Protein AF-A0A7Y5KV52-F1 (afdb_monomer_lite)

Structure (mmCIF, N/CA/C/O backbone):
data_AF-A0A7Y5KV52-F1
#
_entry.id   AF-A0A7Y5KV52-F1
#
loop_
_atom_site.group_PDB
_atom_site.id
_atom_site.type_symbol
_atom_site.label_atom_id
_atom_site.label_alt_id
_atom_site.label_comp_id
_atom_site.label_asym_id
_atom_site.label_entity_id
_atom_site.label_seq_id
_atom_site.pdbx_PDB_ins_code
_atom_site.Cartn_x
_atom_site.Cartn_y
_atom_site.Cartn_z
_atom_site.occupancy
_atom_site.B_iso_or_equiv
_atom_site.auth_seq_id
_atom_site.auth_comp_id
_atom_site.auth_asym_id
_atom_site.auth_atom_id
_atom_site.pdbx_PDB_model_num
ATOM 1 N N . MET A 1 1 ? -5.450 -20.277 -25.611 1.00 70.62 1 MET A N 1
ATOM 2 C CA . MET A 1 1 ? -5.363 -19.412 -24.415 1.00 70.62 1 MET A CA 1
ATOM 3 C C . MET A 1 1 ? -5.217 -17.977 -24.886 1.00 70.62 1 MET A C 1
ATOM 5 O O . MET A 1 1 ? -4.347 -17.719 -25.709 1.00 70.62 1 MET A O 1
ATOM 9 N N . THR A 1 2 ? -6.098 -17.077 -24.452 1.00 85.25 2 THR A N 1
ATOM 10 C CA . THR A 1 2 ? -6.045 -15.653 -24.820 1.00 85.25 2 THR A CA 1
ATOM 11 C C . THR A 1 2 ? -4.834 -15.008 -24.151 1.00 85.25 2 THR A C 1
ATOM 13 O O . THR A 1 2 ? -4.688 -15.114 -22.936 1.00 85.25 2 THR A O 1
ATOM 16 N N . MET A 1 3 ? -3.951 -14.369 -24.923 1.00 91.88 3 MET A N 1
ATOM 17 C CA . MET A 1 3 ? -2.798 -13.665 -24.353 1.00 91.88 3 MET A CA 1
ATOM 18 C C . MET A 1 3 ? -3.271 -12.448 -23.555 1.00 91.88 3 MET A C 1
ATOM 20 O O . MET A 1 3 ? -3.958 -11.578 -24.091 1.00 91.88 3 MET A O 1
ATOM 24 N N . THR A 1 4 ? -2.892 -12.372 -22.281 1.00 96.94 4 THR A N 1
ATOM 25 C CA . THR A 1 4 ? -3.259 -11.247 -21.412 1.00 96.94 4 THR A CA 1
ATOM 26 C C . THR A 1 4 ? -2.359 -10.030 -21.651 1.00 96.94 4 THR A C 1
ATOM 28 O O . THR A 1 4 ? -1.298 -10.129 -22.274 1.00 96.94 4 THR A O 1
ATOM 31 N N . THR A 1 5 ? -2.752 -8.856 -21.148 1.00 97.56 5 THR A N 1
ATOM 32 C CA . THR A 1 5 ? -1.930 -7.627 -21.190 1.00 97.56 5 THR A CA 1
ATOM 33 C C . THR A 1 5 ? -0.567 -7.810 -20.523 1.00 97.56 5 THR A C 1
ATOM 35 O O . THR A 1 5 ? 0.425 -7.250 -20.983 1.00 97.56 5 THR A O 1
ATOM 38 N N . PHE A 1 6 ? -0.495 -8.630 -19.472 1.00 98.00 6 PHE A N 1
ATOM 39 C CA . PHE A 1 6 ? 0.729 -8.877 -18.710 1.00 98.00 6 PHE A CA 1
ATOM 40 C C . PHE A 1 6 ? 1.471 -10.149 -19.132 1.00 98.00 6 PHE A C 1
ATOM 42 O O . PHE A 1 6 ? 2.433 -10.548 -18.464 1.00 98.00 6 PHE A O 1
ATOM 49 N N . SER A 1 7 ? 1.098 -10.742 -20.269 1.00 98.00 7 SER A N 1
ATOM 50 C CA . SER A 1 7 ? 1.784 -11.916 -20.796 1.00 98.00 7 SER A CA 1
ATOM 51 C C . SER A 1 7 ? 3.295 -11.677 -20.917 1.00 98.00 7 SER A C 1
ATOM 53 O O . SER A 1 7 ? 3.746 -10.605 -21.336 1.00 98.00 7 SER A O 1
ATOM 55 N N . TYR A 1 8 ? 4.099 -12.676 -20.548 1.00 97.81 8 TYR A N 1
ATOM 56 C CA . TYR A 1 8 ? 5.559 -12.601 -20.651 1.00 97.81 8 TYR A CA 1
ATOM 57 C C . TYR A 1 8 ? 6.021 -12.495 -22.112 1.00 97.81 8 TYR A C 1
ATOM 59 O O . TYR A 1 8 ? 7.030 -11.859 -22.416 1.00 97.81 8 TYR A O 1
ATOM 67 N N . ARG A 1 9 ? 5.248 -13.076 -23.037 1.00 97.31 9 ARG A N 1
ATOM 68 C CA . ARG A 1 9 ? 5.568 -13.125 -24.472 1.00 97.31 9 ARG A CA 1
ATOM 69 C C . ARG A 1 9 ? 5.323 -11.796 -25.189 1.00 97.31 9 ARG A C 1
ATOM 71 O O . ARG A 1 9 ? 5.976 -11.525 -26.189 1.00 97.31 9 ARG A O 1
ATOM 78 N N . ARG A 1 10 ? 4.420 -10.962 -24.669 1.00 97.56 10 ARG A N 1
ATOM 79 C CA . ARG A 1 10 ? 4.164 -9.610 -25.185 1.00 97.56 10 ARG A CA 1
ATOM 80 C C . ARG A 1 10 ? 5.181 -8.641 -24.613 1.00 97.56 10 ARG A C 1
ATOM 82 O O . ARG A 1 10 ? 5.573 -8.802 -23.458 1.00 97.56 10 ARG A O 1
ATOM 89 N N . ARG A 1 11 ? 5.575 -7.637 -25.394 1.00 98.06 11 ARG A N 1
ATOM 90 C CA . ARG A 1 11 ? 6.418 -6.520 -24.959 1.00 98.06 11 ARG A CA 1
ATOM 91 C C . ARG A 1 11 ? 5.662 -5.228 -25.207 1.00 98.06 11 ARG A C 1
ATOM 93 O O . ARG A 1 11 ? 5.318 -4.931 -26.346 1.00 98.06 11 ARG A O 1
ATOM 100 N N . ILE A 1 12 ? 5.376 -4.485 -24.147 1.00 98.44 12 ILE A N 1
ATOM 101 C CA . ILE A 1 12 ? 4.631 -3.230 -24.233 1.00 98.44 12 ILE A CA 1
ATOM 102 C C . ILE A 1 12 ? 5.480 -2.156 -23.569 1.00 98.44 12 ILE A C 1
ATOM 104 O O . ILE A 1 12 ? 5.867 -2.300 -22.415 1.00 98.44 12 ILE A O 1
ATOM 108 N N . LEU A 1 13 ? 5.769 -1.081 -24.296 1.00 98.25 13 LEU A N 1
ATOM 109 C CA . LEU A 1 13 ? 6.597 0.031 -23.831 1.00 98.25 13 LEU A CA 1
ATOM 110 C C . LEU A 1 13 ? 5.856 1.354 -24.010 1.00 98.25 13 LEU A C 1
ATOM 112 O O . LEU A 1 13 ? 4.942 1.462 -24.824 1.00 98.25 13 LEU A O 1
ATOM 116 N N . GLY A 1 14 ? 6.216 2.365 -23.225 1.00 97.38 14 GLY A N 1
ATOM 117 C CA . GLY A 1 14 ? 5.660 3.706 -23.386 1.00 97.38 14 GLY A CA 1
ATOM 118 C C . GLY A 1 14 ? 6.300 4.424 -24.576 1.00 97.38 14 GLY A C 1
ATOM 119 O O . GLY A 1 14 ? 7.523 4.442 -24.701 1.00 97.38 14 GLY A O 1
ATOM 120 N N . CYS A 1 15 ? 5.493 5.048 -25.433 1.00 97.50 15 CYS A N 1
ATOM 121 C CA . CYS A 1 15 ? 5.980 5.962 -26.464 1.00 97.50 15 CYS A CA 1
ATOM 122 C C . CYS A 1 15 ? 6.728 7.138 -25.817 1.00 97.50 15 CYS A C 1
ATOM 124 O O . CYS A 1 15 ? 6.173 7.812 -24.953 1.00 97.50 15 CYS A O 1
ATOM 126 N N . GLU A 1 16 ? 7.945 7.448 -26.267 1.00 95.81 16 GLU A N 1
ATOM 127 C CA . GLU A 1 16 ? 8.740 8.534 -25.672 1.00 95.81 16 GLU A CA 1
ATOM 128 C C . GLU A 1 16 ? 8.157 9.939 -25.883 1.00 95.81 16 GLU A C 1
ATOM 130 O O . GLU A 1 16 ? 8.511 10.861 -25.151 1.00 95.81 16 GLU A O 1
ATOM 135 N N . ALA A 1 17 ? 7.280 10.117 -26.876 1.00 94.81 17 ALA A N 1
ATOM 136 C CA . ALA A 1 17 ? 6.680 11.413 -27.183 1.00 94.81 17 ALA A CA 1
ATOM 137 C C . ALA A 1 17 ? 5.423 11.700 -26.344 1.00 94.81 17 ALA A C 1
ATOM 139 O O . ALA A 1 17 ? 5.264 12.803 -25.833 1.00 94.81 17 ALA A O 1
ATOM 140 N N . CYS A 1 18 ? 4.521 10.722 -26.199 1.00 94.81 18 CYS A N 1
ATOM 141 C CA . CYS A 1 18 ? 3.223 10.926 -25.536 1.00 94.81 18 CYS A CA 1
ATOM 142 C C . CYS A 1 18 ? 2.963 10.003 -24.333 1.00 94.81 18 CYS A C 1
ATOM 144 O O . CYS A 1 18 ? 1.959 10.159 -23.643 1.00 94.81 18 CYS A O 1
ATOM 146 N N . GLY A 1 19 ? 3.821 9.013 -24.080 1.00 94.31 19 GLY A N 1
ATOM 147 C CA . GLY A 1 19 ? 3.651 8.038 -23.000 1.00 94.31 19 GLY A CA 1
ATOM 148 C C . GLY A 1 19 ? 2.510 7.033 -23.204 1.00 94.31 19 GLY A C 1
ATOM 149 O O . GLY A 1 19 ? 2.155 6.331 -22.257 1.00 94.31 19 GLY A O 1
ATOM 150 N N . THR A 1 20 ? 1.909 6.965 -24.399 1.00 96.62 20 THR A N 1
ATOM 151 C CA . THR A 1 20 ? 0.919 5.928 -24.741 1.00 96.62 20 THR A CA 1
ATOM 152 C C . THR A 1 20 ? 1.603 4.564 -24.797 1.00 96.62 20 THR A C 1
ATOM 154 O O . THR A 1 20 ? 2.727 4.464 -25.285 1.00 96.62 20 THR A O 1
ATOM 157 N N . ALA A 1 21 ? 0.937 3.520 -24.303 1.00 98.00 21 ALA A N 1
ATOM 158 C CA . ALA A 1 21 ? 1.430 2.151 -24.383 1.00 98.00 21 ALA A CA 1
ATOM 159 C C . ALA A 1 21 ? 1.450 1.662 -25.839 1.00 98.00 21 ALA A C 1
ATOM 161 O O . ALA A 1 21 ? 0.446 1.753 -26.543 1.00 98.00 21 ALA A O 1
ATOM 162 N N . VAL A 1 22 ? 2.585 1.125 -26.273 1.00 98.44 22 VAL A N 1
ATOM 163 C CA . VAL A 1 22 ? 2.813 0.615 -27.624 1.00 98.44 22 VAL A CA 1
ATOM 164 C C . VAL A 1 22 ? 3.329 -0.813 -27.519 1.00 98.44 22 VAL A C 1
ATOM 166 O O . VAL A 1 22 ? 4.324 -1.077 -26.842 1.00 98.44 22 VAL A O 1
ATOM 169 N N . GLU A 1 23 ? 2.640 -1.744 -28.172 1.00 98.44 23 GLU A N 1
ATOM 170 C CA . GLU A 1 23 ? 3.120 -3.116 -28.311 1.00 98.44 23 GLU A CA 1
ATOM 171 C C . GLU A 1 23 ? 4.230 -3.161 -29.361 1.00 98.44 23 GLU A C 1
ATOM 173 O O . GLU A 1 23 ? 4.068 -2.682 -30.483 1.00 98.44 23 GLU A O 1
ATOM 178 N N . VAL A 1 24 ? 5.374 -3.717 -28.976 1.00 98.38 24 VAL A N 1
ATOM 179 C CA . VAL A 1 24 ? 6.570 -3.817 -29.813 1.00 98.38 24 VAL A CA 1
ATOM 180 C C . VAL A 1 24 ? 6.983 -5.280 -29.950 1.00 98.38 24 VAL A C 1
ATOM 182 O O . VAL A 1 24 ? 6.671 -6.117 -29.102 1.00 98.38 24 VAL A O 1
ATOM 185 N N . ASN A 1 25 ? 7.733 -5.609 -31.000 1.00 97.88 25 ASN A N 1
ATOM 186 C CA . ASN A 1 25 ? 8.279 -6.954 -31.150 1.00 97.88 25 ASN A CA 1
ATOM 187 C C . ASN A 1 25 ? 9.361 -7.211 -30.068 1.00 97.88 25 ASN A C 1
ATOM 189 O O . ASN A 1 25 ? 10.268 -6.384 -29.902 1.00 97.88 25 ASN A O 1
ATOM 193 N N . PRO A 1 26 ? 9.320 -8.337 -29.321 1.00 97.31 26 PRO A N 1
ATOM 194 C CA . PRO A 1 26 ? 10.376 -8.6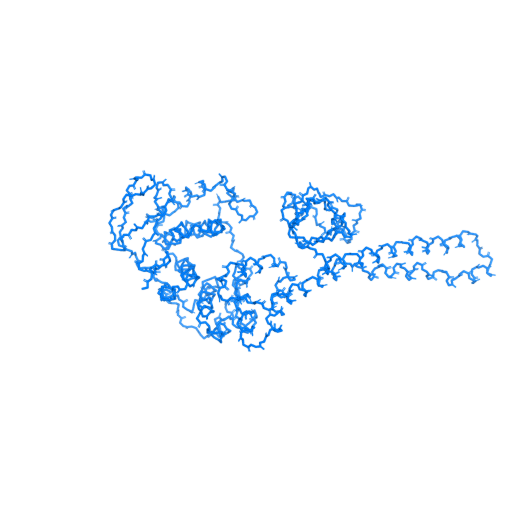95 -28.370 1.00 97.31 26 PRO A CA 1
ATOM 195 C C . PRO A 1 26 ? 11.784 -8.756 -28.985 1.00 97.31 26 PRO A C 1
ATOM 197 O O . PRO A 1 26 ? 12.754 -8.456 -28.292 1.00 97.31 26 PRO A O 1
ATOM 200 N N . GLY A 1 27 ? 11.898 -9.082 -30.277 1.00 97.94 27 GLY A N 1
ATOM 201 C CA . GLY A 1 27 ? 13.155 -9.081 -31.034 1.00 97.94 27 GLY A CA 1
ATOM 202 C C . GLY A 1 27 ? 13.685 -7.691 -31.411 1.00 97.94 27 GLY A C 1
ATOM 203 O O . GLY A 1 27 ? 14.783 -7.592 -31.950 1.00 97.94 27 GLY A O 1
ATOM 204 N N . GLY A 1 28 ? 12.949 -6.619 -31.104 1.00 97.50 28 GLY A N 1
ATOM 205 C CA . GLY A 1 28 ? 13.277 -5.253 -31.512 1.00 97.50 28 GLY A CA 1
ATOM 206 C C . GLY A 1 28 ? 12.600 -4.840 -32.823 1.00 97.50 28 GLY A C 1
ATOM 207 O O . GLY A 1 28 ? 11.832 -5.601 -33.409 1.00 97.50 28 GLY A O 1
ATOM 208 N N . GLY A 1 29 ? 12.858 -3.611 -33.271 1.00 97.50 29 GLY A N 1
ATOM 209 C CA . GLY A 1 29 ? 12.299 -3.038 -34.497 1.00 97.50 29 GLY A CA 1
ATOM 210 C C . GLY A 1 29 ? 11.784 -1.612 -34.309 1.00 97.50 29 GLY A C 1
ATOM 211 O O . GLY A 1 29 ? 12.096 -0.948 -33.322 1.00 97.50 29 GLY A O 1
ATOM 212 N N . SER A 1 30 ? 10.990 -1.144 -35.271 1.00 97.88 30 SER A N 1
ATOM 213 C CA . SER A 1 30 ? 10.325 0.160 -35.232 1.00 97.88 30 SER A CA 1
ATOM 214 C C . SER A 1 30 ? 8.825 -0.019 -35.437 1.00 97.88 30 SER A C 1
ATOM 216 O O . SER A 1 30 ? 8.406 -0.776 -36.313 1.00 97.88 30 SER A O 1
ATOM 218 N N . VAL A 1 31 ? 8.020 0.673 -34.636 1.00 98.06 31 VAL A N 1
ATOM 219 C CA . VAL A 1 31 ? 6.559 0.729 -34.777 1.00 98.06 31 VAL A CA 1
ATOM 220 C C . VAL A 1 31 ? 6.087 2.166 -34.574 1.00 98.06 31 VAL A C 1
ATOM 222 O O . VAL A 1 31 ? 6.621 2.888 -33.735 1.00 98.06 31 VAL A O 1
ATOM 225 N N . ALA A 1 32 ? 5.098 2.611 -35.345 1.00 98.38 32 ALA A N 1
ATOM 226 C CA . ALA A 1 32 ? 4.504 3.930 -35.152 1.00 98.38 32 ALA A CA 1
ATOM 227 C C . ALA A 1 32 ? 3.557 3.914 -33.942 1.00 98.38 32 ALA A C 1
ATOM 229 O O . ALA A 1 32 ? 2.707 3.032 -33.818 1.00 98.38 32 ALA A O 1
ATOM 230 N N . CYS A 1 33 ? 3.682 4.898 -33.050 1.00 98.25 33 CYS A N 1
ATOM 231 C CA . CYS A 1 33 ? 2.743 5.075 -31.949 1.00 98.25 33 CYS A CA 1
ATOM 232 C C . CYS A 1 33 ? 1.339 5.367 -32.494 1.00 98.25 33 CYS A C 1
ATOM 234 O O . CYS A 1 33 ? 1.146 6.336 -33.223 1.00 98.25 33 CYS A O 1
ATOM 236 N N . THR A 1 34 ? 0.344 4.581 -32.088 1.00 97.94 34 THR A N 1
ATOM 237 C CA . THR A 1 34 ? -1.041 4.712 -32.574 1.00 97.94 34 THR A CA 1
ATOM 238 C C . THR A 1 34 ? -1.725 6.015 -32.157 1.00 97.94 34 THR A C 1
ATOM 240 O O . THR A 1 34 ? -2.716 6.396 -32.768 1.00 97.94 34 THR A O 1
ATOM 243 N N . SER A 1 35 ? -1.209 6.700 -31.132 1.00 97.44 35 SER A N 1
ATOM 244 C CA . SER A 1 35 ? -1.783 7.945 -30.607 1.00 97.44 35 SER A CA 1
ATOM 245 C C . SER A 1 35 ? -1.189 9.199 -31.258 1.00 97.44 35 SER A C 1
ATOM 247 O O . SER A 1 35 ? -1.930 10.064 -31.713 1.00 97.44 35 SER A O 1
ATOM 249 N N . CYS A 1 36 ? 0.143 9.304 -31.347 1.00 97.75 36 CYS A N 1
ATOM 250 C CA . CYS A 1 36 ? 0.813 10.512 -31.854 1.00 97.75 36 CYS A CA 1
ATOM 251 C C . CYS A 1 36 ? 1.598 10.316 -33.160 1.00 97.75 36 CYS A C 1
ATOM 253 O O . CYS A 1 36 ? 2.237 11.255 -33.626 1.00 97.75 36 CYS A O 1
ATOM 255 N N . GLY A 1 37 ? 1.632 9.104 -33.720 1.00 98.06 37 GLY A N 1
ATOM 256 C CA . GLY A 1 37 ? 2.377 8.779 -34.941 1.00 98.06 37 GLY A CA 1
ATOM 257 C C . GLY A 1 37 ? 3.902 8.718 -34.788 1.00 98.06 37 GLY A C 1
ATOM 258 O O . GLY A 1 37 ? 4.577 8.253 -35.702 1.00 98.06 37 GLY A O 1
ATOM 259 N N . ALA A 1 38 ? 4.465 9.140 -33.648 1.00 97.94 38 ALA A N 1
ATOM 260 C CA . ALA A 1 38 ? 5.910 9.126 -33.430 1.00 97.94 38 ALA A CA 1
ATOM 261 C C . ALA A 1 38 ? 6.483 7.694 -33.523 1.00 97.94 38 ALA A C 1
ATOM 263 O O . ALA A 1 38 ? 5.877 6.764 -32.973 1.00 97.94 38 ALA A O 1
ATOM 264 N N . PRO A 1 39 ? 7.645 7.494 -34.175 1.00 98.06 39 PRO A N 1
ATOM 265 C CA . PRO A 1 39 ? 8.275 6.183 -34.257 1.00 98.06 39 PRO A CA 1
ATOM 266 C C . PRO A 1 39 ? 8.804 5.750 -32.884 1.00 98.06 39 PRO A C 1
ATOM 268 O O . PRO A 1 39 ? 9.472 6.511 -32.187 1.00 98.06 39 PRO A O 1
ATOM 271 N N . VAL A 1 40 ? 8.523 4.506 -32.505 1.00 97.88 40 VAL A N 1
ATOM 272 C CA . VAL A 1 40 ? 9.066 3.840 -31.318 1.00 97.88 40 VAL A CA 1
ATOM 273 C C . VAL A 1 40 ? 10.073 2.802 -31.796 1.00 97.88 40 VAL A C 1
ATOM 275 O O . VAL A 1 40 ? 9.697 1.724 -32.257 1.00 97.88 40 VAL A O 1
ATOM 278 N N . VAL A 1 41 ? 11.356 3.157 -31.716 1.00 97.56 41 VAL A N 1
ATOM 279 C CA . VAL A 1 41 ? 12.477 2.298 -32.118 1.00 97.56 41 VAL A CA 1
ATOM 280 C C . VAL A 1 41 ? 13.035 1.600 -30.886 1.00 97.56 41 VAL A C 1
ATOM 282 O O . VAL A 1 41 ? 13.389 2.252 -29.906 1.00 97.56 41 VAL A O 1
ATOM 285 N N . VAL A 1 42 ? 13.107 0.273 -30.927 1.00 97.44 42 VAL A N 1
ATOM 286 C CA . VAL A 1 42 ? 13.522 -0.552 -29.789 1.00 97.44 42 VAL A CA 1
ATOM 287 C C . VAL A 1 42 ? 14.517 -1.623 -30.223 1.00 97.44 42 VAL A C 1
ATOM 289 O O . VAL A 1 42 ? 14.385 -2.232 -31.284 1.00 97.44 42 VAL A O 1
ATOM 292 N N . THR A 1 43 ? 15.514 -1.885 -29.384 1.00 97.38 43 THR A N 1
ATOM 293 C CA . THR A 1 43 ? 16.418 -3.037 -29.526 1.00 97.38 43 THR A CA 1
ATOM 294 C C . THR A 1 43 ? 15.732 -4.313 -29.045 1.00 97.38 43 THR A C 1
ATOM 296 O O . THR A 1 43 ? 14.634 -4.242 -28.495 1.00 97.38 43 THR A O 1
ATOM 299 N N . ALA A 1 44 ? 16.343 -5.486 -29.234 1.00 97.94 44 ALA A N 1
ATOM 300 C CA . ALA A 1 44 ? 15.844 -6.725 -28.635 1.00 97.94 44 ALA A CA 1
ATOM 301 C C . ALA A 1 44 ? 15.693 -6.585 -27.110 1.00 97.94 44 ALA A C 1
ATOM 303 O O . ALA A 1 44 ? 16.480 -5.889 -26.464 1.00 97.94 44 ALA A O 1
ATOM 304 N N . ARG A 1 45 ? 14.673 -7.235 -26.536 1.00 97.81 45 ARG A N 1
ATOM 305 C CA . ARG A 1 45 ? 14.401 -7.176 -25.094 1.00 97.81 45 ARG A CA 1
ATOM 306 C C . ARG A 1 45 ? 15.662 -7.574 -24.306 1.00 97.81 45 ARG A C 1
ATOM 308 O O . ARG A 1 45 ? 16.145 -8.694 -24.491 1.00 97.81 45 ARG A O 1
ATOM 315 N N . PRO A 1 46 ? 16.178 -6.715 -23.409 1.00 97.50 46 PRO A N 1
ATOM 316 C CA . PRO A 1 46 ? 17.372 -7.038 -22.641 1.00 97.50 46 PRO A CA 1
ATOM 317 C C . PRO A 1 46 ? 17.107 -8.169 -21.640 1.00 97.50 46 PRO A C 1
ATOM 319 O O . PRO A 1 46 ? 15.987 -8.350 -21.151 1.00 97.50 46 PRO A O 1
ATOM 322 N N . ASN A 1 47 ? 18.156 -8.913 -21.278 1.00 97.31 47 ASN A N 1
ATOM 323 C CA . ASN A 1 47 ? 18.069 -9.853 -20.166 1.00 97.31 47 ASN A CA 1
ATOM 324 C C . ASN A 1 47 ? 18.041 -9.084 -18.839 1.00 97.31 47 ASN A C 1
ATOM 326 O O . ASN A 1 47 ? 19.054 -8.584 -18.357 1.00 97.31 47 ASN A O 1
ATOM 330 N N . THR A 1 48 ? 16.862 -9.013 -18.232 1.00 97.56 48 THR A N 1
ATOM 331 C CA . THR A 1 48 ? 16.636 -8.292 -16.974 1.00 97.56 48 THR A CA 1
ATOM 332 C C . THR A 1 48 ? 16.620 -9.217 -15.757 1.00 97.56 48 THR A C 1
ATOM 334 O O . THR A 1 48 ? 16.081 -8.837 -14.718 1.00 97.56 48 THR A O 1
ATOM 337 N N . ALA A 1 49 ? 17.141 -10.443 -15.878 1.00 98.19 49 ALA A N 1
ATOM 338 C CA . ALA A 1 49 ? 17.283 -11.348 -14.743 1.00 98.19 49 ALA A CA 1
ATOM 339 C C . ALA A 1 49 ? 18.220 -10.747 -13.684 1.00 98.19 49 ALA A C 1
ATOM 341 O O . ALA A 1 49 ? 19.220 -10.089 -13.996 1.00 98.19 49 ALA A O 1
ATOM 342 N N . VAL A 1 50 ? 17.856 -10.960 -12.427 1.00 97.81 50 VAL A N 1
ATOM 343 C CA . VAL A 1 50 ? 18.577 -10.492 -11.249 1.00 97.81 50 VAL A CA 1
ATOM 344 C C . VAL A 1 50 ? 19.615 -11.560 -10.880 1.00 97.81 50 VAL A C 1
ATOM 346 O O . VAL A 1 50 ? 19.269 -12.743 -10.841 1.00 97.81 50 VAL A O 1
ATOM 349 N N . PRO A 1 51 ? 20.889 -11.190 -10.649 1.00 97.69 51 PRO A N 1
ATOM 350 C CA . PRO A 1 51 ? 21.881 -12.122 -10.120 1.00 97.69 51 PRO A CA 1
ATOM 351 C C . PRO A 1 51 ? 21.413 -12.713 -8.788 1.00 97.69 51 PRO A C 1
ATOM 353 O O . PRO A 1 51 ? 20.855 -11.993 -7.966 1.00 97.69 51 PRO A O 1
ATOM 356 N N . ARG A 1 52 ? 21.650 -14.009 -8.569 1.00 97.25 52 ARG A N 1
ATOM 357 C CA . ARG A 1 52 ? 21.304 -14.660 -7.298 1.00 97.25 52 ARG A CA 1
ATOM 358 C C . ARG A 1 52 ? 22.285 -14.246 -6.205 1.00 97.25 52 ARG A C 1
ATOM 360 O O . ARG A 1 52 ? 23.496 -14.304 -6.436 1.00 97.25 52 ARG A O 1
ATOM 367 N N . SER A 1 53 ? 21.777 -13.890 -5.029 1.00 95.94 53 SER A N 1
ATOM 368 C CA . SER A 1 53 ? 22.602 -13.697 -3.841 1.00 95.94 53 SER A CA 1
ATOM 369 C C . SER A 1 53 ? 23.276 -15.001 -3.416 1.00 95.94 53 SER A C 1
ATOM 371 O O . SER A 1 53 ? 22.815 -16.110 -3.709 1.00 95.94 53 SER A O 1
ATOM 373 N N . ALA A 1 54 ? 24.399 -14.867 -2.710 1.00 95.38 54 ALA A N 1
ATOM 374 C CA . ALA A 1 54 ? 25.071 -16.011 -2.112 1.00 95.38 54 ALA A CA 1
ATOM 375 C C . ALA A 1 54 ? 24.121 -16.707 -1.117 1.00 95.38 54 ALA A C 1
ATOM 377 O O . ALA A 1 54 ? 23.469 -16.025 -0.320 1.00 95.38 54 ALA A O 1
ATOM 378 N N . PRO A 1 55 ? 24.034 -18.048 -1.133 1.00 93.44 55 PRO A N 1
ATOM 379 C CA . PRO A 1 55 ? 23.136 -18.768 -0.245 1.00 93.44 55 PRO A CA 1
ATOM 380 C C . PRO A 1 55 ? 23.526 -18.516 1.216 1.00 93.44 55 PRO A C 1
ATOM 382 O O . PRO A 1 55 ? 24.671 -18.729 1.613 1.00 93.44 55 PRO A O 1
ATOM 385 N N . ARG A 1 56 ? 22.555 -18.081 2.024 1.00 96.19 56 ARG A N 1
ATOM 386 C CA . ARG A 1 56 ? 22.672 -17.969 3.484 1.00 96.19 56 ARG A CA 1
ATOM 387 C C . ARG A 1 56 ? 21.646 -18.891 4.147 1.00 96.19 56 ARG A C 1
ATOM 389 O O . ARG A 1 56 ? 20.546 -19.026 3.609 1.00 96.19 56 ARG A O 1
ATOM 396 N N . PRO A 1 57 ? 21.950 -19.499 5.308 1.00 97.00 57 PRO A N 1
ATOM 397 C CA . PRO A 1 57 ? 20.947 -20.211 6.091 1.00 97.00 57 PRO A CA 1
ATOM 398 C C . PRO A 1 57 ? 19.756 -19.302 6.412 1.00 97.00 57 PRO A C 1
ATOM 400 O O . PRO A 1 57 ? 19.941 -18.172 6.871 1.00 97.00 57 PRO A O 1
ATOM 403 N N . GLU A 1 58 ? 18.541 -19.810 6.211 1.00 95.88 58 GLU A N 1
ATOM 404 C CA . GLU A 1 58 ? 17.313 -19.015 6.334 1.00 95.88 58 GLU A CA 1
ATOM 405 C C . GLU A 1 58 ? 17.192 -18.271 7.677 1.00 95.88 58 GLU A C 1
ATOM 407 O O . GLU A 1 58 ? 16.937 -17.068 7.646 1.00 95.88 58 GLU A O 1
ATOM 412 N N . PRO A 1 59 ? 17.464 -18.879 8.853 1.00 97.31 59 PRO A N 1
ATOM 413 C CA . PRO A 1 59 ? 17.352 -18.158 10.124 1.00 97.31 59 PRO A CA 1
ATOM 414 C C . PRO A 1 59 ? 18.285 -16.941 10.226 1.00 97.31 59 PRO A C 1
ATOM 416 O O . PRO A 1 59 ? 17.885 -15.889 10.723 1.00 97.31 59 PRO A O 1
ATOM 419 N N . GLN A 1 60 ? 19.517 -17.060 9.716 1.00 97.69 60 GLN A N 1
ATOM 420 C CA . GLN A 1 60 ? 20.486 -15.958 9.702 1.00 97.69 60 GLN A CA 1
ATOM 421 C C . GLN A 1 60 ? 20.049 -14.858 8.734 1.00 97.69 60 GLN A C 1
ATOM 423 O O . GLN A 1 60 ? 20.180 -13.671 9.032 1.00 97.69 60 GLN A O 1
ATOM 428 N N . ARG A 1 61 ? 19.498 -15.252 7.582 1.00 97.56 61 ARG A N 1
ATOM 429 C CA . ARG A 1 61 ? 18.967 -14.322 6.587 1.00 97.56 61 ARG A CA 1
ATOM 430 C C . ARG A 1 61 ? 17.788 -13.531 7.148 1.00 97.56 61 ARG A C 1
ATOM 432 O O . ARG A 1 61 ? 17.818 -12.310 7.097 1.00 97.56 61 ARG A O 1
ATOM 439 N N . ILE A 1 62 ? 16.820 -14.196 7.776 1.00 98.12 62 ILE A N 1
ATOM 440 C CA . ILE A 1 62 ? 15.669 -13.551 8.427 1.00 98.12 62 ILE A CA 1
ATOM 441 C C . ILE A 1 62 ? 16.116 -12.551 9.501 1.00 98.12 62 ILE A C 1
ATOM 443 O O . ILE A 1 62 ? 15.593 -11.440 9.562 1.00 98.12 62 ILE A O 1
ATOM 447 N N . GLN A 1 63 ? 17.115 -12.899 10.320 1.00 97.88 63 GLN A N 1
ATOM 448 C CA . GLN A 1 63 ? 17.662 -11.971 11.313 1.00 97.88 63 GLN A CA 1
ATOM 449 C C . GLN A 1 63 ? 18.287 -10.727 10.665 1.00 97.88 63 GLN A C 1
ATOM 451 O O . GLN A 1 63 ? 18.110 -9.627 11.183 1.00 97.88 63 GLN A O 1
ATOM 456 N N . TYR A 1 64 ? 18.988 -10.885 9.540 1.00 97.56 64 TYR A N 1
ATOM 457 C CA . TYR A 1 64 ? 19.563 -9.767 8.791 1.00 97.56 64 TYR A CA 1
ATOM 458 C C . TYR A 1 64 ? 18.486 -8.870 8.167 1.00 97.56 64 TYR A C 1
ATOM 460 O O . TYR A 1 64 ? 18.576 -7.648 8.259 1.00 97.56 64 TYR A O 1
ATOM 468 N N . LEU A 1 65 ? 17.435 -9.462 7.595 1.00 97.94 65 LEU A N 1
ATOM 469 C CA . LEU A 1 65 ? 16.311 -8.724 7.016 1.00 97.94 65 LEU A CA 1
ATOM 470 C C . LEU A 1 65 ? 15.573 -7.884 8.070 1.00 97.94 65 LEU A C 1
ATOM 472 O O . LEU A 1 65 ? 15.287 -6.716 7.825 1.00 97.94 65 LEU A O 1
ATOM 476 N N . ARG A 1 66 ? 15.365 -8.415 9.285 1.00 97.69 66 ARG A N 1
ATOM 477 C CA . ARG A 1 66 ? 14.761 -7.658 10.402 1.00 97.69 66 ARG A CA 1
ATOM 478 C C . ARG A 1 66 ? 15.555 -6.407 10.799 1.00 97.69 66 ARG A C 1
ATOM 480 O O . ARG A 1 66 ? 14.973 -5.466 11.315 1.00 97.69 66 ARG A O 1
ATOM 487 N N . GLN A 1 67 ? 16.871 -6.364 10.572 1.00 97.69 67 GLN A N 1
ATOM 488 C CA . GLN A 1 67 ? 17.690 -5.178 10.881 1.00 97.69 67 GLN A CA 1
ATOM 489 C C . GLN A 1 67 ? 17.460 -4.013 9.902 1.00 97.69 67 GLN A C 1
ATOM 491 O O . GLN A 1 67 ? 17.906 -2.891 10.156 1.00 97.69 67 GLN A O 1
ATOM 496 N N . GLN A 1 68 ? 16.814 -4.284 8.768 1.00 97.00 68 GLN A N 1
ATOM 497 C CA . GLN A 1 68 ? 16.507 -3.298 7.731 1.00 97.00 68 GLN A CA 1
ATOM 498 C C . GLN A 1 68 ? 15.094 -2.730 7.863 1.00 97.00 68 GLN A C 1
ATOM 500 O O . GLN A 1 68 ? 14.785 -1.742 7.202 1.00 97.00 68 GLN A O 1
ATOM 505 N N . ASP A 1 69 ? 14.272 -3.348 8.707 1.00 96.62 69 ASP A N 1
ATOM 506 C CA . ASP A 1 69 ? 12.875 -2.999 8.915 1.00 96.62 69 ASP A CA 1
ATOM 507 C C . ASP A 1 69 ? 12.700 -1.585 9.504 1.00 96.62 69 ASP A C 1
ATOM 509 O O . ASP A 1 69 ? 13.608 -1.041 10.146 1.00 96.62 69 ASP A O 1
ATOM 513 N N . GLY A 1 70 ? 11.544 -0.967 9.252 1.00 93.19 70 GLY A N 1
ATOM 514 C CA . GLY A 1 70 ? 11.216 0.395 9.689 1.00 93.19 70 GLY A CA 1
ATOM 515 C C . GLY A 1 70 ? 11.972 1.512 8.956 1.00 93.19 70 GLY A C 1
ATOM 516 O O . GLY A 1 70 ? 12.087 2.630 9.470 1.00 93.19 70 GLY A O 1
ATOM 517 N N . ARG A 1 71 ? 12.525 1.231 7.768 1.00 92.25 71 ARG A N 1
ATOM 518 C CA . ARG A 1 71 ? 13.204 2.218 6.913 1.00 92.25 71 ARG A CA 1
ATOM 519 C C . ARG A 1 71 ? 12.298 2.620 5.747 1.00 92.25 71 ARG A C 1
ATOM 521 O O . ARG A 1 71 ? 12.333 1.966 4.707 1.00 92.25 71 ARG A O 1
ATOM 528 N N . PRO A 1 72 ? 11.509 3.702 5.873 1.00 88.50 72 PRO A N 1
ATOM 529 C CA . PRO A 1 72 ? 10.605 4.103 4.807 1.00 88.50 72 PRO A CA 1
ATOM 530 C C . PRO A 1 72 ? 11.378 4.511 3.548 1.00 88.50 72 PRO A C 1
ATOM 532 O O . PRO A 1 72 ? 12.426 5.159 3.624 1.00 88.50 72 PRO A O 1
ATOM 535 N N . LEU A 1 73 ? 10.819 4.194 2.378 1.00 87.94 73 LEU A N 1
ATOM 536 C CA . LEU A 1 73 ? 11.324 4.701 1.106 1.00 87.94 73 LEU A CA 1
ATOM 537 C C . LEU A 1 73 ? 11.088 6.216 1.038 1.00 87.94 73 LEU A C 1
ATOM 539 O O . LEU A 1 73 ? 9.955 6.678 0.888 1.00 87.94 73 LEU A O 1
ATOM 543 N N . LEU A 1 74 ? 12.162 6.991 1.157 1.00 90.25 74 LEU A N 1
ATOM 544 C CA . LEU A 1 74 ? 12.092 8.446 1.076 1.00 90.25 74 LEU A CA 1
ATOM 545 C C . LEU A 1 74 ? 11.973 8.907 -0.386 1.00 90.25 74 LEU A C 1
ATOM 547 O O . LEU A 1 74 ? 12.590 8.300 -1.268 1.00 90.25 74 LEU A O 1
ATOM 551 N N . PRO A 1 75 ? 11.206 9.979 -0.661 1.00 92.00 75 PRO A N 1
ATOM 552 C CA . PRO A 1 75 ? 11.161 10.570 -1.989 1.00 92.00 75 PRO A CA 1
ATOM 553 C C . PRO A 1 75 ? 12.558 11.063 -2.394 1.00 92.00 75 PRO A C 1
ATOM 555 O O . PRO A 1 75 ? 13.194 11.792 -1.629 1.00 92.00 75 PRO A O 1
ATOM 558 N N . PRO A 1 76 ? 13.046 10.701 -3.593 1.00 94.62 76 PRO A N 1
ATOM 559 C CA . PRO A 1 76 ? 14.259 11.286 -4.143 1.00 94.62 76 PRO A CA 1
ATOM 560 C C . PRO A 1 76 ? 14.119 12.810 -4.308 1.00 94.62 76 PRO A C 1
ATOM 562 O O . PRO A 1 76 ? 13.038 13.270 -4.695 1.00 94.62 76 PRO A O 1
ATOM 565 N N . PRO A 1 77 ? 15.200 13.589 -4.106 1.00 93.19 77 PRO A N 1
ATOM 566 C CA . PRO A 1 77 ? 15.153 15.044 -4.220 1.00 93.19 77 PRO A CA 1
ATOM 567 C C . PRO A 1 77 ? 14.615 15.529 -5.572 1.00 93.19 77 PRO A C 1
ATOM 569 O O . PRO A 1 77 ? 15.003 15.019 -6.636 1.00 93.19 77 PRO A O 1
ATOM 572 N N . GLY A 1 78 ? 13.760 16.552 -5.526 1.00 92.88 78 GLY A N 1
ATOM 573 C CA . GLY A 1 78 ? 13.160 17.213 -6.687 1.00 92.88 78 GLY A CA 1
ATOM 574 C C . GLY A 1 78 ? 11.804 16.647 -7.115 1.00 92.88 78 GLY A C 1
ATOM 575 O O . GLY A 1 78 ? 11.243 17.119 -8.102 1.00 92.88 78 GLY A O 1
ATOM 576 N N . LEU A 1 79 ? 11.272 15.647 -6.407 1.00 95.31 79 LEU A N 1
ATOM 577 C CA . LEU A 1 79 ? 9.936 15.090 -6.659 1.00 95.31 79 LEU A CA 1
ATOM 578 C C . LEU A 1 79 ? 8.875 15.592 -5.674 1.00 95.31 79 LEU A C 1
ATOM 580 O O . LEU A 1 79 ? 7.692 15.314 -5.862 1.00 95.31 79 LEU A O 1
ATOM 584 N N . GLU A 1 80 ? 9.270 16.343 -4.646 1.00 92.94 80 GLU A N 1
ATOM 585 C CA . GLU A 1 80 ? 8.386 16.816 -3.580 1.00 92.94 80 GLU A CA 1
ATOM 586 C C . GLU A 1 80 ? 7.257 17.684 -4.136 1.00 92.94 80 GLU A C 1
ATOM 588 O O . GLU A 1 80 ? 6.117 17.578 -3.694 1.00 92.94 80 GLU A O 1
ATOM 593 N N . SER A 1 81 ? 7.553 18.505 -5.148 1.00 93.25 81 SER A N 1
ATOM 594 C CA . SER A 1 81 ? 6.563 19.381 -5.771 1.00 93.25 81 SER A CA 1
ATOM 595 C C . SER A 1 81 ? 5.471 18.599 -6.505 1.00 93.25 81 SER A C 1
ATOM 597 O O . SER A 1 81 ? 4.331 19.054 -6.530 1.00 93.25 81 SER A O 1
ATOM 599 N N . LEU A 1 82 ? 5.784 17.424 -7.065 1.00 93.00 82 LEU A N 1
ATOM 600 C CA . LEU A 1 82 ? 4.837 16.600 -7.825 1.00 93.00 82 LEU A CA 1
ATOM 601 C C . LEU A 1 82 ? 3.784 15.927 -6.948 1.00 93.00 82 LEU A C 1
ATOM 603 O O . LEU A 1 82 ? 2.771 15.449 -7.465 1.00 93.00 82 LEU A O 1
ATOM 607 N N . MET A 1 83 ? 4.047 15.837 -5.646 1.00 92.38 83 MET A N 1
ATOM 608 C CA . MET A 1 83 ? 3.273 15.026 -4.727 1.00 92.38 83 MET A CA 1
ATOM 609 C C . MET A 1 83 ? 2.450 15.888 -3.784 1.00 92.38 83 MET A C 1
ATOM 611 O O . MET A 1 83 ? 2.957 16.792 -3.125 1.00 92.38 83 MET A O 1
ATOM 615 N N . GLN A 1 84 ? 1.186 15.517 -3.621 1.00 86.38 84 GLN A N 1
ATOM 616 C CA . GLN A 1 84 ? 0.350 16.015 -2.541 1.00 86.38 84 GLN A CA 1
ATOM 617 C C . GLN A 1 84 ? -0.255 14.815 -1.813 1.00 86.38 84 GLN A C 1
ATOM 619 O O . GLN A 1 84 ? -0.862 13.934 -2.412 1.00 86.38 84 GLN A O 1
ATOM 624 N N . GLY A 1 85 ? 0.002 14.712 -0.506 1.00 81.75 85 GLY A N 1
ATOM 625 C CA . GLY A 1 85 ? -0.504 13.597 0.303 1.00 81.75 85 GLY A CA 1
ATOM 626 C C . GLY A 1 85 ? -0.042 12.203 -0.147 1.00 81.75 85 GLY A C 1
ATOM 627 O O . GLY A 1 85 ? -0.776 11.241 0.048 1.00 81.75 85 GLY A O 1
ATOM 628 N N . GLY A 1 86 ? 1.146 12.083 -0.750 1.00 84.69 86 GLY A N 1
ATOM 629 C CA . GLY A 1 86 ? 1.686 10.793 -1.201 1.00 84.69 86 GLY A CA 1
ATOM 630 C C . GLY A 1 86 ? 1.182 10.323 -2.571 1.00 84.69 86 GLY A C 1
ATOM 631 O O . GLY A 1 86 ? 1.522 9.218 -2.987 1.00 84.69 86 GLY A O 1
ATOM 632 N N . LYS A 1 87 ? 0.393 11.138 -3.283 1.00 89.50 87 LYS A N 1
ATOM 633 C CA . LYS A 1 87 ? -0.116 10.836 -4.627 1.00 89.50 87 LYS A CA 1
ATOM 634 C C . LYS A 1 87 ? 0.269 11.926 -5.628 1.00 89.50 87 LYS A C 1
ATOM 636 O O . LYS A 1 87 ? 0.571 13.055 -5.242 1.00 89.50 87 LYS A O 1
ATOM 641 N N . ILE A 1 88 ? 0.259 11.568 -6.913 1.00 92.50 88 ILE A N 1
ATOM 642 C CA . ILE A 1 88 ? 0.344 12.531 -8.017 1.00 92.50 88 ILE A CA 1
ATOM 643 C C . ILE A 1 88 ? -1.067 13.044 -8.282 1.00 92.50 88 ILE A C 1
ATOM 645 O O . ILE A 1 88 ? -1.965 12.263 -8.602 1.00 92.50 88 ILE A O 1
ATOM 649 N N . GLU A 1 89 ? -1.251 14.355 -8.172 1.00 90.25 89 GLU A N 1
ATOM 650 C CA . GLU A 1 89 ? -2.522 14.989 -8.507 1.00 90.25 89 GLU A CA 1
ATOM 651 C C . GLU A 1 89 ? -2.836 14.838 -10.007 1.00 90.25 89 GLU A C 1
ATOM 653 O O . GLU A 1 89 ? -1.920 14.938 -10.834 1.00 90.25 89 GLU A O 1
ATOM 658 N N . PRO A 1 90 ? -4.111 14.658 -10.410 1.00 91.44 90 PRO A N 1
ATOM 659 C CA . PRO A 1 90 ? -4.470 14.424 -11.812 1.00 91.44 90 PRO A CA 1
ATOM 660 C C . PRO A 1 90 ? -3.911 15.470 -12.788 1.00 91.44 90 PRO A C 1
ATOM 662 O O . PRO A 1 90 ? -3.462 15.126 -13.881 1.00 91.44 90 PRO A O 1
ATOM 665 N N . TRP A 1 91 ? -3.868 16.741 -12.378 1.00 93.56 91 TRP A N 1
ATOM 666 C CA . TRP A 1 91 ? -3.370 17.854 -13.193 1.00 93.56 91 TRP A CA 1
ATOM 667 C C . TRP A 1 91 ? -1.839 17.874 -13.357 1.00 93.56 91 TRP A C 1
ATOM 669 O O . TRP A 1 91 ? -1.340 18.509 -14.281 1.00 93.56 91 TRP A O 1
ATOM 679 N N . ARG A 1 92 ? -1.087 17.143 -12.519 1.00 96.06 92 ARG A N 1
ATOM 680 C CA . ARG A 1 92 ? 0.377 16.972 -12.629 1.00 96.06 92 ARG A CA 1
ATOM 681 C C . ARG A 1 92 ? 0.789 15.690 -13.345 1.00 96.06 92 ARG A C 1
ATOM 683 O O . ARG A 1 92 ? 1.978 15.423 -13.514 1.00 96.06 92 ARG A O 1
ATOM 690 N N . MET A 1 93 ? -0.171 14.885 -13.796 1.00 94.50 93 MET A N 1
ATOM 691 C CA . MET A 1 93 ? 0.110 13.597 -14.430 1.00 94.50 93 MET A CA 1
ATOM 692 C C . MET A 1 93 ? 1.006 13.733 -15.672 1.00 94.50 93 MET A C 1
ATOM 694 O O . MET A 1 93 ? 1.883 12.900 -15.901 1.00 94.50 93 MET A O 1
ATOM 698 N N . GLN A 1 94 ? 0.814 14.788 -16.470 1.00 94.56 94 GLN A N 1
ATOM 699 C CA . GLN A 1 94 ? 1.640 15.038 -17.653 1.00 94.56 94 GLN A CA 1
ATOM 700 C C . GLN A 1 94 ? 3.083 15.408 -17.278 1.00 94.56 94 GLN A C 1
ATOM 702 O O . GLN A 1 94 ? 4.015 14.858 -17.861 1.00 94.56 94 GLN A O 1
ATOM 707 N N . GLU A 1 95 ? 3.267 16.275 -16.279 1.00 96.44 95 GLU A N 1
ATOM 708 C CA . GLU A 1 95 ? 4.582 16.659 -15.749 1.00 96.44 95 GLU A CA 1
ATOM 709 C C . GLU A 1 95 ? 5.332 15.429 -15.208 1.00 96.44 95 GLU A C 1
ATOM 711 O O . GLU A 1 95 ? 6.461 15.146 -15.610 1.00 96.44 95 GLU A O 1
ATOM 716 N N . ALA A 1 96 ? 4.669 14.614 -14.381 1.00 96.50 96 ALA A N 1
ATOM 717 C CA . ALA A 1 96 ? 5.254 13.393 -13.835 1.00 96.50 96 ALA A CA 1
ATOM 718 C C . ALA A 1 96 ? 5.674 12.397 -14.935 1.00 96.50 96 ALA A C 1
ATOM 720 O O . ALA A 1 96 ? 6.745 11.790 -14.852 1.00 96.50 96 ALA A O 1
ATOM 721 N N . ARG A 1 97 ? 4.878 12.259 -16.006 1.00 96.19 97 ARG A N 1
ATOM 722 C CA . ARG A 1 97 ? 5.222 11.427 -17.175 1.00 96.19 97 ARG A CA 1
ATOM 723 C C . ARG A 1 97 ? 6.422 11.963 -17.954 1.00 96.19 97 ARG A C 1
ATOM 725 O O . ARG A 1 97 ? 7.227 11.166 -18.442 1.00 96.19 97 ARG A O 1
ATOM 732 N N . GLN A 1 98 ? 6.560 13.282 -18.075 1.00 96.12 98 GLN A N 1
ATOM 733 C CA . GLN A 1 98 ? 7.725 13.900 -18.712 1.00 96.12 98 GLN A CA 1
ATOM 734 C C . GLN A 1 98 ? 8.997 13.615 -17.908 1.00 96.12 98 GLN A C 1
ATOM 736 O O . GLN A 1 98 ? 9.984 13.152 -18.481 1.00 96.12 98 GLN 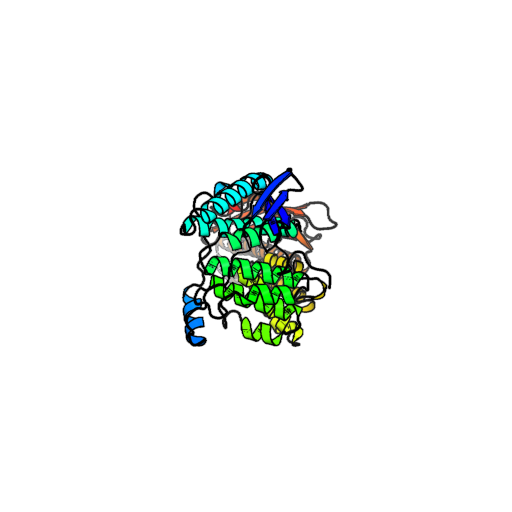A O 1
ATOM 741 N N . ILE A 1 99 ? 8.954 13.788 -16.583 1.00 97.25 99 ILE A N 1
ATOM 742 C CA . ILE A 1 99 ? 10.092 13.508 -15.693 1.00 97.25 99 ILE A CA 1
ATOM 743 C C . ILE A 1 99 ? 10.443 12.016 -15.717 1.00 97.25 99 ILE A C 1
ATOM 745 O O . ILE A 1 99 ? 11.620 11.663 -15.823 1.00 97.25 99 ILE A O 1
ATOM 749 N N . TYR A 1 100 ? 9.440 11.135 -15.692 1.00 98.00 100 TYR A N 1
ATOM 750 C CA . TYR A 1 100 ? 9.627 9.691 -15.844 1.00 98.00 100 TYR A CA 1
ATOM 751 C C . TYR A 1 100 ? 10.355 9.349 -17.150 1.00 98.00 100 TYR A C 1
ATOM 753 O O . TYR A 1 100 ? 11.384 8.673 -17.133 1.00 98.00 100 TYR A O 1
ATOM 761 N N . THR A 1 101 ? 9.859 9.858 -18.280 1.00 97.12 101 THR A N 1
ATOM 762 C CA . THR A 1 101 ? 10.417 9.565 -19.609 1.00 97.12 101 THR A CA 1
ATOM 763 C C . THR A 1 101 ? 11.836 10.115 -19.749 1.00 97.12 101 THR A C 1
ATOM 765 O O . THR A 1 101 ? 12.717 9.417 -20.250 1.00 97.12 101 THR A O 1
ATOM 768 N N . GLY A 1 102 ? 12.084 11.331 -19.250 1.00 97.25 102 GLY A N 1
ATOM 769 C CA . GLY A 1 102 ? 13.417 11.931 -19.207 1.00 97.25 102 GLY A CA 1
ATOM 770 C C . GLY A 1 102 ? 14.399 11.119 -18.359 1.00 97.25 102 GLY A C 1
ATOM 771 O O . GLY A 1 102 ? 15.495 10.813 -18.820 1.00 97.25 102 GLY A O 1
ATOM 772 N N . THR A 1 103 ? 13.982 10.690 -17.162 1.00 98.00 103 THR A N 1
ATOM 773 C CA . THR A 1 103 ? 14.805 9.858 -16.263 1.00 98.00 103 THR A CA 1
ATOM 774 C C . THR A 1 103 ? 15.106 8.494 -16.885 1.00 98.00 103 THR A C 1
ATOM 776 O O . THR A 1 103 ? 16.240 8.023 -16.836 1.00 98.00 103 THR A O 1
ATOM 779 N N . ARG A 1 104 ? 14.112 7.869 -17.528 1.00 98.06 104 ARG A N 1
ATOM 780 C CA . ARG A 1 104 ? 14.288 6.602 -18.246 1.00 98.06 104 ARG A CA 1
ATOM 781 C C . ARG A 1 104 ? 15.304 6.738 -19.382 1.00 98.06 104 ARG A C 1
ATOM 783 O O . ARG A 1 104 ? 16.207 5.914 -19.479 1.00 98.06 104 ARG A O 1
ATOM 790 N N . ARG A 1 105 ? 15.182 7.774 -20.220 1.00 96.88 105 ARG A N 1
ATOM 791 C CA . ARG A 1 105 ? 16.126 8.034 -21.320 1.00 96.88 105 ARG A CA 1
ATOM 792 C C . ARG A 1 105 ? 17.544 8.251 -20.799 1.00 96.88 105 ARG A C 1
ATOM 794 O O . ARG A 1 105 ? 18.480 7.672 -21.339 1.00 96.88 105 ARG A O 1
ATOM 801 N N . HIS A 1 106 ? 17.682 9.032 -19.728 1.00 97.44 106 HIS A N 1
ATOM 802 C CA . HIS A 1 106 ? 18.965 9.257 -19.067 1.00 97.44 106 HIS A CA 1
ATOM 803 C C . HIS A 1 106 ? 19.611 7.942 -18.625 1.00 97.44 106 HIS A C 1
ATOM 805 O O . HIS A 1 106 ? 20.756 7.691 -18.978 1.00 97.44 106 HIS A O 1
ATOM 811 N N . LEU A 1 107 ? 18.872 7.056 -17.954 1.00 97.81 107 LEU A N 1
ATOM 812 C CA . LEU A 1 107 ? 19.397 5.755 -17.521 1.00 97.81 107 LEU A CA 1
ATOM 813 C C . LEU A 1 107 ? 19.770 4.819 -18.670 1.00 97.81 107 LEU A C 1
ATOM 815 O O . LEU A 1 107 ? 20.731 4.068 -18.547 1.00 97.81 107 LEU A O 1
ATOM 819 N N . LEU A 1 108 ? 19.058 4.879 -19.797 1.00 95.75 108 LEU A N 1
ATOM 820 C CA . LEU A 1 108 ? 19.457 4.133 -20.992 1.00 95.75 108 LEU A CA 1
ATOM 821 C C . LEU A 1 108 ? 20.808 4.620 -21.542 1.00 95.75 108 LEU A C 1
ATOM 823 O O . LEU A 1 108 ? 21.574 3.811 -22.057 1.00 95.75 108 LEU A O 1
ATOM 827 N N . SER A 1 109 ? 21.117 5.915 -21.409 1.00 97.19 109 SER A N 1
ATOM 828 C CA . SER A 1 109 ? 22.422 6.478 -21.792 1.00 97.19 109 SER A CA 1
ATOM 829 C C . SER A 1 109 ? 23.504 6.366 -20.712 1.00 97.19 109 SER A C 1
ATOM 831 O O . SER A 1 109 ? 24.683 6.254 -21.038 1.00 97.19 109 SER A O 1
ATOM 833 N N . VAL A 1 110 ? 23.122 6.381 -19.433 1.00 97.88 110 VAL A N 1
ATOM 834 C CA . VAL A 1 110 ? 24.023 6.375 -18.272 1.00 97.88 110 VAL A CA 1
ATOM 835 C C . VAL A 1 110 ? 23.516 5.362 -17.233 1.00 97.88 110 VAL A C 1
ATOM 837 O O . VAL A 1 110 ? 22.983 5.745 -16.188 1.00 97.88 110 VAL A O 1
ATOM 840 N N . PRO A 1 111 ? 23.673 4.045 -17.476 1.00 97.06 111 PRO A N 1
ATOM 841 C CA . PRO A 1 111 ? 23.093 3.019 -16.606 1.00 97.06 111 PRO A CA 1
ATOM 842 C C . PRO A 1 111 ? 23.667 3.004 -15.185 1.00 97.06 111 PRO A C 1
ATOM 844 O O . PRO A 1 111 ? 23.041 2.472 -14.274 1.00 97.06 111 PRO A O 1
ATOM 847 N N . SER A 1 112 ? 24.858 3.563 -14.970 1.00 97.00 112 SER A N 1
ATOM 848 C CA . SER A 1 112 ? 25.522 3.604 -13.663 1.00 97.00 112 SER A CA 1
ATOM 849 C C . SER A 1 112 ? 24.972 4.674 -12.712 1.00 97.00 112 SER A C 1
ATOM 851 O O . SER A 1 112 ? 25.417 4.739 -11.568 1.00 97.00 112 SER A O 1
ATOM 853 N N . ASP A 1 113 ? 24.035 5.522 -13.151 1.00 97.75 113 ASP A N 1
ATOM 854 C CA . ASP A 1 113 ? 23.461 6.568 -12.304 1.00 97.75 113 ASP A CA 1
ATOM 855 C C . ASP A 1 113 ? 22.463 5.983 -11.285 1.00 97.75 113 ASP A C 1
ATOM 857 O O . ASP A 1 113 ? 21.301 5.674 -11.577 1.00 97.75 113 ASP A O 1
ATOM 861 N N . VAL A 1 114 ? 22.945 5.818 -10.052 1.00 96.81 114 VAL A N 1
ATOM 862 C CA . VAL A 1 114 ? 22.175 5.285 -8.921 1.00 96.81 114 VAL A CA 1
ATOM 863 C C . VAL A 1 114 ? 21.017 6.213 -8.547 1.00 96.81 114 VAL A C 1
ATOM 865 O O . VAL A 1 114 ? 19.901 5.734 -8.346 1.00 96.81 114 VAL A O 1
ATOM 868 N N . ALA A 1 115 ? 21.242 7.528 -8.514 1.00 96.62 115 ALA A N 1
ATOM 869 C CA . ALA A 1 115 ? 20.224 8.497 -8.112 1.00 96.62 115 ALA A CA 1
ATOM 870 C C . ALA A 1 115 ? 19.080 8.556 -9.134 1.00 96.62 115 ALA A C 1
ATOM 872 O O . ALA A 1 115 ? 17.902 8.575 -8.766 1.00 96.62 115 ALA A O 1
ATOM 873 N N . ALA A 1 116 ? 19.403 8.509 -10.429 1.00 97.56 116 ALA A N 1
ATOM 874 C CA . ALA A 1 116 ? 18.392 8.394 -11.474 1.00 97.56 116 ALA A CA 1
ATOM 875 C C . ALA A 1 116 ? 17.631 7.060 -11.389 1.00 97.56 116 ALA A C 1
ATOM 877 O O . ALA A 1 116 ? 16.419 7.036 -11.609 1.00 97.56 116 ALA A O 1
ATOM 878 N N . SER A 1 117 ? 18.303 5.964 -11.019 1.00 97.44 117 SER A N 1
ATOM 879 C CA . SER A 1 117 ? 17.665 4.654 -10.820 1.00 97.44 117 SER A CA 1
ATOM 880 C C . SER A 1 117 ? 16.659 4.665 -9.667 1.00 97.44 117 SER A C 1
ATOM 882 O O . SER A 1 117 ? 15.576 4.093 -9.799 1.00 97.44 117 SER A O 1
ATOM 884 N N . GLU A 1 118 ? 16.988 5.313 -8.549 1.00 96.69 118 GLU A N 1
ATOM 885 C CA . GLU A 1 118 ? 16.078 5.500 -7.409 1.00 96.69 118 GLU A CA 1
ATOM 886 C C . GLU A 1 118 ? 14.903 6.412 -7.779 1.00 96.69 118 GLU A C 1
ATOM 888 O O . GLU A 1 118 ? 13.747 6.065 -7.525 1.00 96.69 118 GLU A O 1
ATOM 893 N N . ARG A 1 119 ? 15.174 7.519 -8.487 1.00 97.50 119 ARG A N 1
ATOM 894 C CA . ARG A 1 119 ? 14.142 8.409 -9.040 1.00 97.50 119 ARG A CA 1
ATOM 895 C C . ARG A 1 119 ? 13.173 7.666 -9.957 1.00 97.50 119 ARG A C 1
ATOM 897 O O . ARG A 1 119 ? 11.962 7.838 -9.823 1.00 97.50 119 ARG A O 1
ATOM 904 N N . LEU A 1 120 ? 13.678 6.832 -10.869 1.00 98.12 120 LEU A N 1
ATOM 905 C CA . LEU A 1 120 ? 12.841 6.075 -11.799 1.00 98.12 120 LEU A CA 1
ATOM 906 C C . LEU A 1 120 ? 11.972 5.044 -11.070 1.00 98.12 120 LEU A C 1
ATOM 908 O O . LEU A 1 120 ? 10.783 4.936 -11.377 1.00 98.12 120 LEU A O 1
ATOM 912 N N . LEU A 1 121 ? 12.533 4.308 -10.102 1.00 97.75 121 LEU A N 1
ATOM 913 C CA . LEU A 1 121 ? 11.771 3.368 -9.272 1.00 97.75 121 LEU A CA 1
ATOM 914 C C . LEU A 1 121 ? 10.639 4.091 -8.531 1.00 97.75 121 LEU A C 1
ATOM 916 O O . LEU A 1 121 ? 9.483 3.675 -8.620 1.00 97.75 121 LEU A O 1
ATOM 920 N N . PHE A 1 122 ? 10.956 5.198 -7.859 1.00 96.94 122 PHE A N 1
ATOM 921 C CA . PHE A 1 122 ? 9.987 5.958 -7.078 1.00 96.94 122 PHE A CA 1
ATOM 922 C C . PHE A 1 122 ? 8.865 6.542 -7.953 1.00 96.94 122 PHE A C 1
ATOM 924 O O . PHE A 1 122 ? 7.685 6.349 -7.660 1.00 96.94 122 PHE A O 1
ATOM 931 N N . LEU A 1 123 ? 9.208 7.163 -9.090 1.00 97.31 123 LEU A N 1
ATOM 932 C CA . LEU A 1 123 ? 8.224 7.650 -10.068 1.00 97.31 123 LEU A CA 1
ATOM 933 C C . LEU A 1 123 ? 7.344 6.527 -10.616 1.00 97.31 123 LEU A C 1
ATOM 935 O O . LEU A 1 123 ? 6.146 6.724 -10.803 1.00 97.31 123 LEU A O 1
ATOM 939 N N . THR A 1 124 ? 7.922 5.347 -10.853 1.00 98.00 124 THR A N 1
ATOM 940 C CA . THR A 1 124 ? 7.163 4.174 -11.300 1.00 98.00 124 THR A CA 1
ATOM 941 C C . THR A 1 124 ? 6.116 3.777 -10.263 1.00 98.00 124 THR A C 1
ATOM 943 O O . THR A 1 124 ? 4.960 3.567 -10.620 1.00 98.00 124 THR A O 1
ATOM 946 N N . MET A 1 125 ? 6.483 3.728 -8.980 1.00 96.44 125 MET A N 1
ATOM 947 C CA . MET A 1 125 ? 5.545 3.408 -7.900 1.00 96.44 125 MET A CA 1
ATOM 948 C C . MET A 1 125 ? 4.422 4.449 -7.801 1.00 96.44 125 MET A C 1
ATOM 950 O O . MET A 1 125 ? 3.248 4.078 -7.807 1.00 96.44 125 MET A O 1
ATOM 954 N N . LEU A 1 126 ? 4.757 5.743 -7.816 1.00 94.94 126 LEU A N 1
ATOM 955 C CA . LEU A 1 126 ? 3.762 6.818 -7.761 1.00 94.94 126 LEU A CA 1
ATOM 956 C C . LEU A 1 126 ? 2.783 6.792 -8.937 1.00 94.94 126 LEU A C 1
ATOM 958 O O . LEU A 1 126 ? 1.571 6.807 -8.728 1.00 94.94 126 LEU A O 1
ATOM 962 N N . LEU A 1 127 ? 3.298 6.732 -10.169 1.00 96.44 127 LEU A N 1
ATOM 963 C CA . LEU A 1 127 ? 2.468 6.683 -11.374 1.00 96.44 127 LEU A CA 1
ATOM 964 C C . LEU A 1 127 ? 1.608 5.419 -11.389 1.00 96.44 127 LEU A C 1
ATOM 966 O O . LEU A 1 127 ? 0.457 5.461 -11.824 1.00 96.44 127 LEU A O 1
ATOM 970 N N . SER A 1 128 ? 2.141 4.301 -10.890 1.00 96.25 128 SER A N 1
ATOM 971 C CA . SER A 1 128 ? 1.405 3.043 -10.867 1.00 96.25 128 SER A CA 1
ATOM 972 C C . SER A 1 128 ? 0.169 3.080 -9.975 1.00 96.25 128 SER A C 1
ATOM 974 O O . SER A 1 128 ? -0.850 2.515 -10.363 1.00 96.25 128 SER A O 1
ATOM 976 N N . ASN A 1 129 ? 0.212 3.802 -8.850 1.00 91.75 129 ASN A N 1
ATOM 977 C CA . ASN A 1 129 ? -0.947 3.967 -7.974 1.00 91.75 129 ASN A CA 1
ATOM 978 C C . ASN A 1 129 ? -2.111 4.625 -8.730 1.00 91.75 129 ASN A C 1
ATOM 980 O O . ASN A 1 129 ? -3.210 4.075 -8.770 1.00 91.75 129 ASN A O 1
ATOM 984 N N . THR A 1 130 ? -1.856 5.743 -9.419 1.00 91.88 130 THR A N 1
ATOM 985 C CA . THR A 1 130 ? -2.898 6.446 -10.184 1.00 91.88 130 THR A CA 1
ATOM 986 C C . THR A 1 130 ? -3.368 5.649 -11.403 1.00 91.88 130 THR A C 1
ATOM 988 O O . THR A 1 130 ? -4.557 5.618 -11.719 1.00 91.88 130 THR A O 1
ATOM 991 N N . LEU A 1 131 ? -2.456 4.968 -12.104 1.00 94.19 131 LEU A N 1
ATOM 992 C CA . LEU A 1 131 ? -2.822 4.149 -13.263 1.00 94.19 131 LEU A CA 1
ATOM 993 C C . LEU A 1 131 ? -3.648 2.923 -12.868 1.00 94.19 131 LEU A C 1
ATOM 995 O O . LEU A 1 131 ? -4.594 2.589 -13.582 1.00 94.19 131 LEU A O 1
ATOM 999 N N . SER A 1 132 ? -3.336 2.304 -11.728 1.00 93.25 132 SER A N 1
ATOM 1000 C CA . SER A 1 132 ? -4.095 1.180 -11.178 1.00 93.25 132 SER A CA 1
ATOM 1001 C C . SER A 1 132 ? -5.526 1.595 -10.831 1.00 93.25 132 SER A C 1
ATOM 1003 O O . SER A 1 132 ? -6.466 0.896 -11.207 1.00 93.25 132 SER A O 1
ATOM 1005 N N . GLU A 1 133 ? -5.713 2.769 -10.214 1.00 90.56 133 GLU A N 1
ATOM 1006 C CA . GLU A 1 133 ? -7.044 3.324 -9.912 1.00 90.56 133 GLU A CA 1
ATOM 1007 C C . GLU A 1 133 ? -7.892 3.543 -11.181 1.00 90.56 133 GLU A C 1
ATOM 1009 O O . GLU A 1 133 ? -9.101 3.318 -11.157 1.00 90.56 133 GLU A O 1
ATOM 1014 N N . SER A 1 134 ? -7.270 3.919 -12.306 1.00 92.25 134 SER A N 1
ATOM 1015 C CA . SER A 1 134 ? -7.971 4.104 -13.590 1.00 92.25 134 SER A CA 1
ATOM 1016 C C . SER A 1 134 ? -8.218 2.814 -14.389 1.00 92.25 134 SER A C 1
ATOM 1018 O O . SER A 1 134 ? -8.871 2.862 -15.429 1.00 92.25 134 SER A O 1
ATOM 1020 N N . GLY A 1 135 ? -7.684 1.667 -13.951 1.00 93.94 135 GLY A N 1
ATOM 1021 C CA . GLY A 1 135 ? -7.806 0.392 -14.671 1.00 93.94 135 GLY A CA 1
ATOM 1022 C C . GLY A 1 135 ? -7.083 0.352 -16.026 1.00 93.94 135 GLY A C 1
ATOM 1023 O O . GLY A 1 135 ? -7.388 -0.500 -16.862 1.00 93.94 135 GLY A O 1
ATOM 1024 N N . ASN A 1 136 ? -6.132 1.260 -16.278 1.00 95.75 136 ASN A N 1
ATOM 1025 C CA . ASN A 1 136 ? -5.392 1.321 -17.541 1.00 95.75 136 ASN A CA 1
ATOM 1026 C C . ASN A 1 136 ? -4.219 0.326 -17.552 1.00 95.75 136 ASN A C 1
ATOM 1028 O O . ASN A 1 136 ? -3.044 0.699 -17.476 1.00 95.75 136 ASN A O 1
ATOM 1032 N N . ASP A 1 137 ? -4.556 -0.959 -17.647 1.00 97.00 137 ASP A N 1
ATOM 1033 C CA . ASP A 1 137 ? -3.596 -2.064 -17.620 1.00 97.00 137 ASP A CA 1
ATOM 1034 C C . ASP A 1 137 ? -2.493 -1.963 -18.697 1.00 97.00 137 ASP A C 1
ATOM 1036 O O . ASP A 1 137 ? -1.334 -2.212 -18.358 1.00 97.00 137 ASP A O 1
ATOM 1040 N N . PRO A 1 138 ? -2.761 -1.559 -19.960 1.00 98.00 138 PRO A N 1
ATOM 1041 C CA . PRO A 1 138 ? -1.700 -1.362 -20.950 1.00 98.00 138 PRO A CA 1
ATOM 1042 C C . PRO A 1 138 ? -0.700 -0.270 -20.557 1.00 98.00 138 PRO A C 1
ATOM 1044 O O . PRO A 1 138 ? 0.509 -0.477 -20.685 1.00 98.00 138 PRO A O 1
ATOM 1047 N N . ALA A 1 139 ? -1.172 0.873 -20.042 1.00 97.69 139 ALA A N 1
ATOM 1048 C CA . ALA A 1 139 ? -0.286 1.935 -19.564 1.00 97.69 139 ALA A CA 1
ATOM 1049 C C . ALA A 1 139 ? 0.556 1.453 -18.379 1.00 97.69 139 ALA A C 1
ATOM 1051 O O . ALA A 1 139 ? 1.768 1.670 -18.359 1.00 97.69 139 ALA A O 1
ATOM 1052 N N . LEU A 1 140 ? -0.065 0.745 -17.437 1.00 97.75 140 LEU A N 1
ATOM 1053 C CA . LEU A 1 140 ? 0.606 0.192 -16.268 1.00 97.75 140 LEU A CA 1
ATOM 1054 C C . LEU A 1 140 ? 1.673 -0.843 -16.650 1.00 97.75 140 LEU A C 1
ATOM 1056 O O . LEU A 1 140 ? 2.805 -0.782 -16.170 1.00 97.75 140 LEU A O 1
ATOM 1060 N N . ARG A 1 141 ? 1.354 -1.746 -17.583 1.00 98.38 141 ARG A N 1
ATOM 1061 C CA . ARG A 1 141 ? 2.324 -2.688 -18.143 1.00 98.38 141 ARG A CA 1
ATOM 1062 C C . ARG A 1 141 ? 3.496 -1.958 -18.800 1.00 98.38 141 ARG A C 1
ATOM 1064 O O . ARG A 1 141 ? 4.644 -2.306 -18.530 1.00 98.38 141 ARG A O 1
ATOM 1071 N N . SER A 1 142 ? 3.206 -0.946 -19.618 1.00 98.44 142 SER A N 1
ATOM 1072 C CA . SER A 1 142 ? 4.227 -0.158 -20.317 1.00 98.44 142 SER A CA 1
ATOM 1073 C C . SER A 1 142 ? 5.166 0.584 -19.364 1.00 98.44 142 SER A C 1
ATOM 1075 O O . SER A 1 142 ? 6.364 0.676 -19.629 1.00 98.44 142 SER A O 1
ATOM 1077 N N . LEU A 1 143 ? 4.629 1.052 -18.232 1.00 98.50 143 LEU A N 1
ATOM 1078 C CA . LEU A 1 143 ? 5.375 1.713 -17.171 1.00 98.50 143 LEU A CA 1
ATOM 1079 C C . LEU A 1 143 ? 6.340 0.726 -16.500 1.00 98.50 143 LEU A C 1
ATOM 1081 O O . LEU A 1 143 ? 7.535 0.993 -16.419 1.00 98.50 143 LEU A O 1
ATOM 1085 N N . TYR A 1 144 ? 5.848 -0.435 -16.058 1.00 98.69 144 TYR A N 1
ATOM 1086 C CA . TYR A 1 144 ? 6.688 -1.422 -15.377 1.00 98.69 144 TYR A CA 1
ATOM 1087 C C . TYR A 1 144 ? 7.749 -2.037 -16.291 1.00 98.69 144 TYR A C 1
ATOM 1089 O O . TYR A 1 144 ? 8.906 -2.149 -15.889 1.00 98.69 144 TYR A O 1
ATOM 1097 N N . GLU A 1 145 ? 7.385 -2.427 -17.515 1.00 98.62 145 GLU A N 1
ATOM 1098 C CA . GLU A 1 145 ? 8.334 -3.021 -18.462 1.00 98.62 145 GLU A CA 1
ATOM 1099 C C . GLU A 1 145 ? 9.342 -1.979 -18.966 1.00 98.62 145 GLU A C 1
ATOM 1101 O O . GLU A 1 145 ? 10.541 -2.253 -18.999 1.00 98.62 145 GLU A O 1
ATOM 1106 N N . GLY A 1 146 ? 8.893 -0.750 -19.244 1.00 98.44 146 GLY A N 1
ATOM 1107 C CA . GLY A 1 146 ? 9.771 0.364 -19.601 1.00 98.44 146 GLY A CA 1
ATOM 1108 C C . GLY A 1 146 ? 10.791 0.694 -18.512 1.00 98.44 146 GLY A C 1
ATOM 1109 O O . GLY A 1 146 ? 11.953 0.951 -18.838 1.00 98.44 146 GLY A O 1
ATOM 1110 N N . SER A 1 147 ? 10.386 0.640 -17.240 1.00 98.62 147 SER A N 1
ATOM 1111 C CA . SER A 1 147 ? 11.292 0.803 -16.100 1.00 98.62 147 SER A CA 1
ATOM 1112 C C . SER A 1 147 ? 12.230 -0.388 -15.941 1.00 98.62 147 SER A C 1
ATOM 1114 O O . SER A 1 147 ? 13.427 -0.194 -15.758 1.00 98.62 147 SER A O 1
ATOM 1116 N N . LEU A 1 148 ? 11.721 -1.618 -16.053 1.00 98.62 148 LEU A N 1
ATOM 1117 C CA . LEU A 1 148 ? 12.521 -2.842 -15.948 1.00 98.62 148 LEU A CA 1
ATOM 1118 C C . LEU A 1 148 ? 13.677 -2.874 -16.960 1.00 98.62 148 LEU A C 1
ATOM 1120 O O . LEU A 1 148 ? 14.754 -3.360 -16.623 1.00 98.62 148 LEU A O 1
ATOM 1124 N N . GLU A 1 149 ? 13.463 -2.365 -18.176 1.00 98.19 149 GLU A N 1
ATOM 1125 C CA . GLU A 1 149 ? 14.498 -2.299 -19.216 1.00 98.19 149 GLU A CA 1
ATOM 1126 C C . GLU A 1 149 ? 15.557 -1.216 -18.971 1.00 98.19 149 GLU A C 1
ATOM 1128 O O . GLU A 1 149 ? 16.685 -1.371 -19.432 1.00 98.19 149 GLU A O 1
ATOM 1133 N N . ALA A 1 150 ? 15.220 -0.137 -18.259 1.00 98.19 150 ALA A N 1
ATOM 1134 C CA . ALA A 1 150 ? 16.138 0.977 -18.011 1.00 98.19 150 ALA A CA 1
ATOM 1135 C C . ALA A 1 150 ? 16.883 0.875 -16.670 1.00 98.19 150 ALA A C 1
ATOM 1137 O O . ALA A 1 150 ? 17.963 1.438 -16.515 1.00 98.19 150 ALA A O 1
ATOM 1138 N N . LEU A 1 151 ? 16.318 0.174 -15.685 1.00 98.44 151 LEU A N 1
ATOM 1139 C CA . LEU A 1 151 ? 16.912 0.020 -14.359 1.00 98.44 151 LEU A CA 1
ATOM 1140 C C . LEU A 1 151 ? 18.124 -0.920 -14.396 1.00 98.44 151 LEU A C 1
ATOM 1142 O O . LEU A 1 151 ? 18.014 -2.088 -14.763 1.00 98.44 151 LEU A O 1
ATOM 1146 N N . SER A 1 152 ? 19.273 -0.440 -13.923 1.00 95.44 152 SER A N 1
ATOM 1147 C CA . SER A 1 152 ? 20.511 -1.225 -13.842 1.00 95.44 152 SER A CA 1
ATOM 1148 C C . SER A 1 152 ? 20.625 -2.020 -12.538 1.00 95.44 152 SER A C 1
ATOM 1150 O O . SER A 1 152 ? 21.036 -3.188 -12.538 1.00 95.44 152 SER A O 1
ATOM 1152 N N . LEU A 1 153 ? 20.206 -1.419 -11.419 1.00 97.19 153 LEU A N 1
ATOM 1153 C CA . LEU A 1 153 ? 20.357 -2.009 -10.092 1.00 97.19 153 LEU A CA 1
ATOM 1154 C C . LEU A 1 153 ? 19.519 -3.294 -9.950 1.00 97.19 153 LEU A C 1
ATOM 1156 O O . LEU A 1 153 ? 18.303 -3.254 -10.177 1.00 97.19 153 LEU A O 1
ATOM 1160 N N . PRO A 1 154 ? 20.132 -4.425 -9.536 1.00 97.69 154 PRO A N 1
ATOM 1161 C CA . PRO A 1 154 ? 19.444 -5.701 -9.320 1.00 97.69 154 PRO A CA 1
ATOM 1162 C C . PRO A 1 154 ? 18.159 -5.563 -8.494 1.00 97.69 154 PRO A C 1
ATOM 1164 O O . PRO A 1 154 ? 17.103 -6.047 -8.906 1.00 97.69 154 PRO A O 1
ATOM 1167 N N . ARG A 1 155 ? 18.221 -4.800 -7.394 1.00 97.12 155 ARG A N 1
ATOM 1168 C CA . ARG A 1 155 ? 17.079 -4.590 -6.500 1.00 97.12 155 ARG A CA 1
ATOM 1169 C C . ARG A 1 155 ? 15.871 -3.929 -7.168 1.00 97.12 155 ARG A C 1
ATOM 1171 O O . ARG A 1 155 ? 14.736 -4.359 -6.984 1.00 97.12 155 ARG A O 1
ATOM 1178 N N . HIS A 1 156 ? 16.093 -2.934 -8.024 1.00 98.00 156 HIS A N 1
ATOM 1179 C CA . HIS A 1 156 ? 14.990 -2.244 -8.694 1.00 98.00 156 HIS A CA 1
ATOM 1180 C C . HIS A 1 156 ? 14.382 -3.113 -9.810 1.00 98.00 156 HIS A C 1
ATOM 1182 O O . HIS A 1 156 ? 13.167 -3.100 -10.012 1.00 98.00 156 HIS A O 1
ATOM 1188 N N . ARG A 1 157 ? 15.199 -3.926 -10.499 1.00 98.56 157 ARG A N 1
ATOM 1189 C CA . ARG A 1 157 ? 14.707 -4.904 -11.487 1.00 98.56 157 ARG A CA 1
ATOM 1190 C C . ARG A 1 157 ? 13.837 -5.983 -10.835 1.00 98.56 157 ARG A C 1
ATOM 1192 O O . ARG A 1 157 ? 12.779 -6.308 -11.375 1.00 98.56 157 ARG A O 1
ATOM 1199 N N . GLN A 1 158 ? 14.233 -6.482 -9.662 1.00 98.38 158 GLN A N 1
ATOM 1200 C CA . GLN A 1 158 ? 13.436 -7.431 -8.874 1.00 98.38 158 GLN A CA 1
ATOM 1201 C C . GLN A 1 158 ? 12.051 -6.865 -8.535 1.00 98.38 158 GLN A C 1
ATOM 1203 O O . GLN A 1 158 ? 11.044 -7.534 -8.768 1.00 98.38 158 GLN A O 1
ATOM 1208 N N . MET A 1 159 ? 11.987 -5.614 -8.066 1.00 98.25 159 MET A N 1
ATOM 1209 C CA . MET A 1 159 ? 10.720 -4.931 -7.776 1.00 98.25 159 MET A CA 1
ATOM 1210 C C . MET A 1 159 ? 9.794 -4.905 -8.997 1.00 98.25 159 MET A C 1
ATOM 1212 O O . MET A 1 159 ? 8.635 -5.313 -8.906 1.00 98.25 159 MET A O 1
ATOM 1216 N N . MET A 1 160 ? 10.307 -4.481 -10.159 1.00 98.62 160 MET A N 1
ATOM 1217 C CA . MET A 1 160 ? 9.513 -4.409 -11.392 1.00 98.62 160 MET A CA 1
ATOM 1218 C C . MET A 1 160 ? 9.022 -5.783 -11.857 1.00 98.62 160 MET A C 1
ATOM 1220 O O . MET A 1 160 ? 7.862 -5.923 -12.246 1.00 98.62 160 MET A O 1
ATOM 1224 N N . ARG A 1 161 ? 9.864 -6.819 -11.764 1.00 98.69 161 ARG A N 1
ATOM 1225 C CA . ARG A 1 161 ? 9.456 -8.204 -12.050 1.00 98.69 161 ARG A CA 1
ATOM 1226 C C . ARG A 1 161 ? 8.359 -8.685 -11.107 1.00 98.69 161 ARG A C 1
ATOM 1228 O O . ARG A 1 161 ? 7.407 -9.304 -11.572 1.00 98.69 161 ARG A O 1
ATOM 1235 N N . GLY A 1 162 ? 8.452 -8.357 -9.819 1.00 98.56 162 GLY A N 1
ATOM 1236 C CA . GLY A 1 162 ? 7.410 -8.653 -8.837 1.00 98.56 162 GLY A CA 1
ATOM 1237 C C . GLY A 1 162 ? 6.067 -8.007 -9.192 1.00 98.56 162 GLY A C 1
ATOM 1238 O O . GLY A 1 162 ? 5.041 -8.687 -9.189 1.00 98.56 162 GLY A O 1
ATOM 1239 N N . TYR A 1 163 ? 6.059 -6.724 -9.578 1.00 98.50 163 TYR A N 1
ATOM 1240 C CA . TYR A 1 163 ? 4.840 -6.057 -10.059 1.00 98.50 163 TYR A CA 1
ATOM 1241 C C . TYR A 1 163 ? 4.255 -6.757 -11.295 1.00 98.50 163 TYR A C 1
ATOM 1243 O O . TYR A 1 163 ? 3.077 -7.116 -11.297 1.00 98.50 163 TYR A O 1
ATOM 1251 N N . LEU A 1 164 ? 5.074 -7.025 -12.318 1.00 98.75 164 LEU A N 1
ATOM 1252 C CA . LEU A 1 164 ? 4.636 -7.715 -13.537 1.00 98.75 164 LEU A CA 1
ATOM 1253 C C . LEU A 1 164 ? 4.059 -9.109 -13.244 1.00 98.75 164 LEU A C 1
ATOM 1255 O O . LEU A 1 164 ? 3.014 -9.463 -13.792 1.00 98.75 164 LEU A O 1
ATOM 1259 N N . ALA A 1 165 ? 4.691 -9.867 -12.343 1.00 98.75 165 ALA A N 1
ATOM 1260 C CA . ALA A 1 165 ? 4.228 -11.185 -11.926 1.00 98.75 165 ALA A CA 1
ATOM 1261 C C . ALA A 1 165 ? 2.852 -11.124 -11.241 1.00 98.75 165 ALA A C 1
ATOM 1263 O O 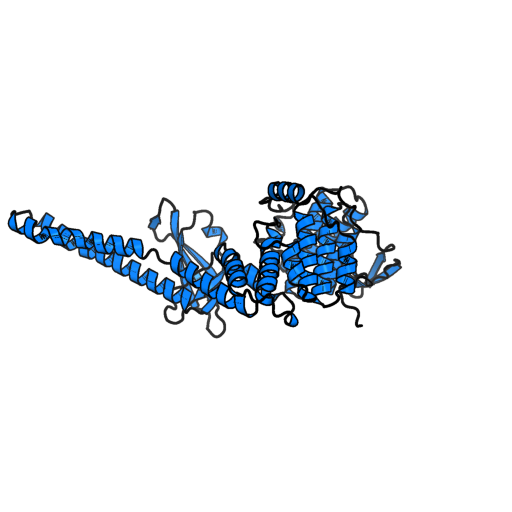. ALA A 1 165 ? 1.945 -11.870 -11.613 1.00 98.75 165 ALA A O 1
ATOM 1264 N N . ARG A 1 166 ? 2.657 -10.200 -10.288 1.00 98.50 166 ARG A N 1
ATOM 1265 C CA . ARG A 1 166 ? 1.367 -10.032 -9.593 1.00 98.50 166 ARG A CA 1
ATOM 1266 C C . ARG A 1 166 ? 0.248 -9.620 -10.545 1.00 98.50 166 ARG A C 1
ATOM 1268 O O . ARG A 1 166 ? -0.850 -10.163 -10.456 1.00 98.50 166 ARG A O 1
ATOM 1275 N N . HIS A 1 167 ? 0.515 -8.719 -11.489 1.00 98.19 167 HIS A N 1
ATOM 1276 C CA . HIS A 1 167 ? -0.491 -8.314 -12.473 1.00 98.19 167 HIS A CA 1
ATOM 1277 C C . HIS A 1 167 ? -0.845 -9.431 -13.466 1.00 98.19 167 HIS A C 1
ATOM 1279 O O . HIS A 1 167 ? -2.024 -9.602 -13.773 1.00 98.19 167 HIS A O 1
ATOM 1285 N N . ALA A 1 168 ? 0.127 -10.237 -13.908 1.00 98.38 168 ALA A N 1
ATOM 1286 C CA . ALA A 1 168 ? -0.146 -11.429 -14.715 1.00 98.38 168 ALA A CA 1
ATOM 1287 C C . ALA A 1 168 ? -1.028 -12.433 -13.952 1.00 98.38 168 ALA A C 1
ATOM 1289 O O . ALA A 1 168 ? -2.065 -12.867 -14.464 1.00 98.38 168 ALA A O 1
ATOM 1290 N N . ALA A 1 169 ? -0.687 -12.713 -12.689 1.00 98.31 169 ALA A N 1
ATOM 1291 C CA . ALA A 1 169 ? -1.476 -13.582 -11.819 1.00 98.31 169 ALA A CA 1
ATOM 1292 C C . ALA A 1 169 ? -2.900 -13.045 -11.596 1.00 98.31 169 ALA A C 1
ATOM 1294 O O . ALA A 1 169 ? -3.854 -13.813 -11.663 1.00 98.31 169 ALA A O 1
ATOM 1295 N N . ARG A 1 170 ? -3.069 -11.725 -11.420 1.00 97.19 170 ARG A N 1
ATOM 1296 C CA . ARG A 1 170 ? -4.382 -11.064 -11.280 1.00 97.19 170 ARG A CA 1
ATOM 1297 C C . ARG A 1 170 ? -5.302 -11.335 -12.478 1.00 97.19 170 ARG A C 1
ATOM 1299 O O . ARG A 1 170 ? -6.514 -11.432 -12.313 1.00 97.19 170 ARG A O 1
ATOM 1306 N N . THR A 1 171 ? -4.728 -11.495 -13.670 1.00 96.56 171 THR A N 1
ATOM 1307 C CA . THR A 1 171 ? -5.442 -11.848 -14.911 1.00 96.56 171 THR A CA 1
ATOM 1308 C C . THR A 1 171 ? -5.518 -13.360 -15.182 1.00 96.56 171 THR A C 1
ATOM 1310 O O . THR A 1 171 ? -5.858 -13.765 -16.290 1.00 96.56 171 THR A O 1
ATOM 1313 N N . ASN A 1 172 ? -5.213 -14.200 -14.183 1.00 97.19 172 ASN A N 1
ATOM 1314 C CA . ASN A 1 172 ? -5.105 -15.665 -14.265 1.00 97.19 172 ASN A CA 1
ATOM 1315 C C . ASN A 1 172 ? -4.067 -16.181 -15.292 1.00 97.19 172 ASN A C 1
ATOM 1317 O O . ASN A 1 172 ? -4.128 -17.336 -15.712 1.00 97.19 172 ASN A O 1
ATOM 1321 N N . ASP A 1 173 ? -3.089 -15.358 -15.683 1.00 97.94 173 ASP A N 1
ATOM 1322 C CA . ASP A 1 173 ? -1.968 -15.745 -16.553 1.00 97.94 173 ASP A CA 1
ATOM 1323 C C . ASP A 1 173 ? -0.799 -16.244 -15.696 1.00 97.94 173 ASP A C 1
ATOM 1325 O O . ASP A 1 173 ? 0.240 -15.592 -15.553 1.00 97.94 173 ASP A O 1
ATOM 1329 N N . PHE A 1 174 ? -1.009 -17.389 -15.042 1.00 98.06 174 PHE A N 1
ATOM 1330 C CA . PHE A 1 174 ? -0.039 -17.940 -14.094 1.00 98.06 174 PHE A CA 1
ATOM 1331 C C . PHE A 1 174 ? 1.260 -18.386 -14.776 1.00 98.06 174 PHE A C 1
ATOM 1333 O O . PHE A 1 174 ? 2.318 -18.245 -14.176 1.00 98.06 174 PHE A O 1
ATOM 1340 N N . GLU A 1 175 ? 1.218 -18.836 -16.038 1.00 98.12 175 GLU A N 1
ATOM 1341 C CA . GLU A 1 175 ? 2.430 -19.144 -16.819 1.00 98.12 175 GLU A CA 1
ATOM 1342 C C . GLU A 1 175 ? 3.318 -17.899 -16.948 1.00 98.12 175 GLU A C 1
ATOM 1344 O O . GLU A 1 175 ? 4.510 -17.940 -16.639 1.00 98.12 175 GLU A O 1
ATOM 1349 N N . SER A 1 176 ? 2.735 -16.763 -17.342 1.00 98.38 176 SER A N 1
ATOM 1350 C CA . SER A 1 176 ? 3.488 -15.514 -17.446 1.00 98.38 176 SER A CA 1
ATOM 1351 C C . SER A 1 176 ? 3.925 -14.990 -16.085 1.00 98.38 176 SER A C 1
ATOM 1353 O O . SER A 1 176 ? 5.024 -14.448 -15.977 1.00 98.38 176 SER A O 1
ATOM 1355 N N . ALA A 1 177 ? 3.105 -15.153 -15.043 1.00 98.62 177 ALA A N 1
ATOM 1356 C CA . ALA A 1 177 ? 3.472 -14.758 -13.688 1.00 98.62 177 ALA A CA 1
ATOM 1357 C C . ALA A 1 177 ? 4.724 -15.505 -13.197 1.00 98.62 177 ALA A C 1
ATOM 1359 O O . ALA A 1 177 ? 5.658 -14.874 -12.697 1.00 98.62 177 ALA A O 1
ATOM 1360 N N . GLU A 1 178 ? 4.778 -16.822 -13.413 1.00 98.62 178 GLU A N 1
ATOM 1361 C CA . GLU A 1 178 ? 5.950 -17.652 -13.118 1.00 98.62 178 GLU A CA 1
ATOM 1362 C C . GLU A 1 178 ? 7.160 -17.231 -13.963 1.00 98.62 178 GLU A C 1
ATOM 1364 O O . GLU A 1 178 ? 8.257 -17.076 -13.431 1.00 98.62 178 GLU A O 1
ATOM 1369 N N . ALA A 1 179 ? 6.977 -16.956 -15.260 1.00 98.38 179 ALA A N 1
ATOM 1370 C CA . ALA A 1 179 ? 8.062 -16.510 -16.139 1.00 98.38 179 ALA A CA 1
ATOM 1371 C C . ALA A 1 179 ? 8.657 -15.147 -15.722 1.00 98.38 179 ALA A C 1
ATOM 1373 O O . ALA A 1 179 ? 9.875 -14.946 -15.790 1.00 98.38 179 ALA A O 1
ATOM 1374 N N . TRP A 1 180 ? 7.828 -14.209 -15.248 1.00 98.56 180 TRP A N 1
ATOM 1375 C CA . TRP A 1 180 ? 8.308 -12.946 -14.677 1.00 98.56 180 TRP A CA 1
ATOM 1376 C C . TRP A 1 180 ? 9.103 -13.169 -13.392 1.00 98.56 180 TRP A C 1
ATOM 1378 O O . TRP A 1 180 ? 10.207 -12.625 -13.257 1.00 98.56 180 TRP A O 1
ATOM 1388 N N . LEU A 1 181 ? 8.560 -13.984 -12.483 1.00 98.62 181 LEU A N 1
ATOM 1389 C CA . LEU A 1 181 ? 9.141 -14.251 -11.171 1.00 98.62 181 LEU A CA 1
ATOM 1390 C C . LEU A 1 181 ? 10.422 -15.100 -11.248 1.00 98.62 181 LEU A C 1
ATOM 1392 O O . LEU A 1 181 ? 11.315 -14.919 -10.426 1.00 98.62 181 LEU A O 1
ATOM 1396 N N . ALA A 1 182 ? 10.564 -15.962 -12.259 1.00 98.44 182 ALA A N 1
ATOM 1397 C CA . ALA A 1 182 ? 11.730 -16.830 -12.455 1.00 98.44 182 ALA A CA 1
ATOM 1398 C C . ALA A 1 182 ? 13.059 -16.068 -12.613 1.00 98.44 182 ALA A C 1
ATOM 1400 O O . ALA A 1 182 ? 14.125 -16.629 -12.367 1.00 98.44 182 ALA A O 1
ATOM 1401 N N . GLY A 1 183 ? 13.008 -14.796 -13.025 1.00 98.12 183 GLY A N 1
ATOM 1402 C CA . GLY A 1 183 ? 14.189 -13.934 -13.119 1.00 98.12 183 GLY A CA 1
ATOM 1403 C C . GLY A 1 183 ? 14.514 -13.142 -11.850 1.00 98.12 183 GLY A C 1
ATOM 1404 O O . GLY A 1 183 ? 15.400 -12.295 -11.913 1.00 98.12 183 GLY A O 1
ATOM 1405 N N . CYS A 1 184 ? 13.791 -13.348 -10.748 1.00 98.62 184 CYS A N 1
ATOM 1406 C CA . CYS A 1 184 ? 14.100 -12.759 -9.445 1.00 98.62 184 CYS A CA 1
ATOM 1407 C C . CYS A 1 184 ? 15.053 -13.652 -8.639 1.00 98.62 184 CYS A C 1
ATOM 1409 O O . CYS A 1 184 ? 15.135 -14.861 -8.863 1.00 98.62 184 CYS A O 1
ATOM 1411 N N . ASP A 1 185 ? 15.722 -13.058 -7.657 1.00 98.44 185 ASP A N 1
ATOM 1412 C CA . ASP A 1 185 ? 16.460 -13.782 -6.632 1.00 98.44 185 ASP A CA 1
ATOM 1413 C C . ASP A 1 185 ? 15.523 -14.194 -5.477 1.00 98.44 185 ASP A C 1
ATOM 1415 O O . ASP A 1 185 ? 15.004 -13.313 -4.780 1.00 98.44 185 ASP A O 1
ATOM 1419 N N . PRO A 1 186 ? 15.289 -15.504 -5.252 1.00 97.88 186 PRO A N 1
ATOM 1420 C CA . PRO A 1 186 ? 14.437 -15.988 -4.166 1.00 97.88 186 PRO A CA 1
ATOM 1421 C C . PRO A 1 186 ? 15.066 -15.846 -2.772 1.00 97.88 186 PRO A C 1
ATOM 1423 O O . PRO A 1 186 ? 14.366 -16.024 -1.778 1.00 97.88 186 PRO A O 1
ATOM 1426 N N . CYS A 1 187 ? 16.372 -15.567 -2.689 1.00 96.88 187 CYS A N 1
ATOM 1427 C CA . CYS A 1 187 ? 17.140 -15.560 -1.443 1.00 96.88 187 CYS A CA 1
ATOM 1428 C C . CYS A 1 187 ? 17.813 -14.207 -1.185 1.00 96.88 187 CYS A C 1
ATOM 1430 O O . CYS A 1 187 ? 18.895 -14.162 -0.593 1.00 96.88 187 CYS A O 1
ATOM 1432 N N . SER A 1 188 ? 17.183 -13.115 -1.624 1.00 97.44 188 SER A N 1
ATOM 1433 C CA . SER A 1 188 ? 17.745 -11.776 -1.469 1.00 97.44 188 SER A CA 1
ATOM 1434 C C . SER A 1 188 ? 17.995 -11.440 0.008 1.00 97.44 188 SER A C 1
ATOM 1436 O O . SER A 1 188 ? 17.259 -11.873 0.903 1.00 97.44 188 SER A O 1
ATOM 1438 N N . ASP A 1 189 ? 19.069 -10.697 0.262 1.00 97.25 189 ASP A N 1
ATOM 1439 C CA . ASP A 1 189 ? 19.437 -10.176 1.577 1.00 97.25 189 ASP A CA 1
ATOM 1440 C C . ASP A 1 189 ? 19.041 -8.705 1.762 1.00 97.25 189 ASP A C 1
ATOM 1442 O O . ASP A 1 189 ? 19.305 -8.145 2.818 1.00 97.25 189 ASP A O 1
ATOM 1446 N N . ASP A 1 190 ? 18.367 -8.099 0.786 1.00 97.44 190 ASP A N 1
ATOM 1447 C CA . ASP A 1 190 ? 17.711 -6.792 0.889 1.00 97.44 190 ASP A CA 1
ATOM 1448 C C . ASP A 1 190 ? 16.211 -6.996 1.188 1.00 97.44 190 ASP A C 1
ATOM 1450 O O . ASP A 1 190 ? 15.533 -7.793 0.536 1.00 97.44 190 ASP A O 1
ATOM 1454 N N . LEU A 1 191 ? 15.694 -6.331 2.229 1.00 98.00 191 LEU A N 1
ATOM 1455 C CA . LEU A 1 191 ? 14.324 -6.543 2.721 1.00 98.00 191 LEU A CA 1
ATOM 1456 C C . LEU A 1 191 ? 13.271 -6.187 1.677 1.00 98.00 191 LEU A C 1
ATOM 1458 O O . LEU A 1 191 ? 12.298 -6.928 1.515 1.00 98.00 191 LEU A O 1
ATOM 1462 N N . LEU A 1 192 ? 13.475 -5.099 0.939 1.00 97.25 192 LEU A N 1
ATOM 1463 C CA . LEU A 1 192 ? 12.531 -4.645 -0.071 1.00 97.25 192 LEU A CA 1
ATOM 1464 C C . LEU A 1 192 ? 12.410 -5.678 -1.203 1.00 97.25 192 LEU A C 1
ATOM 1466 O O . LEU A 1 192 ? 11.305 -6.050 -1.606 1.00 97.25 192 LEU A O 1
ATOM 1470 N N . THR A 1 193 ? 13.532 -6.196 -1.703 1.00 97.75 193 THR A N 1
ATOM 1471 C CA . THR A 1 193 ? 13.545 -7.195 -2.784 1.00 97.75 193 THR A CA 1
ATOM 1472 C C . THR A 1 193 ? 13.091 -8.578 -2.341 1.00 97.75 193 THR A C 1
ATOM 1474 O O . THR A 1 193 ? 12.400 -9.252 -3.116 1.00 97.75 193 THR A O 1
ATOM 1477 N N . ASP A 1 194 ? 13.450 -9.012 -1.131 1.00 98.50 194 ASP A N 1
ATOM 1478 C CA . ASP A 1 194 ? 12.966 -10.268 -0.552 1.00 98.50 194 ASP A CA 1
ATOM 1479 C C . ASP A 1 194 ? 11.442 -10.225 -0.392 1.00 98.50 194 ASP A C 1
ATOM 1481 O O . ASP A 1 194 ? 10.730 -11.096 -0.898 1.00 98.50 194 ASP A O 1
ATOM 1485 N N . SER A 1 195 ? 10.923 -9.139 0.185 1.00 98.50 195 SER A N 1
ATOM 1486 C CA . SER A 1 195 ? 9.484 -8.898 0.330 1.00 98.50 195 SER A CA 1
ATOM 1487 C C . SER A 1 195 ? 8.771 -8.916 -1.019 1.00 98.50 195 SER A C 1
ATOM 1489 O O . SER A 1 195 ? 7.749 -9.588 -1.179 1.00 98.50 195 SER A O 1
ATOM 1491 N N . ALA A 1 196 ? 9.340 -8.259 -2.035 1.00 98.25 196 ALA A N 1
ATOM 1492 C CA . ALA A 1 196 ? 8.779 -8.254 -3.380 1.00 98.25 196 ALA A CA 1
ATOM 1493 C C . ALA A 1 196 ? 8.694 -9.655 -3.990 1.00 98.25 196 ALA A C 1
ATOM 1495 O O . ALA A 1 196 ? 7.694 -9.969 -4.645 1.00 98.25 196 ALA A O 1
ATOM 1496 N N . TYR A 1 197 ? 9.701 -10.504 -3.775 1.00 98.75 197 TYR A N 1
ATOM 1497 C CA . TYR A 1 197 ? 9.668 -11.897 -4.214 1.00 98.75 197 TYR A CA 1
ATOM 1498 C C . TYR A 1 197 ? 8.593 -12.687 -3.461 1.00 98.75 197 TYR A C 1
ATOM 1500 O O . TYR A 1 197 ? 7.697 -13.257 -4.093 1.00 98.75 197 TYR A O 1
ATOM 1508 N N . ARG A 1 198 ? 8.634 -12.672 -2.122 1.00 98.75 198 ARG A N 1
ATOM 1509 C CA . ARG A 1 198 ? 7.725 -13.445 -1.264 1.00 98.75 198 ARG A CA 1
ATOM 1510 C C . ARG A 1 198 ? 6.267 -13.094 -1.493 1.00 98.75 198 ARG A C 1
ATOM 1512 O O . ARG A 1 198 ? 5.448 -13.989 -1.689 1.00 98.75 198 ARG A O 1
ATOM 1519 N N . VAL A 1 199 ? 5.947 -11.802 -1.537 1.00 98.75 199 VAL A N 1
ATOM 1520 C CA . VAL A 1 199 ? 4.582 -11.331 -1.788 1.00 98.75 199 VAL A CA 1
ATOM 1521 C C . VAL A 1 199 ? 4.127 -11.714 -3.192 1.00 98.75 199 VAL A C 1
ATOM 1523 O O . VAL A 1 199 ? 2.989 -12.139 -3.359 1.00 98.75 199 VAL A O 1
ATOM 1526 N N . SER A 1 200 ? 4.998 -11.652 -4.204 1.00 98.81 200 SER A N 1
ATOM 1527 C CA . SER A 1 200 ? 4.636 -12.074 -5.567 1.00 98.81 200 SER A CA 1
ATOM 1528 C C . SER A 1 200 ? 4.371 -13.575 -5.664 1.00 98.81 200 SER A C 1
ATOM 1530 O O . SER A 1 200 ? 3.365 -13.981 -6.240 1.00 98.81 200 SER A O 1
ATOM 1532 N N . ARG A 1 201 ? 5.228 -14.403 -5.061 1.00 98.81 201 ARG A N 1
ATOM 1533 C CA . ARG A 1 201 ? 5.044 -15.858 -4.980 1.00 98.81 201 ARG A CA 1
ATOM 1534 C C . ARG A 1 201 ? 3.762 -16.220 -4.228 1.00 98.81 201 ARG A C 1
ATOM 1536 O O . ARG A 1 201 ? 2.959 -16.989 -4.747 1.00 98.81 201 ARG A O 1
ATOM 1543 N N . ALA A 1 202 ? 3.520 -15.604 -3.071 1.00 98.81 202 ALA A N 1
ATOM 1544 C CA . ALA A 1 202 ? 2.293 -15.777 -2.295 1.00 98.81 202 ALA A CA 1
ATOM 1545 C C . ALA A 1 202 ? 1.033 -15.362 -3.074 1.00 98.81 202 ALA A C 1
ATOM 1547 O O . ALA A 1 202 ? -0.010 -16.008 -2.971 1.00 98.81 202 ALA A O 1
ATOM 1548 N N . PHE A 1 203 ? 1.124 -14.305 -3.883 1.00 98.69 203 PHE A N 1
ATOM 1549 C CA . PHE A 1 203 ? 0.033 -13.850 -4.742 1.00 98.69 203 PHE A CA 1
ATOM 1550 C C . PHE A 1 203 ? -0.288 -14.879 -5.838 1.00 98.69 203 PHE A C 1
ATOM 1552 O O . PHE A 1 203 ? -1.454 -15.209 -6.051 1.00 98.69 203 PHE A O 1
ATOM 1559 N N . ILE A 1 204 ? 0.737 -15.442 -6.490 1.00 98.69 204 ILE A N 1
ATOM 1560 C CA . ILE A 1 204 ? 0.575 -16.523 -7.477 1.00 98.69 204 ILE A CA 1
ATOM 1561 C C . ILE A 1 204 ? -0.016 -17.771 -6.810 1.00 98.69 204 ILE A C 1
ATOM 1563 O O . ILE A 1 204 ? -0.994 -18.329 -7.305 1.00 98.69 204 ILE A O 1
ATOM 1567 N N . ASP A 1 205 ? 0.530 -18.192 -5.667 1.00 98.81 205 ASP A N 1
ATOM 1568 C CA . ASP A 1 205 ? 0.049 -19.367 -4.935 1.00 98.81 205 ASP A CA 1
ATOM 1569 C C . ASP A 1 205 ? -1.388 -19.201 -4.437 1.00 98.81 205 ASP A C 1
ATOM 1571 O O . ASP A 1 205 ? -2.151 -20.165 -4.456 1.00 98.81 205 ASP A O 1
ATOM 1575 N N . THR A 1 206 ? -1.795 -17.983 -4.074 1.00 98.69 206 THR A N 1
ATOM 1576 C CA . THR A 1 206 ? -3.191 -17.669 -3.741 1.00 98.69 206 THR A CA 1
ATOM 1577 C C . THR A 1 206 ? -4.115 -17.912 -4.930 1.00 98.69 206 THR A C 1
ATOM 1579 O O . THR A 1 206 ? -5.133 -18.588 -4.774 1.00 98.69 206 THR A O 1
ATOM 1582 N N . GLY A 1 207 ? -3.752 -17.423 -6.120 1.00 98.25 207 GLY A N 1
ATOM 1583 C CA . GLY A 1 207 ? -4.534 -17.645 -7.337 1.00 98.25 207 GLY A CA 1
ATOM 1584 C C . GLY A 1 207 ? -4.567 -19.108 -7.796 1.00 98.25 207 GLY A C 1
ATOM 1585 O O . GLY A 1 207 ? -5.557 -19.541 -8.378 1.00 98.25 207 GLY A O 1
ATOM 1586 N N . LEU A 1 208 ? -3.525 -19.883 -7.481 1.00 98.38 208 LEU A N 1
ATOM 1587 C CA . LEU A 1 208 ? -3.438 -21.324 -7.753 1.00 98.38 208 LEU A CA 1
ATOM 1588 C C . LEU A 1 208 ? -4.066 -22.206 -6.657 1.00 98.38 208 LEU A C 1
ATOM 1590 O O . LEU A 1 208 ? -4.016 -23.430 -6.765 1.00 98.38 208 LEU A O 1
ATOM 1594 N N . GLY A 1 209 ? -4.608 -21.621 -5.584 1.00 98.25 209 GLY A N 1
ATOM 1595 C CA . GLY A 1 209 ? -5.189 -22.370 -4.464 1.00 98.25 209 GLY A CA 1
ATOM 1596 C C . GLY A 1 209 ? -4.171 -23.097 -3.572 1.00 98.25 209 GLY A C 1
ATOM 1597 O O . GLY A 1 209 ? -4.536 -23.976 -2.795 1.00 98.25 209 GLY A O 1
ATOM 1598 N N . ARG A 1 210 ? -2.882 -22.750 -3.653 1.00 98.56 210 ARG A N 1
ATOM 1599 C CA . ARG A 1 210 ? -1.777 -23.371 -2.899 1.00 98.56 210 ARG A CA 1
ATOM 1600 C C . ARG A 1 210 ? -1.560 -22.674 -1.555 1.00 98.56 210 ARG A C 1
ATOM 1602 O O . ARG A 1 210 ? -0.480 -22.172 -1.256 1.00 98.56 210 ARG A O 1
ATOM 1609 N N . TYR A 1 211 ? -2.597 -22.628 -0.726 1.00 98.56 211 TYR A N 1
ATOM 1610 C CA . TYR A 1 211 ? -2.610 -21.820 0.501 1.00 98.56 211 TYR A CA 1
ATOM 1611 C C . TYR A 1 211 ? -1.551 -22.223 1.536 1.00 98.56 211 TYR A C 1
ATOM 1613 O O . TYR A 1 211 ? -1.049 -21.369 2.264 1.00 98.56 211 TYR A O 1
ATOM 1621 N N . GLN A 1 212 ? -1.155 -23.498 1.576 1.00 98.50 212 GLN A N 1
ATOM 1622 C CA . GLN A 1 212 ? -0.059 -23.946 2.437 1.00 98.50 212 GLN A CA 1
ATOM 1623 C C . GLN A 1 212 ? 1.277 -23.290 2.047 1.00 98.50 212 GLN A C 1
ATOM 1625 O O . GLN A 1 212 ? 2.038 -22.888 2.925 1.00 98.50 212 GLN A O 1
ATOM 1630 N N . ASN A 1 213 ? 1.529 -23.096 0.748 1.00 98.56 213 ASN A N 1
ATOM 1631 C CA . ASN A 1 213 ? 2.736 -22.425 0.261 1.00 98.56 213 ASN A CA 1
ATOM 1632 C C . ASN A 1 213 ? 2.742 -20.939 0.633 1.00 98.56 213 ASN A C 1
ATOM 1634 O O . ASN A 1 213 ? 3.794 -20.403 0.968 1.00 98.56 213 ASN A O 1
ATOM 1638 N N . VAL A 1 214 ? 1.571 -20.288 0.635 1.00 98.69 214 VAL A N 1
ATOM 1639 C CA . VAL A 1 214 ? 1.424 -18.887 1.067 1.00 98.69 214 VAL A CA 1
ATOM 1640 C C . VAL A 1 214 ? 1.886 -18.713 2.514 1.00 98.69 214 VAL A C 1
ATOM 1642 O O . VAL A 1 214 ? 2.690 -17.828 2.796 1.00 98.69 214 VAL A O 1
ATOM 1645 N N . VAL A 1 215 ? 1.431 -19.584 3.421 1.00 98.44 215 VAL A N 1
ATOM 1646 C CA . VAL A 1 215 ? 1.886 -19.581 4.823 1.00 98.44 215 VAL A CA 1
ATOM 1647 C C . VAL A 1 215 ? 3.364 -19.959 4.920 1.00 98.44 215 VAL A C 1
ATOM 1649 O O . VAL A 1 215 ? 4.102 -19.342 5.680 1.00 98.44 215 VAL A O 1
ATOM 1652 N N . GLY A 1 216 ? 3.822 -20.927 4.121 1.00 98.19 216 GLY A N 1
ATOM 1653 C CA . GLY A 1 216 ? 5.226 -21.334 4.091 1.00 98.19 216 GLY A CA 1
ATOM 1654 C C . GLY A 1 216 ? 6.180 -20.197 3.714 1.00 98.19 216 GLY A C 1
ATOM 1655 O O . GLY A 1 216 ? 7.260 -20.102 4.290 1.00 98.19 216 GLY A O 1
ATOM 1656 N N . ILE A 1 217 ? 5.784 -19.312 2.790 1.00 98.44 217 ILE A N 1
ATOM 1657 C CA . ILE A 1 217 ? 6.646 -18.213 2.337 1.00 98.44 217 ILE A CA 1
ATOM 1658 C C . ILE A 1 217 ? 6.478 -16.907 3.123 1.00 98.44 217 ILE A C 1
ATOM 1660 O O . ILE A 1 217 ? 7.461 -16.186 3.291 1.00 98.44 217 ILE A O 1
ATOM 1664 N N . LEU A 1 218 ? 5.270 -16.590 3.603 1.00 98.56 218 LEU A N 1
ATOM 1665 C CA . LEU A 1 218 ? 4.991 -15.369 4.377 1.00 98.56 218 LEU A CA 1
ATOM 1666 C C . LEU A 1 218 ? 5.072 -15.570 5.896 1.00 98.56 218 LEU A C 1
ATOM 1668 O O . LEU A 1 218 ? 4.872 -14.609 6.643 1.00 98.56 218 LEU A O 1
ATOM 1672 N N . GLY A 1 219 ? 5.295 -16.801 6.351 1.00 98.38 219 GLY A N 1
ATOM 1673 C CA . GLY A 1 219 ? 5.197 -17.165 7.757 1.00 98.38 219 GLY A CA 1
ATOM 1674 C C . GLY A 1 219 ? 3.753 -17.275 8.254 1.00 98.38 219 GLY A C 1
ATOM 1675 O O . GLY A 1 219 ? 2.795 -16.832 7.607 1.00 98.38 219 GLY A O 1
ATOM 1676 N N . ALA A 1 220 ? 3.597 -17.866 9.437 1.00 97.88 220 ALA A N 1
ATOM 1677 C CA . ALA A 1 220 ? 2.314 -18.003 10.112 1.00 97.88 220 ALA A CA 1
ATOM 1678 C C . ALA A 1 220 ? 1.838 -16.681 10.740 1.00 97.88 220 ALA A C 1
ATOM 1680 O O . ALA A 1 220 ? 0.631 -16.456 10.874 1.00 97.88 220 ALA A O 1
ATOM 1681 N N . SER A 1 221 ? 2.778 -15.799 11.079 1.00 97.19 221 SER A N 1
ATOM 1682 C CA . SER A 1 221 ? 2.567 -14.456 11.611 1.00 97.19 221 SER A CA 1
ATOM 1683 C C . SER A 1 221 ? 3.519 -13.434 10.972 1.00 97.19 221 SER A C 1
ATOM 1685 O O . SER A 1 221 ? 4.494 -13.801 10.320 1.00 97.19 221 SER A O 1
ATOM 1687 N N . GLU A 1 222 ? 3.255 -12.142 11.185 1.00 95.88 222 GLU A N 1
ATOM 1688 C CA . GLU A 1 222 ? 4.150 -11.036 10.782 1.00 95.88 222 GLU A CA 1
ATOM 1689 C C . GLU A 1 222 ? 5.540 -11.105 11.439 1.00 95.88 222 GLU A C 1
ATOM 1691 O O . GLU A 1 222 ? 6.501 -10.553 10.923 1.00 95.88 222 GLU A O 1
ATOM 1696 N N . GLN A 1 223 ? 5.664 -11.816 12.563 1.00 97.00 223 GLN A N 1
ATOM 1697 C CA . GLN A 1 223 ? 6.925 -11.935 13.290 1.00 97.00 223 GLN A CA 1
ATOM 1698 C C . GLN A 1 223 ? 7.837 -13.012 12.695 1.00 97.00 223 GLN A C 1
ATOM 1700 O O . GLN A 1 223 ? 9.045 -12.975 12.914 1.00 97.00 223 GLN A O 1
ATOM 1705 N N . ASP A 1 224 ? 7.297 -13.969 11.939 1.00 97.75 224 ASP A N 1
ATOM 1706 C CA . ASP A 1 224 ? 8.071 -15.114 11.446 1.00 97.75 224 ASP A CA 1
ATOM 1707 C C . ASP A 1 224 ? 8.985 -14.716 10.284 1.00 97.75 224 ASP A C 1
ATOM 1709 O O . ASP A 1 224 ? 10.149 -15.116 10.241 1.00 97.75 224 ASP A O 1
ATOM 1713 N N . VAL A 1 225 ? 8.463 -13.898 9.368 1.00 98.00 225 VAL A N 1
ATOM 1714 C CA . VAL A 1 225 ? 9.158 -13.413 8.174 1.00 98.00 225 VAL A CA 1
ATOM 1715 C C . VAL A 1 225 ? 8.955 -11.899 8.087 1.00 98.00 225 VAL A C 1
ATOM 1717 O O . VAL A 1 225 ? 7.807 -11.484 7.920 1.00 98.00 225 VAL A O 1
ATOM 1720 N N . PRO A 1 226 ? 10.022 -11.080 8.192 1.00 98.00 226 PRO A N 1
ATOM 1721 C CA . PRO A 1 226 ? 9.902 -9.638 8.026 1.00 98.00 226 PRO A CA 1
ATOM 1722 C C . PRO A 1 226 ? 9.478 -9.326 6.593 1.00 98.00 226 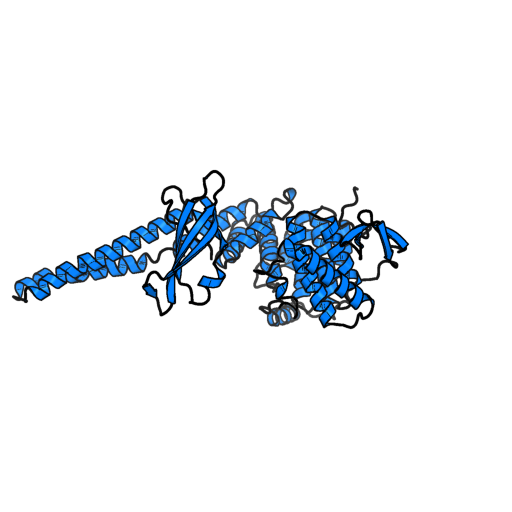PRO A C 1
ATOM 1724 O O . PRO A 1 226 ? 9.994 -9.917 5.641 1.00 98.00 226 PRO A O 1
ATOM 1727 N N . ILE A 1 227 ? 8.537 -8.402 6.457 1.00 98.31 227 ILE A N 1
ATOM 1728 C CA . ILE A 1 227 ? 8.068 -7.875 5.183 1.00 98.31 227 ILE A CA 1
ATOM 1729 C C . ILE A 1 227 ? 8.243 -6.362 5.251 1.00 98.31 227 ILE A C 1
ATOM 1731 O O . ILE A 1 227 ? 7.989 -5.756 6.280 1.00 98.31 227 ILE A O 1
ATOM 1735 N N . ASP A 1 228 ? 8.710 -5.767 4.161 1.00 97.81 228 ASP A N 1
ATOM 1736 C CA . ASP A 1 228 ? 8.816 -4.320 4.023 1.00 97.81 228 ASP A CA 1
ATOM 1737 C C . ASP A 1 228 ? 7.454 -3.649 4.273 1.00 97.81 228 ASP A C 1
ATOM 1739 O O . ASP A 1 228 ? 6.443 -4.068 3.694 1.00 97.81 228 ASP A O 1
ATOM 1743 N N . ASP A 1 229 ? 7.446 -2.581 5.079 1.00 96.06 229 ASP A N 1
ATOM 1744 C CA . ASP A 1 229 ? 6.253 -1.828 5.501 1.00 96.06 229 ASP A CA 1
ATOM 1745 C C . ASP A 1 229 ? 5.289 -1.504 4.342 1.00 96.06 229 ASP A C 1
ATOM 1747 O O . ASP A 1 229 ? 4.065 -1.492 4.501 1.00 96.06 229 ASP A O 1
ATOM 1751 N N . SER A 1 230 ? 5.816 -1.242 3.139 1.00 94.94 230 SER A N 1
ATOM 1752 C CA . SER A 1 230 ? 4.993 -0.892 1.974 1.00 94.94 230 SER A CA 1
ATOM 1753 C C . SER A 1 230 ? 4.155 -2.060 1.435 1.00 94.94 230 SER A C 1
ATOM 1755 O O . SER A 1 230 ? 3.164 -1.848 0.731 1.00 94.94 230 SER A O 1
ATOM 1757 N N . MET A 1 231 ? 4.537 -3.298 1.751 1.00 97.81 231 MET A N 1
ATOM 1758 C CA . MET A 1 231 ? 3.908 -4.534 1.278 1.00 97.81 231 MET A CA 1
ATOM 1759 C C . MET A 1 231 ? 3.158 -5.294 2.373 1.00 97.81 231 MET A C 1
ATOM 1761 O O . MET A 1 231 ? 2.419 -6.240 2.072 1.00 97.81 231 MET A O 1
ATOM 1765 N N . ASP A 1 232 ? 3.288 -4.849 3.614 1.00 97.50 232 ASP A N 1
ATOM 1766 C CA . ASP A 1 232 ? 2.697 -5.447 4.803 1.00 97.50 232 ASP A CA 1
ATOM 1767 C C . ASP A 1 232 ? 1.174 -5.653 4.703 1.00 97.50 232 ASP A C 1
ATOM 1769 O O . ASP A 1 232 ? 0.705 -6.777 4.913 1.00 97.50 232 ASP A O 1
ATOM 1773 N N . PRO A 1 233 ? 0.369 -4.663 4.256 1.00 97.88 233 PRO A N 1
ATOM 1774 C CA . PRO A 1 233 ? -1.072 -4.854 4.085 1.00 97.88 233 PRO A CA 1
ATOM 1775 C C . PRO A 1 233 ? -1.422 -5.948 3.066 1.00 97.88 233 PRO A C 1
ATOM 1777 O O . PRO A 1 233 ? -2.369 -6.713 3.264 1.00 97.88 233 PRO A O 1
ATOM 1780 N N . VAL A 1 234 ? -0.650 -6.067 1.979 1.00 98.25 234 VAL A N 1
ATOM 1781 C CA . VAL A 1 234 ? -0.863 -7.111 0.965 1.00 98.25 234 VAL A CA 1
ATOM 1782 C C . VAL A 1 234 ? -0.488 -8.479 1.525 1.00 98.25 234 VAL A C 1
ATOM 1784 O O . VAL A 1 234 ? -1.270 -9.423 1.395 1.00 98.25 234 VAL A O 1
ATOM 1787 N N . ALA A 1 235 ? 0.661 -8.594 2.195 1.00 98.62 235 ALA A N 1
ATOM 1788 C CA . ALA A 1 235 ? 1.078 -9.827 2.855 1.00 98.62 235 ALA A CA 1
ATOM 1789 C C . ALA A 1 235 ? 0.067 -10.264 3.930 1.00 98.62 235 ALA A C 1
ATOM 1791 O O . ALA A 1 235 ? -0.295 -11.441 3.998 1.00 98.62 235 ALA A O 1
ATOM 1792 N N . ALA A 1 236 ? -0.454 -9.317 4.714 1.00 98.50 236 ALA A N 1
ATOM 1793 C CA . ALA A 1 236 ? -1.472 -9.559 5.725 1.00 98.50 236 ALA A CA 1
ATOM 1794 C C . ALA A 1 236 ? -2.773 -10.101 5.116 1.00 98.50 236 ALA A C 1
ATOM 1796 O O . ALA A 1 236 ? -3.329 -11.067 5.638 1.00 98.50 236 ALA A O 1
ATOM 1797 N N . VAL A 1 237 ? -3.244 -9.549 3.996 1.00 98.62 237 VAL A N 1
ATOM 1798 C CA . VAL A 1 237 ? -4.440 -10.062 3.309 1.00 98.62 237 VAL A CA 1
ATOM 1799 C C . VAL A 1 237 ? -4.199 -11.456 2.724 1.00 98.62 237 VAL A C 1
ATOM 1801 O O . VAL A 1 237 ? -5.027 -12.344 2.918 1.00 98.62 237 VAL A O 1
ATOM 1804 N N . LEU A 1 238 ? -3.061 -11.689 2.062 1.00 98.75 238 LEU A N 1
ATOM 1805 C CA . LEU A 1 238 ? -2.736 -12.996 1.475 1.00 98.75 238 LEU A CA 1
ATOM 1806 C C . LEU A 1 238 ? -2.616 -14.090 2.546 1.00 98.75 238 LEU A C 1
ATOM 1808 O O . LEU A 1 238 ? -3.191 -15.169 2.396 1.00 98.75 238 LEU A O 1
ATOM 1812 N N . ARG A 1 239 ? -1.921 -13.804 3.653 1.00 98.69 239 ARG A N 1
ATOM 1813 C CA . ARG A 1 239 ? -1.765 -14.738 4.777 1.00 98.69 239 ARG A CA 1
ATOM 1814 C C . ARG A 1 239 ? -3.104 -14.985 5.491 1.00 98.69 239 ARG A C 1
ATOM 1816 O O . ARG A 1 239 ? -3.419 -16.135 5.778 1.00 98.69 239 ARG A O 1
ATOM 1823 N N . ALA A 1 240 ? -3.932 -13.958 5.704 1.00 98.69 240 ALA A N 1
ATOM 1824 C CA . ALA A 1 240 ? -5.270 -14.136 6.276 1.00 98.69 240 ALA A CA 1
ATOM 1825 C C . ALA A 1 240 ? -6.168 -14.993 5.370 1.00 98.69 240 ALA A C 1
ATOM 1827 O O . ALA A 1 240 ? -6.816 -15.922 5.843 1.00 98.69 240 ALA A O 1
ATOM 1828 N N . ASN A 1 241 ? -6.145 -14.759 4.057 1.00 98.69 241 ASN A N 1
ATOM 1829 C CA . ASN A 1 241 ? -6.879 -15.591 3.110 1.00 98.69 241 ASN A CA 1
ATOM 1830 C C . ASN A 1 241 ? -6.403 -17.046 3.144 1.00 98.69 241 ASN A C 1
ATOM 1832 O O . ASN A 1 241 ? -7.219 -17.962 3.147 1.00 98.69 241 ASN A O 1
ATOM 1836 N N . ALA A 1 242 ? -5.090 -17.275 3.219 1.00 98.62 242 ALA A N 1
ATOM 1837 C CA . ALA A 1 242 ? -4.555 -18.622 3.344 1.00 98.62 242 ALA A CA 1
ATOM 1838 C C . ALA A 1 242 ? -5.046 -19.329 4.620 1.00 98.62 242 ALA A C 1
ATOM 1840 O O . ALA A 1 242 ? -5.360 -20.517 4.560 1.00 98.62 242 ALA A O 1
ATOM 1841 N N . TRP A 1 243 ? -5.174 -18.611 5.742 1.00 98.62 243 TRP A N 1
ATOM 1842 C CA . TRP A 1 243 ? -5.756 -19.151 6.972 1.00 98.62 243 TRP A CA 1
ATOM 1843 C C . TRP A 1 243 ? -7.243 -19.467 6.854 1.00 98.62 243 TRP A C 1
ATOM 1845 O O . TRP A 1 243 ? -7.659 -20.562 7.234 1.00 98.62 243 TRP A O 1
ATOM 1855 N N . GLU A 1 244 ? -8.035 -18.558 6.286 1.00 98.56 244 GLU A N 1
ATOM 1856 C CA . GLU A 1 244 ? -9.466 -18.779 6.050 1.00 98.56 244 GLU A CA 1
ATOM 1857 C C . GLU A 1 244 ? -9.683 -20.039 5.197 1.00 98.56 244 GLU A C 1
ATOM 1859 O O . GLU A 1 244 ? -10.462 -20.920 5.557 1.00 98.56 244 GLU A O 1
ATOM 1864 N N . ARG A 1 245 ? -8.908 -20.186 4.116 1.00 98.38 245 ARG A N 1
ATOM 1865 C CA . ARG A 1 245 ? -8.989 -21.328 3.192 1.00 98.38 245 ARG A CA 1
ATOM 1866 C C . ARG A 1 245 ? -8.500 -22.650 3.780 1.00 98.38 245 ARG A C 1
ATOM 1868 O O . ARG A 1 245 ? -8.869 -23.705 3.275 1.00 98.38 245 ARG A O 1
ATOM 1875 N N . GLN A 1 246 ? -7.715 -22.601 4.851 1.00 98.38 246 GLN A N 1
ATOM 1876 C CA . GLN A 1 246 ? -7.304 -23.768 5.636 1.00 98.38 246 GLN A CA 1
ATOM 1877 C C . GLN A 1 246 ? -8.277 -24.083 6.788 1.00 98.38 246 GLN A C 1
ATOM 1879 O O . GLN A 1 246 ? -7.956 -24.895 7.652 1.00 98.38 246 GLN A O 1
ATOM 1884 N N . GLY A 1 247 ? -9.452 -23.444 6.836 1.00 98.12 247 GLY A N 1
ATOM 1885 C CA . GLY A 1 247 ? -10.450 -23.682 7.882 1.00 98.12 247 GLY A CA 1
ATOM 1886 C C . GLY A 1 247 ? -10.128 -23.000 9.213 1.00 98.12 247 GLY A C 1
ATOM 1887 O O . GLY A 1 247 ? -10.612 -23.433 10.254 1.00 98.12 247 GLY A O 1
ATOM 1888 N N . ARG A 1 248 ? -9.314 -21.934 9.202 1.00 98.38 248 ARG A N 1
ATOM 1889 C CA . ARG A 1 248 ? -8.944 -21.145 10.392 1.00 98.38 248 ARG A CA 1
ATOM 1890 C C . ARG A 1 248 ? -9.426 -19.686 10.281 1.00 98.38 248 ARG A C 1
ATOM 1892 O O . ARG A 1 248 ? -8.598 -18.770 10.301 1.00 98.38 248 ARG A O 1
ATOM 1899 N N . PRO A 1 249 ? -10.746 -19.438 10.164 1.00 97.94 249 PRO A N 1
ATOM 1900 C CA . PRO A 1 249 ? -11.288 -18.093 9.958 1.00 97.94 249 PRO A CA 1
ATOM 1901 C C . PRO A 1 249 ? -11.007 -17.137 11.128 1.00 97.94 249 PRO A C 1
ATOM 1903 O O . PRO A 1 249 ? -10.821 -15.943 10.893 1.00 97.94 249 PRO A O 1
ATOM 1906 N N . ASP A 1 250 ? -10.892 -17.648 12.358 1.00 97.75 250 ASP A N 1
ATOM 1907 C CA . ASP A 1 250 ? -10.580 -16.838 13.544 1.00 97.75 250 ASP A CA 1
ATOM 1908 C C . ASP A 1 250 ? -9.166 -16.243 13.477 1.00 97.75 250 ASP A C 1
ATOM 1910 O O . ASP A 1 250 ? -8.962 -15.061 13.760 1.00 97.75 250 ASP A O 1
ATOM 1914 N N . ALA A 1 251 ? -8.183 -17.038 13.035 1.00 97.81 251 ALA A N 1
ATOM 1915 C CA . ALA A 1 251 ? -6.804 -16.579 12.852 1.00 97.81 251 ALA A CA 1
ATOM 1916 C C . ALA A 1 251 ? -6.716 -15.518 11.744 1.00 97.81 251 ALA A C 1
ATOM 1918 O O . ALA A 1 251 ? -6.054 -14.492 11.904 1.00 97.81 251 ALA A O 1
ATOM 1919 N N . ALA A 1 252 ? -7.440 -15.737 10.644 1.00 98.25 252 ALA A N 1
ATOM 1920 C CA . ALA A 1 252 ? -7.559 -14.774 9.558 1.00 98.25 252 ALA A CA 1
ATOM 1921 C C . ALA A 1 252 ? -8.197 -13.454 10.027 1.00 98.25 252 ALA A C 1
ATOM 1923 O O . ALA A 1 252 ? -7.673 -12.376 9.739 1.00 98.25 252 ALA A O 1
ATOM 1924 N N . GLN A 1 253 ? -9.283 -13.524 10.805 1.00 98.12 253 GLN A N 1
ATOM 1925 C CA . GLN A 1 253 ? -9.945 -12.354 11.381 1.00 98.12 253 GLN A CA 1
ATOM 1926 C C . GLN A 1 253 ? -9.013 -11.584 12.319 1.00 98.12 253 GLN A C 1
ATOM 1928 O O . GLN A 1 253 ? -8.906 -10.364 12.199 1.00 98.12 253 GLN A O 1
ATOM 1933 N N . GLN A 1 254 ? -8.337 -12.273 13.243 1.00 97.50 254 GLN A N 1
ATOM 1934 C CA . GLN A 1 254 ? -7.437 -11.642 14.208 1.00 97.50 254 GLN A CA 1
ATOM 1935 C C . GLN A 1 254 ? -6.295 -10.898 13.506 1.00 97.50 254 GLN A C 1
ATOM 1937 O O . GLN A 1 254 ? -5.942 -9.785 13.901 1.00 97.50 254 GLN A O 1
ATOM 1942 N N . GLN A 1 255 ? -5.744 -11.494 12.451 1.00 97.50 255 GLN A N 1
ATOM 1943 C CA . GLN A 1 255 ? -4.684 -10.888 11.660 1.00 97.50 255 GLN A CA 1
ATOM 1944 C C . GLN A 1 255 ? -5.146 -9.607 10.959 1.00 97.50 255 GLN A C 1
ATOM 1946 O O . GLN A 1 255 ? -4.497 -8.573 11.091 1.00 97.50 255 GLN A O 1
ATOM 1951 N N . LEU A 1 256 ? -6.282 -9.645 10.256 1.00 98.19 256 LEU A N 1
ATOM 1952 C CA . LEU A 1 256 ? -6.828 -8.456 9.594 1.00 98.19 256 LEU A CA 1
ATOM 1953 C C . LEU A 1 256 ? -7.204 -7.370 10.612 1.00 98.19 256 LEU A C 1
ATOM 1955 O O . LEU A 1 256 ? -6.885 -6.201 10.407 1.00 98.19 256 LEU A O 1
ATOM 1959 N N . ALA A 1 257 ? -7.833 -7.753 11.728 1.00 97.12 257 ALA A N 1
ATOM 1960 C CA . ALA A 1 257 ? -8.225 -6.825 12.784 1.00 97.12 257 ALA A CA 1
ATOM 1961 C C . ALA A 1 257 ? -7.013 -6.084 13.362 1.00 97.12 257 ALA A C 1
ATOM 1963 O O . ALA A 1 257 ? -7.087 -4.877 13.564 1.00 97.12 257 ALA A O 1
ATOM 1964 N N . ARG A 1 258 ? -5.878 -6.766 13.568 1.00 96.62 258 ARG A N 1
ATOM 1965 C CA . ARG A 1 258 ? -4.641 -6.133 14.051 1.00 96.62 258 ARG A CA 1
ATOM 1966 C C . ARG A 1 258 ? -4.216 -4.971 13.152 1.00 96.62 258 ARG A C 1
ATOM 1968 O O . ARG A 1 258 ? -4.118 -3.849 13.647 1.00 96.62 258 ARG A O 1
ATOM 1975 N N . PHE A 1 259 ? -4.076 -5.211 11.849 1.00 96.38 259 PHE A N 1
ATOM 1976 C CA . PHE A 1 259 ? -3.715 -4.172 10.878 1.00 96.38 259 PHE A CA 1
ATOM 1977 C C . PHE A 1 259 ? -4.754 -3.044 10.834 1.00 96.38 259 PHE A C 1
ATOM 1979 O O . PHE A 1 259 ? -4.398 -1.866 10.867 1.00 96.38 259 PHE A O 1
ATOM 1986 N N . MET A 1 260 ? -6.050 -3.379 10.842 1.00 95.50 260 MET A N 1
ATOM 1987 C CA . MET A 1 260 ? -7.116 -2.371 10.891 1.00 95.50 260 MET A CA 1
ATOM 1988 C C . MET A 1 260 ? -6.976 -1.461 12.124 1.00 95.50 260 MET A C 1
ATOM 1990 O O . MET A 1 260 ? -6.994 -0.238 11.997 1.00 95.50 260 MET A O 1
ATOM 1994 N N . THR A 1 261 ? -6.724 -2.036 13.304 1.00 93.94 261 THR A N 1
ATOM 1995 C CA . THR A 1 261 ? -6.567 -1.277 14.556 1.00 93.94 261 THR A CA 1
ATOM 1996 C C . THR A 1 261 ? -5.278 -0.453 14.653 1.00 93.94 261 THR A C 1
ATOM 1998 O O . THR A 1 261 ? -5.195 0.432 15.510 1.00 93.94 261 THR A O 1
ATOM 2001 N N . GLN A 1 262 ? -4.297 -0.722 13.785 1.00 93.75 262 GLN A N 1
ATOM 2002 C CA . GLN A 1 262 ? -3.062 0.053 13.608 1.00 93.75 262 GLN A CA 1
ATOM 2003 C C . GLN A 1 262 ? -3.221 1.193 12.581 1.00 93.75 262 GLN A C 1
ATOM 2005 O O . GLN A 1 262 ? -2.237 1.818 12.201 1.00 93.75 262 GLN A O 1
ATOM 2010 N N . GLY A 1 263 ? -4.448 1.476 12.126 1.00 89.62 263 GLY A N 1
ATOM 2011 C CA . GLY A 1 263 ? -4.732 2.553 11.173 1.00 89.62 263 GLY A CA 1
ATOM 2012 C C . GLY A 1 263 ? -4.623 2.139 9.702 1.00 89.62 263 GLY A C 1
ATOM 2013 O O . GLY A 1 263 ? -4.727 2.988 8.824 1.00 89.62 263 GLY A O 1
ATOM 2014 N N . GLN A 1 264 ? -4.458 0.845 9.402 1.00 94.19 264 GLN A N 1
ATOM 2015 C CA . GLN A 1 264 ? -4.392 0.326 8.027 1.00 94.19 264 GLN A CA 1
ATOM 2016 C C . GLN A 1 264 ? -5.751 -0.171 7.512 1.00 94.19 264 GLN A C 1
ATOM 2018 O O . GLN A 1 264 ? -5.810 -0.938 6.551 1.00 94.19 264 GLN A O 1
ATOM 2023 N N . ALA A 1 265 ? -6.866 0.227 8.137 1.00 92.31 265 ALA A N 1
ATOM 2024 C CA . ALA A 1 265 ? -8.178 -0.319 7.797 1.00 92.31 265 ALA A CA 1
ATOM 2025 C C . ALA A 1 265 ? -8.578 -0.053 6.340 1.00 92.31 265 ALA A C 1
ATOM 2027 O O . ALA A 1 265 ? -8.924 -0.989 5.617 1.00 92.31 265 ALA A O 1
ATOM 2028 N N . SER A 1 266 ? -8.445 1.192 5.880 1.00 89.62 266 SER A N 1
ATOM 2029 C CA . SER A 1 266 ? -8.718 1.571 4.488 1.00 89.62 266 SER A CA 1
ATOM 2030 C C . SER A 1 266 ? -7.790 0.859 3.498 1.00 89.62 266 SER A C 1
ATOM 2032 O O . SER A 1 266 ? -8.246 0.415 2.444 1.00 89.62 266 SER A O 1
ATOM 2034 N N . THR A 1 267 ? -6.510 0.688 3.844 1.00 93.00 267 THR A N 1
ATOM 2035 C CA . THR A 1 267 ? -5.532 -0.026 3.015 1.00 93.00 267 THR A CA 1
ATOM 2036 C C . THR A 1 267 ? -5.901 -1.498 2.860 1.00 93.00 267 THR A C 1
ATOM 2038 O O . THR A 1 267 ? -5.937 -2.002 1.740 1.00 93.00 267 THR A O 1
ATOM 2041 N N . ILE A 1 268 ? -6.244 -2.185 3.955 1.00 96.81 268 ILE A N 1
ATOM 2042 C CA . ILE A 1 268 ? -6.684 -3.587 3.926 1.00 96.81 268 ILE A CA 1
ATOM 2043 C C . ILE A 1 268 ? -7.935 -3.743 3.055 1.00 96.81 268 ILE A C 1
ATOM 2045 O O . ILE A 1 268 ? -7.994 -4.641 2.214 1.00 96.81 268 ILE A O 1
ATOM 2049 N N . GLU A 1 269 ? -8.920 -2.855 3.203 1.00 94.38 269 GLU A N 1
ATOM 2050 C CA . GLU A 1 269 ? -10.125 -2.885 2.370 1.00 94.38 269 GLU A CA 1
ATOM 2051 C C . GLU A 1 269 ? -9.824 -2.647 0.891 1.00 94.38 269 GLU A C 1
ATOM 2053 O O . GLU A 1 269 ? -10.380 -3.333 0.029 1.00 94.38 269 GLU A O 1
ATOM 2058 N N . HIS A 1 270 ? -8.923 -1.710 0.588 1.00 93.62 270 HIS A N 1
ATOM 2059 C CA . HIS A 1 270 ? -8.489 -1.445 -0.776 1.00 93.62 270 HIS A CA 1
ATOM 2060 C C . HIS A 1 270 ? -7.791 -2.663 -1.388 1.00 93.62 270 HIS A C 1
ATOM 2062 O O . HIS A 1 270 ? -8.117 -3.045 -2.511 1.00 93.62 270 HIS A O 1
ATOM 2068 N N . VAL A 1 271 ? -6.893 -3.318 -0.643 1.00 96.81 271 VAL A N 1
ATOM 2069 C CA . VAL A 1 271 ? -6.218 -4.543 -1.089 1.00 96.81 271 VAL A CA 1
ATOM 2070 C C . VAL A 1 271 ? -7.240 -5.640 -1.376 1.00 96.81 271 VAL A C 1
ATOM 2072 O O . VAL A 1 271 ? -7.218 -6.195 -2.469 1.00 96.81 271 VAL A O 1
ATOM 2075 N N . VAL A 1 272 ? -8.169 -5.923 -0.454 1.00 97.19 272 VAL A N 1
ATOM 2076 C CA . VAL A 1 272 ? -9.219 -6.941 -0.661 1.00 97.19 272 VAL A CA 1
ATOM 2077 C C . VAL A 1 272 ? -10.066 -6.619 -1.896 1.00 97.19 272 VAL A C 1
ATOM 2079 O O . VAL A 1 272 ? -10.332 -7.507 -2.702 1.00 97.19 272 VAL A O 1
ATOM 2082 N N . LYS A 1 273 ? -10.446 -5.349 -2.092 1.00 95.38 273 LYS A N 1
ATOM 2083 C CA . LYS A 1 273 ? -11.222 -4.899 -3.259 1.00 95.38 273 LYS A CA 1
ATOM 2084 C C . LYS A 1 273 ? -10.446 -5.017 -4.576 1.00 95.38 273 LYS A C 1
ATOM 2086 O O . LYS A 1 273 ? -11.058 -5.261 -5.612 1.00 95.38 273 LYS A O 1
ATOM 2091 N N . ALA A 1 274 ? -9.129 -4.815 -4.549 1.00 95.06 274 ALA A N 1
ATOM 2092 C CA . ALA A 1 274 ? -8.262 -4.887 -5.723 1.00 95.06 274 ALA A CA 1
ATOM 2093 C C . ALA A 1 274 ? -7.920 -6.330 -6.146 1.00 95.06 274 ALA A C 1
ATOM 2095 O O . ALA A 1 274 ? -7.426 -6.541 -7.259 1.00 95.06 274 ALA A O 1
ATOM 2096 N N . MET A 1 275 ? -8.166 -7.321 -5.281 1.00 97.56 275 MET A N 1
ATOM 2097 C CA . MET A 1 275 ? -7.989 -8.735 -5.613 1.00 97.56 275 MET A CA 1
ATOM 2098 C C . MET A 1 275 ? -9.046 -9.203 -6.629 1.00 97.56 275 MET A C 1
ATOM 2100 O O . MET A 1 275 ? -10.179 -8.714 -6.617 1.00 97.56 275 MET A O 1
ATOM 2104 N N . PRO A 1 276 ? -8.727 -10.181 -7.496 1.00 97.06 276 PRO A N 1
ATOM 2105 C CA . PRO A 1 276 ? -9.709 -10.768 -8.400 1.00 97.06 276 PRO A CA 1
ATOM 2106 C C . PRO A 1 276 ? -10.911 -11.348 -7.647 1.00 97.06 276 PRO A C 1
ATOM 2108 O O . PRO A 1 276 ? -10.752 -12.154 -6.728 1.00 97.06 276 PRO A O 1
ATOM 2111 N N . GLN A 1 277 ? -12.125 -10.976 -8.061 1.00 96.81 277 GLN A N 1
ATOM 2112 C CA . GLN A 1 277 ? -13.362 -11.375 -7.377 1.00 96.81 277 GLN A CA 1
ATOM 2113 C C . GLN A 1 277 ? -13.524 -12.900 -7.296 1.00 96.81 277 GLN A C 1
ATOM 2115 O O . GLN A 1 277 ? -14.002 -13.415 -6.286 1.00 96.81 277 GLN A O 1
ATOM 2120 N N . GLN A 1 278 ? -13.064 -13.635 -8.315 1.00 97.25 278 GLN A N 1
ATOM 2121 C CA . GLN A 1 278 ? -13.129 -15.097 -8.346 1.00 97.25 278 GLN A CA 1
ATOM 2122 C C . GLN A 1 278 ? -12.275 -15.776 -7.266 1.00 97.25 278 GLN A C 1
ATOM 2124 O O . GLN A 1 278 ? -12.527 -16.929 -6.932 1.00 97.25 278 GLN A O 1
ATOM 2129 N N . TRP A 1 279 ? -11.285 -15.083 -6.693 1.00 97.62 279 TRP A N 1
ATOM 2130 C CA . TRP A 1 279 ? -10.482 -15.625 -5.593 1.00 97.62 279 TRP A CA 1
ATOM 2131 C C . TRP A 1 279 ? -11.208 -15.540 -4.245 1.00 97.62 279 TRP A C 1
ATOM 2133 O O . TRP A 1 279 ? -10.821 -16.243 -3.312 1.00 97.62 279 TRP A O 1
ATOM 2143 N N . GLN A 1 280 ? -12.256 -14.705 -4.145 1.00 96.69 280 GLN A N 1
ATOM 2144 C CA . GLN A 1 280 ? -13.043 -14.446 -2.931 1.00 96.69 280 GLN A CA 1
ATOM 2145 C C . GLN A 1 280 ? -12.140 -14.302 -1.691 1.00 96.69 280 GLN A C 1
ATOM 2147 O O . GLN A 1 280 ? -12.265 -15.042 -0.716 1.00 96.69 280 GLN A O 1
ATOM 2152 N N . VAL A 1 281 ? -11.157 -13.406 -1.783 1.00 97.69 281 VAL A N 1
ATOM 2153 C CA . VAL A 1 281 ? -10.119 -13.234 -0.762 1.00 97.69 281 VAL A CA 1
ATOM 2154 C C . VAL A 1 281 ? -10.742 -12.761 0.554 1.00 97.69 281 VAL A C 1
ATOM 2156 O O . VAL A 1 281 ? -11.384 -11.711 0.578 1.00 97.69 281 VAL A O 1
ATOM 2159 N N . CYS A 1 282 ? -10.519 -13.511 1.639 1.00 97.81 282 CYS A N 1
ATOM 2160 C CA . CYS A 1 282 ? -11.018 -13.203 2.990 1.00 97.81 282 CYS A CA 1
ATOM 2161 C C . CYS A 1 282 ? -12.542 -12.978 3.051 1.00 97.81 282 CYS A C 1
ATOM 2163 O O . CYS A 1 282 ? -13.006 -12.041 3.713 1.00 97.81 282 CYS A O 1
ATOM 2165 N N . ALA A 1 283 ? -13.322 -13.785 2.327 1.00 96.00 283 ALA A N 1
ATOM 2166 C CA . ALA A 1 283 ? -14.755 -13.568 2.141 1.00 96.00 283 ALA A CA 1
ATOM 2167 C C . ALA A 1 283 ? -15.542 -13.547 3.464 1.00 96.00 283 ALA A C 1
ATOM 2169 O O . ALA A 1 283 ? -16.540 -12.832 3.568 1.00 96.00 283 ALA A O 1
ATOM 2170 N N . GLN A 1 284 ? -15.092 -14.298 4.473 1.00 96.31 284 GLN A N 1
ATOM 2171 C CA . GLN A 1 284 ? -15.744 -14.392 5.782 1.00 96.31 284 GLN A CA 1
ATOM 2172 C C . GLN A 1 284 ? -15.030 -13.507 6.814 1.00 96.31 284 GLN A C 1
ATOM 2174 O O . GLN A 1 284 ? -15.646 -12.670 7.480 1.00 96.31 284 GLN A O 1
ATOM 2179 N N . SER A 1 285 ? -13.709 -13.639 6.905 1.00 98.06 285 SER A N 1
ATOM 2180 C CA . SER A 1 285 ? -12.885 -13.047 7.955 1.00 98.06 285 SER A CA 1
ATOM 2181 C C . SER A 1 285 ? -12.791 -11.526 7.877 1.00 98.06 285 SER A C 1
ATOM 2183 O O . SER A 1 285 ? -12.601 -10.886 8.912 1.00 98.06 285 SER A O 1
ATOM 2185 N N . VAL A 1 286 ? -12.973 -10.907 6.701 1.00 97.00 286 VAL A N 1
ATOM 2186 C CA . VAL A 1 286 ? -12.953 -9.436 6.588 1.00 97.00 286 VAL A CA 1
ATOM 2187 C C . VAL A 1 286 ? -14.112 -8.782 7.348 1.00 97.00 286 VAL A C 1
ATOM 2189 O O . VAL A 1 286 ? -13.938 -7.719 7.941 1.00 97.00 286 VAL A O 1
ATOM 2192 N N . GLN A 1 287 ? -15.290 -9.415 7.387 1.00 95.00 287 GLN A N 1
ATOM 2193 C CA . GLN A 1 287 ? -16.445 -8.873 8.110 1.00 95.00 287 GLN A CA 1
ATOM 2194 C C . GLN A 1 287 ? -16.250 -8.977 9.623 1.00 95.00 287 GLN A C 1
ATOM 2196 O O . GLN A 1 287 ? -16.493 -8.005 10.339 1.00 95.00 287 GLN A O 1
ATOM 2201 N N . GLY A 1 288 ? -15.735 -10.112 10.103 1.00 95.88 288 GLY A N 1
ATOM 2202 C CA . GLY A 1 288 ? -15.354 -10.267 11.507 1.00 95.88 288 GLY A CA 1
ATOM 2203 C C . GLY A 1 288 ? -14.269 -9.266 11.922 1.00 95.88 288 GLY A C 1
ATOM 2204 O O . GLY A 1 288 ? -14.361 -8.640 12.979 1.00 95.88 288 GLY A O 1
ATOM 2205 N N . ALA A 1 289 ? -13.280 -9.026 11.055 1.00 96.94 289 ALA A N 1
ATOM 2206 C CA . ALA A 1 289 ? -12.223 -8.049 11.308 1.00 96.94 289 ALA A CA 1
ATOM 2207 C C . ALA A 1 289 ? -12.765 -6.615 11.395 1.00 96.94 289 ALA A C 1
ATOM 2209 O O . ALA A 1 289 ? -12.398 -5.876 12.308 1.00 96.94 289 ALA A O 1
ATOM 2210 N N . ARG A 1 290 ? -13.711 -6.245 10.521 1.00 93.88 290 ARG A N 1
ATOM 2211 C CA . ARG A 1 290 ? -14.426 -4.959 10.592 1.00 93.88 290 ARG A CA 1
ATOM 2212 C C . ARG A 1 290 ? -15.188 -4.795 11.899 1.00 93.88 290 ARG A C 1
ATOM 2214 O O . ARG A 1 290 ? -15.142 -3.721 12.491 1.00 93.88 290 ARG A O 1
ATOM 2221 N N . GLN A 1 291 ? -15.888 -5.833 12.355 1.00 93.56 291 GLN A N 1
ATOM 2222 C CA . GLN A 1 291 ? -16.608 -5.796 13.631 1.00 93.56 291 GLN A CA 1
ATOM 2223 C C . GLN A 1 291 ? -15.646 -5.618 14.812 1.00 93.56 291 GLN A C 1
ATOM 2225 O O . GLN A 1 291 ? -15.896 -4.781 15.680 1.00 93.56 291 GLN A O 1
ATOM 2230 N N . ALA A 1 292 ? -14.517 -6.332 14.814 1.00 94.75 292 ALA A N 1
ATOM 2231 C CA . ALA A 1 292 ? -13.479 -6.183 15.832 1.00 94.75 292 ALA A CA 1
ATOM 2232 C C . ALA A 1 292 ? -12.853 -4.775 15.821 1.00 94.75 292 ALA A C 1
ATOM 2234 O O . ALA A 1 292 ? -12.717 -4.154 16.876 1.00 94.75 292 ALA A O 1
ATOM 2235 N N . HIS A 1 293 ? -12.546 -4.232 14.638 1.00 93.75 293 HIS A N 1
ATOM 2236 C CA . HIS A 1 293 ? -12.057 -2.858 14.479 1.00 93.75 293 HIS A CA 1
ATOM 2237 C C . HIS A 1 293 ? -13.069 -1.833 14.999 1.00 93.75 293 HIS A C 1
ATOM 2239 O O . HIS A 1 293 ? -12.718 -0.969 15.796 1.00 93.75 293 HIS A O 1
ATOM 2245 N N . ARG A 1 294 ? -14.352 -1.972 14.646 1.00 90.06 294 ARG A N 1
ATOM 2246 C CA . ARG A 1 294 ? -15.437 -1.118 15.160 1.00 90.06 294 ARG A CA 1
ATOM 2247 C C . ARG A 1 294 ? -15.543 -1.165 16.680 1.00 90.06 294 ARG A C 1
ATOM 2249 O O . ARG A 1 294 ? -15.666 -0.118 17.315 1.00 90.06 294 ARG A O 1
ATOM 2256 N N . ALA A 1 295 ? -15.464 -2.356 17.272 1.00 90.88 295 ALA A N 1
ATOM 2257 C CA . ALA A 1 295 ? -15.473 -2.517 18.722 1.00 90.88 295 ALA A CA 1
ATOM 2258 C C . ALA A 1 295 ? -14.271 -1.811 19.374 1.00 90.88 295 ALA A C 1
ATOM 2260 O O . ALA A 1 295 ? -14.438 -1.112 20.375 1.00 90.88 295 ALA A O 1
ATOM 2261 N N . HIS A 1 296 ? -13.081 -1.919 18.774 1.00 91.31 296 HIS A N 1
ATOM 2262 C CA . HIS A 1 296 ? -11.865 -1.240 19.236 1.00 91.31 296 HIS A CA 1
ATOM 2263 C C . HIS A 1 296 ? -11.957 0.284 19.125 1.00 91.31 296 HIS A C 1
ATOM 2265 O O . HIS A 1 296 ? -11.670 0.999 20.087 1.00 91.31 296 HIS A O 1
ATOM 2271 N N . VAL A 1 297 ? -12.412 0.796 17.980 1.00 87.69 297 VAL A N 1
ATOM 2272 C CA . VAL A 1 297 ? -12.638 2.229 17.763 1.00 87.69 297 VAL A CA 1
ATOM 2273 C C . VAL A 1 297 ? -13.680 2.757 18.752 1.00 87.69 297 VAL A C 1
ATOM 2275 O O . VAL A 1 297 ? -13.452 3.788 19.381 1.00 87.69 297 VAL A O 1
ATOM 2278 N N . GLY A 1 298 ? -14.781 2.032 18.973 1.00 86.06 298 GLY A N 1
ATOM 2279 C CA . GLY A 1 298 ? -15.799 2.382 19.965 1.00 86.06 298 GLY A CA 1
ATOM 2280 C C . GLY A 1 298 ? -15.268 2.375 21.402 1.00 86.06 298 GLY A C 1
ATOM 2281 O O . GLY A 1 298 ? -15.604 3.262 22.190 1.00 86.06 298 GLY A O 1
ATOM 2282 N N . ALA A 1 299 ? -14.400 1.420 21.747 1.00 86.94 299 ALA A N 1
ATOM 2283 C CA . ALA A 1 299 ? -13.736 1.376 23.047 1.00 86.94 299 ALA A CA 1
ATOM 2284 C C . ALA A 1 299 ? -12.798 2.578 23.256 1.00 86.94 299 ALA A C 1
ATOM 2286 O O . ALA A 1 299 ? -12.812 3.174 24.333 1.00 86.94 299 ALA A O 1
ATOM 2287 N N . LYS A 1 300 ? -12.044 2.986 22.223 1.00 84.56 300 LYS A N 1
ATOM 2288 C CA . LYS A 1 300 ? -11.163 4.169 22.263 1.00 84.56 300 LYS A CA 1
ATOM 2289 C C . LYS A 1 300 ? -11.919 5.498 22.234 1.00 84.56 300 LYS A C 1
ATOM 2291 O O . LYS A 1 300 ? -11.476 6.461 22.854 1.00 84.56 300 LYS A O 1
ATOM 2296 N N . ALA A 1 301 ? -13.050 5.570 21.533 1.00 76.19 301 ALA A N 1
ATOM 2297 C CA . ALA A 1 301 ? -13.814 6.804 21.361 1.00 76.19 301 ALA A CA 1
ATOM 2298 C C . ALA A 1 301 ? -14.508 7.288 22.650 1.00 76.19 301 ALA A C 1
ATOM 2300 O O . ALA A 1 301 ? -15.002 8.414 22.694 1.00 76.19 301 ALA A O 1
ATOM 2301 N N . GLY A 1 302 ? -14.543 6.471 23.710 1.00 68.00 302 GLY A N 1
ATOM 2302 C CA . GLY A 1 302 ? -15.192 6.820 24.969 1.00 68.00 302 GLY A CA 1
ATOM 2303 C C . GLY A 1 302 ? -14.336 6.550 26.202 1.00 68.00 302 GLY A C 1
ATOM 2304 O O . GLY A 1 302 ? -14.255 5.415 26.664 1.00 68.00 302 GLY A O 1
ATOM 2305 N N . THR A 1 303 ? -13.829 7.602 26.850 1.00 74.69 303 THR A N 1
ATOM 2306 C CA . THR A 1 303 ? -13.280 7.539 28.218 1.00 74.69 303 THR A CA 1
ATOM 2307 C C . THR A 1 303 ? -14.401 7.500 29.262 1.00 74.69 303 THR A C 1
ATOM 2309 O O . THR A 1 303 ? -14.448 8.295 30.200 1.00 74.69 303 THR A O 1
ATOM 2312 N N . ALA A 1 304 ? -15.335 6.553 29.115 1.00 84.75 304 ALA A N 1
ATOM 2313 C CA . ALA A 1 304 ? -16.462 6.400 30.037 1.00 84.75 304 ALA A CA 1
ATOM 2314 C C . ALA A 1 304 ? -15.995 6.244 31.495 1.00 84.75 304 ALA A C 1
ATOM 2316 O O . ALA A 1 304 ? -16.683 6.692 32.407 1.00 84.75 304 ALA A O 1
ATOM 2317 N N . TRP A 1 305 ? -14.809 5.664 31.708 1.00 88.06 305 TRP A N 1
ATOM 2318 C CA . TRP A 1 305 ? -14.207 5.498 33.029 1.00 88.06 305 TRP A CA 1
ATOM 2319 C C . TRP A 1 305 ? -13.911 6.838 33.726 1.00 88.06 305 TRP A C 1
ATOM 2321 O O . TRP A 1 305 ? -14.195 6.959 34.911 1.00 88.06 305 TRP A O 1
ATOM 2331 N N . ILE A 1 306 ? -13.446 7.871 33.004 1.00 87.06 306 ILE A N 1
ATOM 2332 C CA . ILE A 1 306 ? -13.250 9.221 33.572 1.00 87.06 306 ILE A CA 1
ATOM 2333 C C . ILE A 1 306 ? -14.601 9.800 33.991 1.00 87.06 306 ILE A C 1
ATOM 2335 O O . ILE A 1 306 ? -14.729 10.368 35.071 1.00 87.06 306 ILE A O 1
ATOM 2339 N N . GLY A 1 307 ? -15.630 9.603 33.160 1.00 88.38 307 GLY A N 1
ATOM 2340 C CA . GLY A 1 307 ? -16.993 10.010 33.491 1.00 88.38 307 GLY A CA 1
ATOM 2341 C C . GLY A 1 307 ? -17.515 9.333 34.762 1.00 88.38 307 GLY A C 1
ATOM 2342 O O . GLY A 1 307 ? -18.111 10.003 35.599 1.00 88.38 307 GLY A O 1
ATOM 2343 N N . TRP A 1 308 ? -17.238 8.038 34.944 1.00 92.44 308 TRP A N 1
ATOM 2344 C CA . TRP A 1 308 ? -17.572 7.307 36.169 1.00 92.44 308 TRP A CA 1
ATOM 2345 C C . TRP A 1 308 ? -16.793 7.797 37.386 1.00 92.44 308 TRP A C 1
ATOM 2347 O O . TRP A 1 308 ? -17.393 7.942 38.445 1.00 92.44 308 TRP A O 1
ATOM 2357 N N . ILE A 1 309 ? -15.501 8.104 37.247 1.00 92.12 309 ILE A N 1
ATOM 2358 C CA . ILE A 1 309 ? -14.712 8.680 38.343 1.00 92.12 309 ILE A CA 1
ATOM 2359 C C . ILE A 1 309 ? -15.287 10.028 38.767 1.00 92.12 309 ILE A C 1
ATOM 2361 O O . ILE A 1 309 ? -15.508 10.211 39.955 1.00 92.12 309 ILE A O 1
ATOM 2365 N N . LEU A 1 310 ? -15.571 10.940 37.828 1.00 91.81 310 LEU A N 1
ATOM 2366 C CA . LEU A 1 310 ? -16.163 12.250 38.140 1.00 91.81 310 LEU A CA 1
ATOM 2367 C C . LEU A 1 310 ? -17.560 12.119 38.750 1.00 91.81 310 LEU A C 1
ATOM 2369 O O . LEU A 1 310 ? -17.926 12.893 39.629 1.00 91.81 310 LEU A O 1
ATOM 2373 N N . LEU A 1 311 ? -18.337 11.133 38.299 1.00 93.50 311 LEU A N 1
ATOM 2374 C CA . LEU A 1 311 ? -19.642 10.842 38.870 1.00 93.50 311 LEU A CA 1
ATOM 2375 C C . LEU A 1 311 ? -19.489 10.349 40.313 1.00 93.50 311 LEU A C 1
ATOM 2377 O O . LEU A 1 311 ? -20.026 10.967 41.219 1.00 93.50 311 LEU A O 1
ATOM 2381 N N . VAL A 1 312 ? -18.706 9.301 40.566 1.00 93.69 312 VAL A N 1
ATOM 2382 C CA . VAL A 1 312 ? -18.525 8.750 41.921 1.00 93.69 312 VAL A CA 1
ATOM 2383 C C . VAL A 1 312 ? -17.871 9.768 42.864 1.00 93.69 312 VAL A C 1
ATOM 2385 O O . VAL A 1 312 ? -18.357 9.962 43.977 1.00 93.69 312 VAL A O 1
ATOM 2388 N N . SER A 1 313 ? -16.817 10.462 42.425 1.00 91.31 313 SER A N 1
ATOM 2389 C CA . SER A 1 313 ? -16.138 11.482 43.233 1.00 91.31 313 SER A CA 1
ATOM 2390 C C . SER A 1 313 ? -17.020 12.701 43.485 1.00 91.31 313 SER A C 1
ATOM 2392 O O . SER A 1 313 ? -16.976 13.259 44.577 1.00 91.31 313 SER A O 1
ATOM 2394 N N . GLY A 1 314 ? -17.866 13.073 42.520 1.00 91.19 314 GLY A N 1
ATOM 2395 C CA . GLY A 1 314 ? -18.863 14.125 42.665 1.00 91.19 314 GLY A CA 1
ATOM 2396 C C . GLY A 1 314 ? -19.858 13.832 43.781 1.00 91.19 314 GLY A C 1
ATOM 2397 O O . GLY A 1 314 ? -20.194 14.735 44.534 1.00 91.19 314 GLY A O 1
ATOM 2398 N N . PHE A 1 315 ? -20.297 12.580 43.928 1.00 93.62 315 PHE A N 1
ATOM 2399 C CA . PHE A 1 315 ? -21.254 12.182 44.965 1.00 93.62 315 PHE A CA 1
ATOM 2400 C C . PHE A 1 315 ? -20.610 11.894 46.334 1.00 93.62 315 PHE A C 1
ATOM 2402 O O . PHE A 1 315 ? -21.322 11.890 47.337 1.00 93.62 315 PHE A O 1
ATOM 2409 N N . LEU A 1 316 ? -19.287 11.709 46.415 1.00 93.62 316 LEU A N 1
ATOM 2410 C CA . LEU A 1 316 ? -18.583 11.401 47.669 1.00 93.62 316 LEU A CA 1
ATOM 2411 C C . LEU A 1 316 ? -18.823 12.437 48.798 1.00 93.62 316 LEU A C 1
ATOM 2413 O O . LEU A 1 316 ? -19.084 12.012 49.924 1.00 93.62 316 LEU A O 1
ATOM 2417 N N . PRO A 1 317 ? -18.819 13.768 48.550 1.00 91.25 317 PRO A N 1
ATOM 2418 C CA . PRO A 1 317 ? -19.091 14.770 49.582 1.00 91.25 317 PRO A CA 1
ATOM 2419 C C . PRO A 1 317 ? -20.475 14.649 50.224 1.00 91.25 317 PRO A C 1
ATOM 2421 O O . PRO A 1 317 ? -20.631 15.032 51.382 1.00 91.25 317 PRO A O 1
ATOM 2424 N N . LEU A 1 318 ? -21.475 14.090 49.526 1.00 90.94 318 LEU A N 1
ATOM 2425 C CA . LEU A 1 318 ? -22.827 13.935 50.079 1.00 90.94 318 LEU A CA 1
ATOM 2426 C C . LEU A 1 318 ? -22.841 13.032 51.321 1.00 90.94 318 LEU A C 1
ATOM 2428 O O . LEU A 1 318 ? -23.671 13.225 52.207 1.00 90.94 318 LEU A O 1
ATOM 2432 N N . LEU A 1 319 ? -21.883 12.106 51.432 1.00 91.56 319 LEU A N 1
ATOM 2433 C CA . LEU A 1 319 ? -21.711 11.261 52.617 1.00 91.56 319 LEU A CA 1
ATOM 2434 C C . LEU A 1 319 ? -21.303 12.069 53.862 1.00 91.56 319 LEU A C 1
ATOM 2436 O O . LEU A 1 319 ? -21.572 11.645 54.983 1.00 91.56 319 LEU A O 1
ATOM 2440 N N . ALA A 1 320 ? -20.697 13.246 53.679 1.00 90.75 320 ALA A N 1
ATOM 2441 C CA . ALA A 1 320 ? -20.284 14.136 54.760 1.00 90.75 320 ALA A CA 1
ATOM 2442 C C . ALA A 1 320 ? -21.367 15.151 55.172 1.00 90.75 320 ALA A C 1
ATOM 2444 O O . ALA A 1 320 ? -21.174 15.846 56.167 1.00 90.75 320 ALA A O 1
ATOM 2445 N N . ILE A 1 321 ? -22.514 15.227 54.476 1.00 89.69 321 ILE A N 1
ATOM 2446 C CA . ILE A 1 321 ? -23.593 16.184 54.801 1.00 89.69 321 ILE A CA 1
ATOM 2447 C C . ILE A 1 321 ? -24.041 16.045 56.253 1.00 89.69 321 ILE A C 1
ATOM 2449 O O . ILE A 1 321 ? -24.107 17.037 56.973 1.00 89.69 321 ILE A O 1
ATOM 2453 N N . ILE A 1 322 ? -24.351 14.820 56.684 1.00 87.38 322 ILE A N 1
ATOM 2454 C CA . ILE A 1 322 ? -24.923 14.575 58.012 1.00 87.38 322 ILE A CA 1
ATOM 2455 C C . ILE A 1 322 ? -23.932 14.988 59.119 1.00 87.38 322 ILE A C 1
ATOM 2457 O O . ILE A 1 322 ? -24.315 15.803 59.959 1.00 87.38 322 ILE A O 1
ATOM 2461 N N . PRO A 1 323 ? -22.657 14.538 59.111 1.00 88.19 323 PRO A N 1
ATOM 2462 C CA . PRO A 1 323 ? -21.656 15.010 60.071 1.00 88.19 323 PRO A CA 1
ATOM 2463 C C . PRO A 1 323 ? -21.462 16.532 60.082 1.00 88.19 323 PRO A C 1
ATOM 2465 O O . PRO A 1 323 ? -21.320 17.120 61.150 1.00 88.19 323 PRO A O 1
ATOM 2468 N N . VAL A 1 324 ? -21.457 17.171 58.908 1.00 88.94 324 VAL A N 1
ATOM 2469 C CA . VAL A 1 324 ? -21.192 18.613 58.758 1.00 88.94 324 VAL A CA 1
ATOM 2470 C C . VAL A 1 324 ? -22.360 19.464 59.263 1.00 88.94 324 VAL A C 1
ATOM 2472 O O . VAL A 1 324 ? -22.140 20.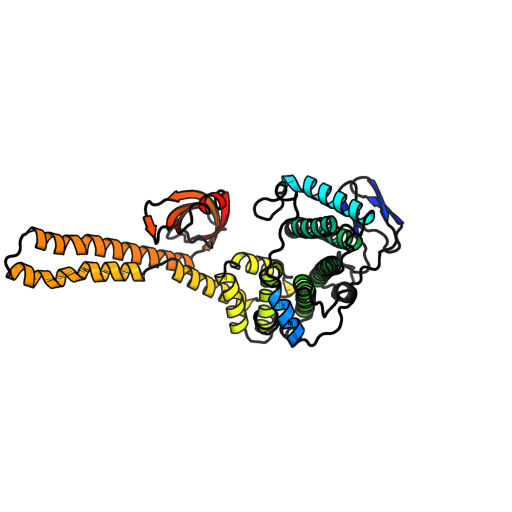503 59.881 1.00 88.94 324 VAL A O 1
ATOM 2475 N N . ILE A 1 325 ? -23.603 19.023 59.051 1.00 87.12 325 ILE A N 1
ATOM 2476 C CA . ILE A 1 325 ? -24.785 19.693 59.610 1.00 87.12 325 ILE A CA 1
ATOM 2477 C C . ILE A 1 325 ? -24.792 19.565 61.138 1.00 87.12 325 ILE A C 1
ATOM 2479 O O . ILE A 1 325 ? -25.039 20.548 61.834 1.00 87.12 325 ILE A O 1
ATOM 2483 N N . LEU A 1 326 ? -24.485 18.376 61.668 1.00 90.06 326 LEU A N 1
ATOM 2484 C CA . LEU A 1 326 ? -24.470 18.128 63.113 1.00 90.06 326 LEU A CA 1
ATOM 2485 C C . LEU A 1 326 ? -23.362 18.896 63.848 1.00 90.06 326 LEU A C 1
ATOM 2487 O O . LEU A 1 326 ? -23.534 19.232 65.015 1.00 90.06 326 LEU A O 1
ATOM 2491 N N . SER A 1 327 ? -22.242 19.198 63.185 1.00 90.38 327 SER A N 1
ATOM 2492 C CA . SER A 1 327 ? -21.118 19.927 63.786 1.00 90.38 327 SER A CA 1
ATOM 2493 C C . SER A 1 327 ? -21.285 21.452 63.806 1.00 90.38 327 SER A C 1
ATOM 2495 O O . SER A 1 327 ? -20.410 22.146 64.322 1.00 90.38 327 SER A O 1
ATOM 2497 N N . GLY A 1 328 ? -22.383 21.990 63.261 1.00 90.19 328 GLY A N 1
ATOM 2498 C CA . GLY A 1 328 ? -22.611 23.437 63.191 1.00 90.19 328 GLY A CA 1
ATOM 2499 C C . GLY A 1 328 ? -21.694 24.153 62.195 1.00 90.19 328 GLY A C 1
ATOM 2500 O O . GLY A 1 328 ? -21.378 25.329 62.376 1.00 90.19 328 GLY A O 1
ATOM 2501 N N . ALA A 1 329 ? -21.232 23.451 61.157 1.00 87.56 329 ALA A N 1
ATOM 2502 C CA . ALA A 1 329 ? -20.374 24.033 60.134 1.00 87.56 329 ALA A CA 1
ATOM 2503 C C . ALA A 1 329 ? -21.049 25.205 59.397 1.00 87.56 329 ALA A C 1
ATOM 2505 O O . ALA A 1 329 ? -22.274 25.320 59.321 1.00 87.56 329 ALA A O 1
ATOM 2506 N N . SER A 1 330 ? -20.231 26.078 58.806 1.00 90.94 330 SER A N 1
ATOM 2507 C CA . SER A 1 330 ? -20.730 27.249 58.083 1.00 90.94 330 SER A CA 1
ATOM 2508 C C . SER A 1 330 ? -21.590 26.859 56.870 1.00 90.94 330 SER A C 1
ATOM 2510 O O . SER A 1 330 ? -21.334 25.861 56.191 1.00 90.94 330 SER A O 1
ATOM 2512 N N . ILE A 1 331 ? -22.573 27.704 56.536 1.00 88.31 331 ILE A N 1
ATOM 2513 C CA . ILE A 1 331 ? -23.444 27.547 55.351 1.00 88.31 331 ILE A CA 1
ATOM 2514 C C . ILE A 1 331 ? -22.614 27.359 54.068 1.00 88.31 331 ILE A C 1
ATOM 2516 O O . ILE A 1 331 ? -23.001 26.615 53.169 1.00 88.31 331 ILE A O 1
ATOM 2520 N N . MET A 1 332 ? -21.434 27.981 54.007 1.00 87.75 332 MET A N 1
ATOM 2521 C CA . MET A 1 332 ? -20.479 27.858 52.906 1.00 87.75 332 MET A CA 1
ATOM 2522 C C . MET A 1 332 ? -19.977 26.422 52.683 1.00 87.75 332 MET A C 1
ATOM 2524 O O . MET A 1 332 ? -19.871 26.003 51.531 1.00 87.75 332 MET A O 1
ATOM 2528 N N . MET A 1 333 ? -19.707 25.644 53.739 1.00 86.75 333 MET A N 1
ATOM 2529 C CA . MET A 1 333 ? -19.330 24.228 53.594 1.00 86.75 333 MET A CA 1
ATOM 2530 C C . MET A 1 333 ? -20.493 23.391 53.064 1.00 86.75 333 MET A C 1
ATOM 2532 O O . MET A 1 333 ? -20.308 22.604 52.139 1.00 86.75 333 MET A O 1
ATOM 2536 N N . VAL A 1 334 ? -21.697 23.593 53.606 1.00 87.50 334 VAL A N 1
ATOM 2537 C CA . VAL A 1 334 ? -22.900 22.873 53.157 1.00 87.50 334 VAL A CA 1
ATOM 2538 C C . VAL A 1 334 ? -23.191 23.176 51.684 1.00 87.50 334 VAL A C 1
ATOM 2540 O O . VAL A 1 334 ? -23.463 22.259 50.910 1.00 87.50 334 VAL A O 1
ATOM 2543 N N . ALA A 1 335 ? -23.048 24.437 51.261 1.00 90.25 335 ALA A N 1
ATOM 2544 C CA . ALA A 1 335 ? -23.212 24.836 49.866 1.00 90.25 335 ALA A CA 1
ATOM 2545 C C . ALA A 1 335 ? -22.224 24.114 48.932 1.00 90.25 335 ALA A C 1
ATOM 2547 O O . ALA A 1 335 ? -22.637 23.596 47.896 1.00 90.25 335 ALA A O 1
ATOM 2548 N N . TRP A 1 336 ? -20.943 24.005 49.304 1.00 89.31 336 TRP A N 1
ATOM 2549 C CA . TRP A 1 336 ? -19.951 23.262 48.513 1.00 89.31 336 TRP A CA 1
ATOM 2550 C C . TRP A 1 336 ? -20.281 21.777 48.386 1.00 89.31 336 TRP A C 1
ATOM 2552 O O . TRP A 1 336 ? -20.148 21.214 47.298 1.00 89.31 336 TRP A O 1
ATOM 2562 N N . ILE A 1 337 ? -20.758 21.160 49.469 1.00 90.25 337 ILE A N 1
ATOM 2563 C CA . ILE A 1 337 ? -21.148 19.749 49.473 1.00 90.25 337 ILE A CA 1
ATOM 2564 C C . ILE A 1 337 ? -22.325 19.482 48.522 1.00 90.25 337 ILE A C 1
ATOM 2566 O O . ILE A 1 337 ? -22.421 18.386 47.981 1.00 90.25 337 ILE A O 1
ATOM 2570 N N . VAL A 1 338 ? -23.190 20.468 48.270 1.00 90.94 338 VAL A N 1
ATOM 2571 C CA . VAL A 1 338 ? -24.310 20.344 47.322 1.00 90.94 338 VAL A CA 1
ATOM 2572 C C . VAL A 1 338 ? -23.898 20.711 45.893 1.00 90.94 338 VAL A C 1
ATOM 2574 O O . VAL A 1 338 ? -24.237 20.001 44.947 1.00 90.94 338 VAL A O 1
ATOM 2577 N N . ILE A 1 339 ? -23.146 21.800 45.712 1.00 93.25 339 ILE A N 1
ATOM 2578 C CA . ILE A 1 339 ? -22.750 22.307 44.389 1.00 93.25 339 ILE A CA 1
ATOM 2579 C C . ILE A 1 339 ? -21.802 21.330 43.682 1.00 93.25 339 ILE A C 1
ATOM 2581 O O . ILE A 1 339 ? -21.942 21.087 42.481 1.00 93.25 339 ILE A O 1
ATOM 2585 N N . PHE A 1 340 ? -20.855 20.742 44.416 1.00 92.56 340 PHE A N 1
ATOM 2586 C CA . PHE A 1 340 ? -19.840 19.860 43.845 1.00 92.56 340 PHE A CA 1
ATOM 2587 C C . PHE A 1 340 ? -20.444 18.610 43.157 1.00 92.56 340 PHE A C 1
ATOM 2589 O O . PHE A 1 340 ? -20.158 18.413 41.973 1.00 92.56 340 PHE A O 1
ATOM 2596 N N . PRO A 1 341 ? -21.346 17.824 43.785 1.00 93.50 341 PRO A N 1
ATOM 2597 C CA . PRO A 1 341 ? -22.046 16.719 43.123 1.00 93.50 341 PRO A CA 1
ATOM 2598 C C . PRO A 1 341 ? -22.843 17.123 41.890 1.00 93.50 341 PRO A C 1
ATOM 2600 O O . PRO A 1 341 ? -22.875 16.373 40.917 1.00 93.50 341 PRO A O 1
ATOM 2603 N N . VAL A 1 342 ? -23.472 18.299 41.895 1.00 94.88 342 VAL A N 1
ATOM 2604 C CA . VAL A 1 342 ? -24.261 18.764 40.746 1.00 94.88 342 VAL A CA 1
ATOM 2605 C C . VAL A 1 342 ? -23.352 19.028 39.546 1.00 94.88 342 VAL A C 1
ATOM 2607 O O . VAL A 1 342 ? -23.635 18.554 38.443 1.00 94.88 342 VAL A O 1
ATOM 2610 N N . ILE A 1 343 ? -22.233 19.727 39.755 1.00 92.88 343 ILE A N 1
ATOM 2611 C CA . ILE A 1 343 ? -21.277 20.044 38.687 1.00 92.88 343 ILE A CA 1
ATOM 2612 C C . ILE A 1 343 ? -20.574 18.770 38.201 1.00 92.88 343 ILE A C 1
ATOM 2614 O O . ILE A 1 343 ? -20.638 18.438 37.015 1.00 92.88 343 ILE A O 1
ATOM 2618 N N . PHE A 1 344 ? -19.927 18.032 39.104 1.00 92.38 344 PHE A N 1
ATOM 2619 C CA . PHE A 1 344 ? -19.120 16.863 38.747 1.00 92.38 344 PHE A CA 1
ATOM 2620 C C . PHE A 1 344 ? -19.975 15.671 38.310 1.00 92.38 344 PHE A C 1
ATOM 2622 O O . PHE A 1 344 ? -19.656 15.027 37.310 1.00 92.38 344 PHE A O 1
ATOM 2629 N N . GLY A 1 345 ? -21.109 15.429 38.971 1.00 93.19 345 GLY A N 1
ATOM 2630 C CA . GLY A 1 345 ? -22.084 14.421 38.558 1.00 93.19 345 GLY A CA 1
ATOM 2631 C C . GLY A 1 345 ? -22.711 14.745 37.202 1.00 93.19 345 GLY A C 1
ATOM 2632 O O . GLY A 1 345 ? -22.812 13.865 36.345 1.00 93.19 345 GLY A O 1
ATOM 2633 N N . GLY A 1 346 ? -23.052 16.015 36.951 1.00 93.94 346 GLY A N 1
ATOM 2634 C CA . GLY A 1 346 ? -23.550 16.474 35.652 1.00 93.94 346 GLY A CA 1
ATOM 2635 C C . GLY A 1 346 ? -22.532 16.286 34.521 1.00 93.94 346 GLY A C 1
ATOM 2636 O O . GLY A 1 346 ? -22.871 15.747 33.460 1.00 93.94 346 GLY A O 1
ATOM 2637 N N . LEU A 1 347 ? -21.270 16.666 34.750 1.00 91.38 347 LEU A N 1
ATOM 2638 C CA . LEU A 1 347 ? -20.169 16.448 33.803 1.00 91.38 347 LEU A CA 1
ATOM 2639 C C . LEU A 1 347 ? -19.911 14.953 33.566 1.00 91.38 347 LEU A C 1
ATOM 2641 O O . LEU A 1 347 ? -19.822 14.530 32.410 1.00 91.38 347 LEU A O 1
ATOM 2645 N N . GLY A 1 348 ? -19.871 14.147 34.630 1.00 91.25 348 GLY A N 1
ATOM 2646 C CA . GLY A 1 348 ? -19.684 12.698 34.562 1.00 91.25 348 GLY A CA 1
ATOM 2647 C C . GLY A 1 348 ? -20.771 12.008 33.736 1.00 91.25 348 GLY A C 1
ATOM 2648 O O . GLY A 1 348 ? -20.466 11.286 32.783 1.00 91.25 348 GLY A O 1
ATOM 2649 N N . LEU A 1 349 ? -22.047 12.311 34.002 1.00 94.38 349 LEU A N 1
ATOM 2650 C CA . LEU A 1 349 ? -23.181 11.802 33.221 1.00 94.38 349 LEU A CA 1
ATOM 2651 C C . LEU A 1 349 ? -23.107 12.219 31.747 1.00 94.38 349 LEU A C 1
ATOM 2653 O O . LEU A 1 349 ? -23.381 11.405 30.860 1.00 94.38 349 LEU A O 1
ATOM 2657 N N . LYS A 1 350 ? -22.728 13.471 31.460 1.00 92.75 350 LYS A N 1
ATOM 2658 C CA . LYS A 1 350 ? -22.560 13.965 30.085 1.00 92.75 350 LYS A CA 1
ATOM 2659 C C . LYS A 1 350 ? -21.456 13.202 29.349 1.00 92.75 350 LYS A C 1
ATOM 2661 O O . LYS A 1 350 ? -21.663 12.819 28.197 1.00 92.75 350 LYS A O 1
ATOM 2666 N N . MET A 1 351 ? -20.325 12.938 30.006 1.00 89.94 351 MET A N 1
ATOM 2667 C CA . MET A 1 351 ? -19.221 12.155 29.441 1.00 89.94 351 MET A CA 1
ATOM 2668 C C . MET A 1 351 ? -19.617 10.697 29.193 1.00 89.94 351 MET A C 1
ATOM 2670 O O . MET A 1 351 ? -19.366 10.188 28.104 1.00 89.94 351 MET A O 1
ATOM 2674 N N . ILE A 1 352 ? -20.298 10.047 30.144 1.00 91.56 352 ILE A N 1
ATOM 2675 C CA . ILE A 1 352 ? -20.795 8.669 29.983 1.00 91.56 352 ILE A CA 1
ATOM 2676 C C . ILE A 1 352 ? -21.777 8.586 28.808 1.00 91.56 352 ILE A C 1
ATOM 2678 O O . ILE A 1 352 ? -21.639 7.716 27.949 1.00 91.56 352 ILE A O 1
ATOM 2682 N N . LYS A 1 353 ? -22.736 9.518 28.715 1.00 93.81 353 LYS A N 1
ATOM 2683 C CA . LYS A 1 353 ? -23.682 9.576 27.589 1.00 93.81 353 LYS A CA 1
ATOM 2684 C C . LYS A 1 353 ? -22.962 9.783 26.258 1.00 93.81 353 LYS A C 1
ATOM 2686 O O . LYS A 1 353 ? -23.269 9.078 25.304 1.00 93.81 353 LYS A O 1
ATOM 2691 N N . SER A 1 354 ? -21.996 10.700 26.194 1.00 91.06 354 SER A N 1
ATOM 2692 C CA . SER A 1 354 ? -21.199 10.939 24.984 1.00 91.06 354 SER A CA 1
ATOM 2693 C C . SER A 1 354 ? -20.387 9.705 24.576 1.00 91.06 354 SER A C 1
ATOM 2695 O O . SER A 1 354 ? -20.356 9.363 23.399 1.00 91.06 354 SER A O 1
ATOM 2697 N N . ALA A 1 355 ? -19.773 9.007 25.535 1.00 90.00 355 ALA A N 1
ATOM 2698 C CA . ALA A 1 355 ? -19.021 7.780 25.288 1.00 90.00 355 ALA A CA 1
ATOM 2699 C C . ALA A 1 355 ? -19.927 6.644 24.787 1.00 90.00 355 ALA A C 1
ATOM 2701 O O . ALA A 1 355 ? -19.576 5.944 23.841 1.00 90.00 355 ALA A O 1
ATOM 2702 N N . ASN A 1 356 ? -21.114 6.481 25.378 1.00 92.88 356 ASN A N 1
ATOM 2703 C CA . ASN A 1 356 ? -22.092 5.487 24.935 1.00 92.88 356 ASN A CA 1
ATOM 2704 C C . ASN A 1 356 ? -22.642 5.806 23.539 1.00 92.88 356 ASN A C 1
ATOM 2706 O O . ASN A 1 356 ? -22.828 4.889 22.743 1.00 92.88 356 ASN A O 1
ATOM 2710 N N . ARG A 1 357 ? -22.843 7.090 23.207 1.00 94.12 357 ARG A N 1
ATOM 2711 C CA . ARG A 1 357 ? -23.190 7.508 21.840 1.00 94.12 357 ARG A CA 1
ATOM 2712 C C . ARG A 1 357 ? -22.076 7.187 20.854 1.00 94.12 357 ARG A C 1
ATOM 2714 O O . ARG A 1 357 ? -22.356 6.550 19.851 1.00 94.12 357 ARG A O 1
ATOM 2721 N N . ALA A 1 358 ? -20.824 7.523 21.163 1.00 91.69 358 ALA A N 1
ATOM 2722 C CA . ALA A 1 358 ? -19.686 7.196 20.304 1.00 91.69 358 ALA A CA 1
ATOM 2723 C C . ALA A 1 358 ? -19.531 5.679 20.084 1.00 91.69 358 ALA A C 1
ATOM 2725 O O . ALA A 1 358 ? -19.315 5.244 18.955 1.00 91.69 358 ALA A O 1
ATOM 2726 N N . LYS A 1 359 ? -19.723 4.863 21.132 1.00 91.50 359 LYS A N 1
ATOM 2727 C CA . LYS A 1 359 ? -19.775 3.393 21.022 1.00 91.50 359 LYS A CA 1
ATOM 2728 C C . LYS A 1 359 ? -20.902 2.925 20.108 1.00 91.50 359 LYS A C 1
ATOM 2730 O O . LYS A 1 359 ? -20.674 2.069 19.261 1.00 91.50 359 LYS A O 1
ATOM 2735 N N . LYS A 1 360 ? -22.098 3.502 20.257 1.00 94.38 360 LYS A N 1
ATOM 2736 C CA . LYS A 1 360 ? -23.253 3.182 19.414 1.00 94.38 360 LYS A CA 1
ATOM 2737 C C . LYS A 1 360 ? -23.017 3.574 17.954 1.00 94.38 360 LYS A C 1
ATOM 2739 O O . LYS A 1 360 ? -23.274 2.767 17.071 1.00 94.38 360 LYS A O 1
ATOM 2744 N N . ILE A 1 361 ? -22.450 4.757 17.702 1.00 94.69 361 ILE A N 1
ATOM 2745 C CA . ILE A 1 361 ? -22.051 5.199 16.359 1.00 94.69 361 ILE A CA 1
ATOM 2746 C C . ILE A 1 361 ? -21.034 4.220 15.769 1.00 94.69 361 ILE A C 1
ATOM 2748 O O . ILE A 1 361 ? -21.224 3.771 14.650 1.00 94.69 361 ILE A O 1
ATOM 2752 N N . ALA A 1 362 ? -19.994 3.835 16.512 1.00 92.19 362 ALA A N 1
ATOM 2753 C CA . ALA A 1 362 ? -18.984 2.902 16.014 1.00 92.19 362 ALA A CA 1
ATOM 2754 C C . ALA A 1 362 ? -19.554 1.500 15.709 1.00 92.19 362 ALA A C 1
ATOM 2756 O O . ALA A 1 362 ? -19.130 0.867 14.744 1.00 92.19 362 ALA A O 1
ATOM 2757 N N . ALA A 1 363 ? -20.506 1.017 16.514 1.00 91.38 363 ALA A N 1
ATOM 2758 C CA . ALA A 1 363 ? -21.094 -0.314 16.367 1.00 91.38 363 ALA A CA 1
ATOM 2759 C C . ALA A 1 363 ? -22.147 -0.395 15.247 1.00 91.38 363 ALA A C 1
ATOM 2761 O O . ALA A 1 363 ? -22.093 -1.301 14.414 1.00 91.38 363 ALA A O 1
ATOM 2762 N N . GLU A 1 364 ? -23.092 0.548 15.232 1.00 94.62 364 GLU A N 1
ATOM 2763 C CA . GLU A 1 364 ? -24.293 0.528 14.382 1.00 94.62 364 GLU A CA 1
ATOM 2764 C C . GLU A 1 364 ? -24.213 1.506 13.202 1.00 94.62 364 GLU A C 1
ATOM 2766 O O . GLU A 1 364 ? -25.083 1.512 12.334 1.00 94.62 364 GLU A O 1
ATOM 2771 N N . GLY A 1 365 ? -23.199 2.370 13.168 1.00 94.44 365 GLY A N 1
ATOM 2772 C CA . GLY A 1 365 ? -23.085 3.402 12.150 1.00 94.44 365 GLY A CA 1
ATOM 2773 C C . GLY A 1 365 ? -22.747 2.865 10.760 1.00 94.44 365 GLY A C 1
ATOM 2774 O O . GLY A 1 365 ? -22.197 1.778 10.563 1.00 94.44 365 GLY A O 1
ATOM 2775 N N . LEU A 1 366 ? -23.083 3.690 9.779 1.00 94.31 366 LEU A N 1
ATOM 2776 C CA . LEU A 1 366 ? -22.821 3.504 8.367 1.00 94.31 366 LEU A CA 1
ATOM 2777 C C . LEU A 1 366 ? -21.427 4.033 8.027 1.00 94.31 366 LEU A C 1
ATOM 2779 O O . LEU A 1 366 ? -21.021 5.102 8.488 1.00 94.31 366 LEU A O 1
ATOM 2783 N N . HIS A 1 367 ? -20.705 3.284 7.198 1.00 91.81 367 HIS A N 1
ATOM 2784 C CA . HIS A 1 367 ? -19.406 3.707 6.683 1.00 91.81 367 HIS A CA 1
ATOM 2785 C C . HIS A 1 367 ? -19.579 4.772 5.604 1.00 91.81 367 HIS A C 1
ATOM 2787 O O . HIS A 1 367 ? -20.429 4.645 4.721 1.00 91.81 367 HIS A O 1
ATOM 2793 N N . GLY A 1 368 ? -18.739 5.796 5.659 1.00 93.94 368 GLY A N 1
ATOM 2794 C CA . GLY A 1 368 ? -18.698 6.861 4.671 1.00 93.94 368 GLY A CA 1
ATOM 2795 C C . GLY A 1 368 ? -17.331 7.521 4.599 1.00 93.94 368 GLY A C 1
ATOM 2796 O O . GLY A 1 368 ? -16.391 7.148 5.306 1.00 93.94 368 GLY A O 1
ATOM 2797 N N . THR A 1 369 ? -17.234 8.539 3.759 1.00 94.94 369 THR A N 1
ATOM 2798 C CA . THR A 1 369 ? -16.078 9.433 3.699 1.00 94.94 369 THR A CA 1
ATOM 2799 C C . THR A 1 369 ? -16.443 10.766 4.337 1.00 94.94 369 THR A C 1
ATOM 2801 O O . THR A 1 369 ? -17.553 11.267 4.186 1.00 94.94 369 THR A O 1
ATOM 2804 N N . ALA A 1 370 ? -15.521 11.337 5.099 1.00 97.12 370 ALA A N 1
ATOM 2805 C CA . ALA A 1 370 ? -15.673 12.627 5.749 1.00 97.12 370 ALA A CA 1
ATOM 2806 C C . ALA A 1 370 ? -14.631 13.590 5.192 1.00 97.12 370 ALA A C 1
ATOM 2808 O O . ALA A 1 370 ? -13.435 13.389 5.397 1.00 97.12 370 ALA A O 1
ATOM 2809 N N . ARG A 1 371 ? -15.070 14.656 4.522 1.00 96.94 371 ARG A N 1
ATOM 2810 C CA . ARG A 1 371 ? -14.187 15.750 4.112 1.00 96.94 371 ARG A CA 1
ATOM 2811 C C . ARG A 1 371 ? -14.048 16.752 5.250 1.00 96.94 371 ARG A C 1
ATOM 2813 O O . ARG A 1 371 ? -15.047 17.310 5.703 1.00 96.94 371 ARG A O 1
ATOM 2820 N N . VAL A 1 372 ? -12.824 17.003 5.704 1.00 96.62 372 VAL A N 1
ATOM 2821 C CA . VAL A 1 372 ? -12.546 17.969 6.779 1.00 96.62 372 VAL A CA 1
ATOM 2822 C C . VAL A 1 372 ? -12.748 19.395 6.276 1.00 96.62 372 VAL A C 1
ATOM 2824 O O . VAL A 1 372 ? -12.026 19.861 5.395 1.00 96.62 372 VAL A O 1
ATOM 2827 N N . LEU A 1 373 ? -13.729 20.083 6.860 1.00 97.25 373 LEU A N 1
ATOM 2828 C CA . LEU A 1 373 ? -14.078 21.467 6.539 1.00 97.25 373 LEU A CA 1
ATOM 2829 C C . LEU A 1 373 ? -13.353 22.462 7.442 1.00 97.25 373 LEU A C 1
ATOM 2831 O O . LEU A 1 373 ? -12.940 23.518 6.978 1.00 97.25 373 LEU A O 1
ATOM 2835 N N . ASN A 1 374 ? -13.242 22.146 8.734 1.00 97.50 374 ASN A N 1
ATOM 2836 C CA . ASN A 1 374 ? -12.625 23.020 9.724 1.00 97.50 374 ASN A CA 1
ATOM 2837 C C . ASN A 1 374 ? -12.074 22.208 10.904 1.00 97.50 374 ASN A C 1
ATOM 2839 O O . ASN A 1 374 ? -12.644 21.180 11.279 1.00 97.50 374 ASN A O 1
ATOM 2843 N N . VAL A 1 375 ? -10.998 22.695 11.518 1.00 96.94 375 VAL A N 1
ATOM 2844 C CA . VAL A 1 375 ? -10.404 22.134 12.733 1.00 96.94 375 VAL A CA 1
ATOM 2845 C C . VAL A 1 375 ? -10.152 23.278 13.708 1.00 96.94 375 VAL A C 1
ATOM 2847 O O . VAL A 1 375 ? -9.344 24.159 13.433 1.00 96.94 375 VAL A O 1
ATOM 2850 N N . GLN A 1 376 ? -10.834 23.271 14.853 1.00 96.94 376 GLN A N 1
ATOM 2851 C CA . GLN A 1 376 ? -10.745 24.351 15.842 1.00 96.94 376 GLN A CA 1
ATOM 2852 C C . GLN A 1 376 ? -10.558 23.806 17.265 1.00 96.94 376 GLN A C 1
ATOM 2854 O O . GLN A 1 376 ? -11.105 22.747 17.581 1.00 96.94 376 GLN A O 1
ATOM 2859 N N . PRO A 1 377 ? -9.810 24.491 18.145 1.00 96.56 377 PRO A N 1
ATOM 2860 C CA . PRO A 1 377 ? -9.650 24.056 19.529 1.00 96.56 377 PRO A CA 1
ATOM 2861 C C . PRO A 1 377 ? -10.980 24.150 20.285 1.00 96.56 377 PRO A C 1
ATOM 2863 O O . PRO A 1 377 ? -11.754 25.086 20.093 1.00 96.56 377 PRO A O 1
ATOM 2866 N N . THR A 1 378 ? -11.253 23.195 21.179 1.00 95.75 378 THR A N 1
ATOM 2867 C CA . THR A 1 378 ? -12.433 23.262 22.062 1.00 95.75 378 THR A CA 1
ATOM 2868 C C . THR A 1 378 ? -12.183 24.062 23.340 1.00 95.75 378 THR A C 1
ATOM 2870 O O . THR A 1 378 ? -13.087 24.168 24.164 1.00 95.75 378 THR A O 1
ATOM 2873 N N . GLY A 1 379 ? -10.957 24.553 23.546 1.00 95.31 379 GLY A N 1
ATOM 2874 C CA . GLY A 1 379 ? -10.514 25.164 24.804 1.00 95.31 379 GLY A CA 1
ATOM 2875 C C . GLY A 1 379 ? -10.220 24.155 25.922 1.00 95.31 379 GLY A C 1
ATOM 2876 O O . GLY A 1 379 ? -10.086 24.544 27.075 1.00 95.31 379 GLY A O 1
ATOM 2877 N N . THR A 1 380 ? -10.156 22.856 25.614 1.00 91.81 380 THR A N 1
ATOM 2878 C CA . THR A 1 380 ? -9.795 21.802 26.575 1.00 91.81 380 THR A CA 1
ATOM 2879 C C . THR A 1 380 ? -8.475 21.181 26.158 1.00 91.81 380 THR A C 1
ATOM 2881 O O . THR A 1 380 ? -8.292 20.888 24.980 1.00 91.81 380 THR A O 1
ATOM 2884 N N . GLU A 1 381 ? -7.592 20.924 27.116 1.00 94.19 381 GLU A N 1
ATOM 2885 C CA . GLU A 1 381 ? -6.324 20.231 26.892 1.00 94.19 381 GLU A CA 1
ATOM 2886 C C . GLU A 1 381 ? -6.220 19.018 27.816 1.00 94.19 381 GLU A C 1
ATOM 2888 O O . GLU A 1 381 ? -6.684 19.048 28.957 1.00 94.19 381 GLU A O 1
ATOM 2893 N N . ILE A 1 382 ? -5.626 17.933 27.321 1.00 87.62 382 ILE A N 1
ATOM 2894 C CA . ILE A 1 382 ? -5.315 16.735 28.105 1.00 87.62 382 ILE A CA 1
ATOM 2895 C C . ILE A 1 382 ? -3.821 16.488 27.951 1.00 87.62 382 ILE A C 1
ATOM 2897 O O . ILE A 1 382 ? -3.354 16.241 26.843 1.00 87.62 382 ILE A O 1
ATOM 2901 N N . ASN A 1 383 ? -3.075 16.564 29.055 1.00 91.06 383 ASN A N 1
ATOM 2902 C CA . ASN A 1 383 ? -1.615 16.419 29.063 1.00 91.06 383 ASN A CA 1
ATOM 2903 C C . ASN A 1 383 ? -0.915 17.350 28.048 1.00 91.06 383 ASN A C 1
ATOM 2905 O O . ASN A 1 383 ? -0.064 16.902 27.285 1.00 91.06 383 ASN A O 1
ATOM 2909 N N . ASN A 1 384 ? -1.301 18.633 28.012 1.00 92.94 384 ASN A N 1
ATOM 2910 C CA . ASN A 1 384 ? -0.799 19.648 27.067 1.00 92.94 384 ASN A CA 1
ATOM 2911 C C . ASN A 1 384 ? -1.072 19.336 25.581 1.00 92.94 384 ASN A C 1
ATOM 2913 O O . ASN A 1 384 ? -0.423 19.885 24.689 1.00 92.94 384 ASN A O 1
ATOM 2917 N N . VAL A 1 385 ? -2.024 18.445 25.294 1.00 92.38 385 VAL A N 1
ATOM 2918 C CA . VAL A 1 385 ? -2.516 18.187 23.938 1.00 92.38 385 VAL A CA 1
ATOM 2919 C C . VAL A 1 385 ? -3.933 18.745 23.822 1.00 92.38 385 VAL A C 1
ATOM 2921 O O . VAL A 1 385 ? -4.812 18.317 24.580 1.00 92.38 385 VAL A O 1
ATOM 2924 N N . PRO A 1 386 ? -4.198 19.691 22.902 1.00 94.56 386 PRO A N 1
ATOM 2925 C CA . PRO A 1 386 ? -5.521 20.271 22.764 1.00 94.56 386 PRO A CA 1
ATOM 2926 C C . PRO A 1 386 ? -6.514 19.256 22.202 1.00 94.56 386 PRO A C 1
ATOM 2928 O O . PRO A 1 386 ? -6.231 18.474 21.289 1.00 94.56 386 PRO A O 1
ATOM 2931 N N . VAL A 1 387 ? -7.725 19.299 22.745 1.00 93.81 387 VAL A N 1
ATOM 2932 C CA . VAL A 1 387 ? -8.890 18.650 22.160 1.00 93.81 387 VAL A CA 1
ATOM 2933 C C . VAL A 1 387 ? -9.377 19.542 21.022 1.00 93.81 387 VAL A C 1
ATOM 2935 O O . VAL A 1 387 ? -9.799 20.680 21.231 1.00 93.81 387 VAL A O 1
ATOM 2938 N N . MET A 1 388 ? -9.322 19.018 19.804 1.00 96.56 388 MET A N 1
ATOM 2939 C CA . MET A 1 388 ? -9.773 19.702 18.600 1.00 96.56 388 MET A CA 1
ATOM 2940 C C . MET A 1 388 ? -11.164 19.208 18.201 1.00 96.56 388 MET A C 1
ATOM 2942 O O . MET A 1 388 ? -11.451 18.008 18.191 1.00 96.56 388 MET A O 1
ATOM 2946 N N . ALA A 1 389 ? -12.027 20.153 17.852 1.00 96.75 389 ALA A N 1
ATOM 2947 C CA . ALA A 1 389 ? -13.273 19.944 17.143 1.00 96.75 389 ALA A CA 1
ATOM 2948 C C . ALA A 1 389 ? -12.991 19.893 15.639 1.00 96.75 389 ALA A C 1
ATOM 2950 O O . ALA A 1 389 ? -12.599 20.897 15.047 1.00 96.75 389 ALA A O 1
ATOM 2951 N N . ILE A 1 390 ? -13.224 18.736 15.029 1.00 97.12 390 ILE A N 1
ATOM 2952 C CA . ILE A 1 390 ? -13.071 18.512 13.593 1.00 97.12 390 ILE A CA 1
ATOM 2953 C C . ILE A 1 390 ? -14.472 18.531 12.983 1.00 97.12 390 ILE A C 1
ATOM 2955 O O . ILE A 1 390 ? -15.269 17.626 13.235 1.00 97.12 390 ILE A O 1
ATOM 2959 N N . ILE A 1 391 ? -14.782 19.578 12.221 1.00 98.06 391 ILE A N 1
ATOM 2960 C CA . ILE A 1 391 ? -16.045 19.727 11.495 1.00 98.06 391 ILE A CA 1
ATOM 2961 C C . ILE A 1 391 ? -15.852 19.127 10.107 1.00 98.06 391 ILE A C 1
ATOM 2963 O O . ILE A 1 391 ? -14.947 19.526 9.371 1.00 98.06 391 ILE A O 1
ATOM 2967 N N . VAL A 1 392 ? -16.706 18.178 9.746 1.00 98.12 392 VAL A N 1
ATOM 2968 C CA . VAL A 1 392 ? -16.612 17.430 8.491 1.00 98.12 392 VAL A CA 1
ATOM 2969 C C . VAL A 1 392 ? -17.923 17.449 7.722 1.00 98.12 392 VAL A C 1
ATOM 2971 O O . VAL A 1 392 ? -18.999 17.525 8.312 1.00 98.12 392 VAL A O 1
ATOM 2974 N N . GLN A 1 393 ? -17.825 17.331 6.401 1.00 98.31 393 GLN A N 1
ATOM 2975 C CA . GLN A 1 393 ? -18.933 16.934 5.543 1.00 98.31 393 GLN A CA 1
ATOM 2976 C C . GLN A 1 393 ? -18.846 15.429 5.315 1.00 98.31 393 GLN A C 1
ATOM 2978 O O . GLN A 1 393 ? -17.905 14.941 4.695 1.00 98.31 393 GLN A O 1
ATOM 2983 N N . VAL A 1 394 ? -19.816 14.703 5.848 1.00 97.88 394 VAL A N 1
ATOM 2984 C CA . VAL A 1 394 ? -19.926 13.255 5.735 1.00 97.88 394 VAL A CA 1
ATOM 2985 C C . VAL A 1 394 ? -20.725 12.899 4.487 1.00 97.88 394 VAL A C 1
ATOM 2987 O O . VAL A 1 394 ? -21.818 13.425 4.270 1.00 97.88 394 VAL A O 1
ATOM 2990 N N . GLN A 1 395 ? -20.197 11.967 3.703 1.00 97.75 395 GLN A N 1
ATOM 2991 C CA . GLN A 1 395 ? -20.840 11.366 2.547 1.00 97.75 395 GLN A CA 1
ATOM 2992 C C . GLN A 1 395 ? -21.002 9.859 2.778 1.00 97.75 395 GLN A C 1
ATOM 2994 O O . GLN A 1 395 ? -20.029 9.110 2.866 1.00 97.75 395 GLN A O 1
ATOM 2999 N N . VAL A 1 396 ? -22.256 9.417 2.879 1.00 96.88 396 VAL A N 1
ATOM 3000 C CA . VAL A 1 396 ? -22.648 8.009 3.038 1.00 96.88 396 VAL A CA 1
ATOM 3001 C C . VAL A 1 396 ? -23.567 7.644 1.876 1.00 96.88 396 VAL A C 1
ATOM 3003 O O . VAL A 1 396 ? -24.442 8.424 1.502 1.00 96.88 396 VAL A O 1
ATOM 3006 N N . SER A 1 397 ? -23.373 6.463 1.286 1.00 94.81 397 SER A N 1
ATOM 3007 C CA . SER A 1 397 ? -24.207 6.002 0.169 1.00 94.81 397 SER A CA 1
ATOM 3008 C C . SER A 1 397 ? -25.686 5.950 0.572 1.00 94.81 397 SER A C 1
ATOM 3010 O O . SER A 1 397 ? -26.023 5.416 1.626 1.00 94.81 397 SER A O 1
ATOM 3012 N N . GLY A 1 398 ? -26.565 6.523 -0.255 1.00 96.12 398 GLY A N 1
ATOM 3013 C CA . GLY A 1 398 ? -28.009 6.575 0.004 1.00 96.12 398 GLY A CA 1
ATOM 3014 C C . GLY A 1 398 ? -28.474 7.692 0.948 1.00 96.12 398 GLY A C 1
ATOM 3015 O O . GLY A 1 398 ? -29.674 7.814 1.178 1.00 96.12 398 GLY A O 1
ATOM 3016 N N . HIS A 1 399 ? -27.569 8.532 1.460 1.00 97.31 399 HIS A N 1
ATOM 3017 C CA . HIS A 1 399 ? -27.907 9.676 2.309 1.00 97.31 399 HIS A CA 1
ATOM 3018 C C . HIS A 1 399 ? -27.391 10.991 1.696 1.00 97.31 399 HIS A C 1
ATOM 3020 O O . HIS A 1 399 ? -26.341 10.992 1.046 1.00 97.31 399 HIS A O 1
ATOM 3026 N N . PRO A 1 400 ? -28.097 12.125 1.880 1.00 97.44 400 PRO A N 1
ATOM 3027 C CA . PRO A 1 400 ? -27.566 13.427 1.486 1.00 97.44 400 PRO A CA 1
ATOM 3028 C C . PRO A 1 400 ? -26.308 13.757 2.310 1.00 97.44 400 PRO A C 1
ATOM 3030 O O . PRO A 1 400 ? -26.198 13.284 3.443 1.00 97.44 400 PRO A O 1
ATOM 3033 N N . PRO A 1 401 ? -25.368 14.571 1.795 1.00 97.81 401 PRO A N 1
ATOM 3034 C CA . PRO A 1 401 ? -24.212 15.004 2.575 1.00 97.81 401 PRO A CA 1
ATOM 3035 C C . PRO A 1 401 ? -24.637 15.709 3.870 1.00 97.81 401 PRO A C 1
ATOM 3037 O O . PRO A 1 401 ? -25.458 16.626 3.835 1.00 97.81 401 PRO A O 1
ATOM 3040 N N . VAL A 1 402 ? -24.066 15.306 5.008 1.00 98.00 402 VAL A N 1
ATOM 3041 C CA . VAL A 1 402 ? -24.400 15.855 6.337 1.00 98.00 402 VAL A CA 1
ATOM 3042 C C . VAL A 1 402 ? -23.166 16.490 6.965 1.00 98.00 402 VAL A C 1
ATOM 3044 O O . VAL A 1 402 ? -22.071 15.941 6.883 1.00 98.00 402 VAL A O 1
ATOM 3047 N N . GLN A 1 403 ? -23.325 17.643 7.617 1.00 98.31 403 GLN A N 1
ATOM 3048 C CA . GLN A 1 403 ? -22.256 18.220 8.428 1.00 98.31 403 GLN A CA 1
ATOM 3049 C C . GLN A 1 403 ? -22.265 17.595 9.827 1.00 98.31 403 GLN A C 1
ATOM 3051 O O . GLN A 1 403 ? -23.275 17.639 10.527 1.00 98.31 403 GLN A O 1
ATOM 3056 N N . ALA A 1 404 ? -21.133 17.032 10.237 1.00 98.00 404 ALA A N 1
ATOM 3057 C CA . ALA A 1 404 ? -20.966 16.398 11.538 1.00 98.00 404 ALA A CA 1
ATOM 3058 C C . ALA A 1 404 ? -19.667 16.851 12.210 1.00 98.00 404 ALA A C 1
ATOM 3060 O O . ALA A 1 404 ? -18.801 17.477 11.594 1.00 98.00 404 ALA A O 1
ATOM 3061 N N . GLN A 1 405 ? -19.532 16.531 13.494 1.00 97.38 405 GLN A N 1
ATOM 3062 C CA . GLN A 1 405 ? -18.378 16.890 14.302 1.00 97.38 405 GLN A CA 1
ATOM 3063 C C . GLN A 1 405 ? -17.779 15.663 14.991 1.00 97.38 405 GLN A C 1
ATOM 3065 O O . GLN A 1 405 ? -18.492 14.847 15.578 1.00 97.38 405 GLN A O 1
ATOM 3070 N N . ALA A 1 406 ? -16.450 15.585 14.984 1.00 95.81 406 ALA A N 1
ATOM 3071 C CA . ALA A 1 406 ? -15.674 14.684 15.827 1.00 95.81 406 ALA A CA 1
ATOM 3072 C C . ALA A 1 406 ? -14.784 15.479 16.790 1.00 95.81 406 ALA A C 1
ATOM 3074 O O . ALA A 1 406 ? -14.378 16.605 16.501 1.00 95.81 406 ALA A O 1
ATOM 3075 N N . LYS A 1 407 ? -14.465 14.887 17.945 1.00 94.62 407 LYS A N 1
ATOM 3076 C CA . LYS A 1 407 ? -13.509 15.444 18.912 1.00 94.62 407 LYS A CA 1
ATOM 3077 C C . LYS A 1 407 ? -12.306 14.522 19.023 1.00 94.62 407 LYS A C 1
ATOM 3079 O O . LYS A 1 407 ? -12.484 13.332 19.284 1.00 94.62 407 LYS A O 1
ATOM 3084 N N . LYS A 1 408 ? -11.102 15.055 18.824 1.00 93.25 408 LYS A N 1
ATOM 3085 C CA . LYS A 1 408 ? -9.848 14.285 18.851 1.00 93.25 408 LYS A CA 1
ATOM 3086 C C . LYS A 1 408 ? -8.739 15.095 19.512 1.00 93.25 408 LYS A C 1
ATOM 3088 O O . LYS A 1 408 ? -8.707 16.315 19.389 1.00 93.25 408 LYS A O 1
ATOM 3093 N N . LEU A 1 409 ? -7.840 14.405 20.207 1.00 92.81 409 LEU A N 1
ATOM 3094 C CA . LEU A 1 409 ? -6.585 14.987 20.675 1.00 92.81 409 LEU A CA 1
ATOM 3095 C C . LEU A 1 409 ? -5.639 15.073 19.481 1.00 92.81 409 LEU A C 1
ATOM 3097 O O . LEU A 1 409 ? -5.345 14.046 18.873 1.00 92.81 409 LEU A O 1
ATOM 3101 N N . LEU A 1 410 ? -5.210 16.281 19.129 1.00 93.19 410 LEU A N 1
ATOM 3102 C CA . LEU A 1 410 ? -4.288 16.519 18.020 1.00 93.19 410 LEU A CA 1
ATOM 3103 C C . LEU A 1 410 ? -3.183 17.463 18.481 1.00 93.19 410 LEU A C 1
ATOM 3105 O O . LEU A 1 410 ? -3.452 18.463 19.141 1.00 93.19 410 LEU A O 1
ATOM 3109 N N . HIS A 1 411 ? -1.942 17.193 18.092 1.00 92.19 411 HIS A N 1
ATOM 3110 C CA . HIS A 1 411 ? -0.863 18.161 18.278 1.00 92.19 411 HIS A CA 1
ATOM 3111 C C . HIS A 1 411 ? -1.049 19.358 17.332 1.00 92.19 411 HIS A C 1
ATOM 3113 O O . HIS A 1 411 ? -1.600 19.218 16.239 1.00 92.19 411 HIS A O 1
ATOM 3119 N N . HIS A 1 412 ? -0.545 20.534 17.722 1.00 81.19 412 HIS A N 1
ATOM 3120 C CA . HIS A 1 412 ? -0.771 21.806 17.019 1.00 81.19 412 HIS A CA 1
ATOM 3121 C C . HIS A 1 412 ? -0.387 21.782 15.519 1.00 81.19 412 HIS A C 1
ATOM 3123 O O . HIS A 1 412 ? -1.010 22.475 14.722 1.00 81.19 412 HIS A O 1
ATOM 3129 N N . GLY A 1 413 ? 0.566 20.939 15.100 1.00 84.50 413 GLY A N 1
ATOM 3130 C CA . GLY A 1 413 ? 0.933 20.771 13.684 1.00 84.50 413 GLY A CA 1
ATOM 3131 C C . GLY A 1 413 ? 0.029 19.829 12.875 1.00 84.50 413 GLY A C 1
ATOM 3132 O O . GLY A 1 413 ? -0.015 19.917 11.651 1.00 84.50 413 GLY A O 1
ATOM 3133 N N . GLN A 1 414 ? -0.720 18.935 13.527 1.00 90.06 414 GLN A N 1
ATOM 3134 C CA . GLN A 1 414 ? -1.532 17.920 12.841 1.00 90.06 414 GLN A CA 1
ATOM 3135 C C . GLN A 1 414 ? -2.837 18.494 12.281 1.00 90.06 414 GLN A C 1
ATOM 3137 O O . GLN A 1 414 ? -3.325 18.019 11.258 1.00 90.06 414 GLN A O 1
ATOM 3142 N N . ALA A 1 415 ? -3.390 19.535 12.912 1.00 90.31 415 ALA A N 1
ATOM 3143 C CA . ALA A 1 415 ? -4.657 20.140 12.501 1.00 90.31 415 ALA A CA 1
ATOM 3144 C C . ALA A 1 415 ? -4.620 20.664 11.054 1.00 90.31 415 ALA A C 1
ATOM 3146 O O . ALA A 1 415 ? -5.534 20.391 10.278 1.00 90.31 415 ALA A O 1
ATOM 3147 N N . GLY A 1 416 ? -3.537 21.350 10.668 1.00 88.62 416 GLY A N 1
ATOM 3148 C CA . GLY A 1 416 ? -3.375 21.882 9.311 1.00 88.62 416 GLY A CA 1
ATOM 3149 C C . GLY A 1 416 ? -3.283 20.791 8.242 1.00 88.62 416 GLY A C 1
ATOM 3150 O O . GLY A 1 416 ? -3.818 20.957 7.150 1.00 88.62 416 GLY A O 1
ATOM 3151 N N . VAL A 1 417 ? -2.683 19.643 8.575 1.00 88.50 417 VAL A N 1
ATOM 3152 C CA . VAL A 1 417 ? -2.532 18.500 7.656 1.00 88.50 417 VAL A CA 1
ATOM 3153 C C . VAL A 1 417 ? -3.876 17.834 7.346 1.00 88.50 417 VAL A C 1
ATOM 3155 O O . VAL A 1 417 ? -4.027 17.229 6.287 1.00 88.50 417 VAL A O 1
ATOM 3158 N N . LEU A 1 418 ? -4.858 17.940 8.247 1.00 92.25 418 LEU A N 1
ATOM 3159 C CA . LEU A 1 418 ? -6.178 17.336 8.063 1.00 92.25 418 LEU A CA 1
ATOM 3160 C C . LEU A 1 418 ? -7.109 18.166 7.176 1.00 92.25 418 LEU A C 1
ATOM 3162 O O . LEU A 1 418 ? -8.048 17.605 6.621 1.00 92.25 418 LEU A O 1
ATOM 3166 N N . MET A 1 419 ? -6.879 19.471 7.027 1.00 94.62 419 MET A N 1
ATOM 3167 C CA . MET A 1 419 ? -7.779 20.351 6.275 1.00 94.62 419 MET A CA 1
ATOM 3168 C C . MET A 1 419 ? -7.964 19.875 4.829 1.00 94.62 419 MET A C 1
ATOM 3170 O O . MET A 1 419 ? -6.996 19.557 4.142 1.00 94.62 419 MET A O 1
ATOM 3174 N N . ASN A 1 420 ? -9.217 19.839 4.362 1.00 90.94 420 ASN A N 1
ATOM 3175 C CA . ASN A 1 420 ? -9.628 19.325 3.049 1.00 90.94 420 ASN A CA 1
ATOM 3176 C C . ASN A 1 420 ? -9.319 17.846 2.771 1.00 90.94 420 ASN A C 1
ATOM 3178 O O . ASN A 1 420 ? -9.623 17.382 1.673 1.00 90.94 420 ASN A O 1
ATOM 3182 N N . ARG A 1 421 ? -8.768 17.088 3.726 1.00 91.62 421 ARG A N 1
ATOM 3183 C CA . ARG A 1 421 ? -8.590 15.647 3.544 1.00 91.62 421 ARG A CA 1
ATOM 3184 C C . ARG A 1 421 ? -9.922 14.922 3.641 1.00 91.62 421 ARG A C 1
ATOM 3186 O O . ARG A 1 421 ? -10.779 15.273 4.454 1.00 91.62 421 ARG A O 1
ATOM 3193 N N . GLU A 1 422 ? -10.059 13.889 2.824 1.00 93.31 422 GLU A N 1
ATOM 3194 C CA . GLU A 1 422 ? -11.103 12.885 2.970 1.00 93.31 422 GLU A CA 1
ATOM 3195 C C . GLU A 1 422 ? -10.604 11.785 3.902 1.00 93.31 422 GLU A C 1
ATOM 3197 O O . GLU A 1 422 ? -9.515 11.240 3.719 1.00 93.31 422 GLU A O 1
ATOM 3202 N N . LEU A 1 423 ? -11.394 11.489 4.926 1.00 92.69 423 LEU A N 1
ATOM 3203 C CA . LEU A 1 423 ? -11.076 10.509 5.952 1.00 92.69 423 LEU A CA 1
ATOM 3204 C C . LEU A 1 423 ? -12.167 9.439 5.996 1.00 92.69 423 LEU A C 1
ATOM 3206 O O . LEU A 1 423 ? -13.349 9.778 5.873 1.00 92.69 423 LEU A O 1
ATOM 3210 N N . PRO A 1 424 ? -11.817 8.161 6.205 1.00 91.62 424 PRO A N 1
ATOM 3211 C CA . PRO A 1 424 ? -12.813 7.151 6.518 1.00 91.62 424 PRO A CA 1
ATOM 3212 C C . PRO A 1 424 ? -13.533 7.517 7.822 1.00 91.62 424 PRO A C 1
ATOM 3214 O O . PRO A 1 424 ? -12.926 7.954 8.807 1.00 91.62 424 PRO A O 1
ATOM 3217 N N . CYS A 1 425 ? -14.855 7.375 7.822 1.00 94.38 425 CYS A N 1
ATOM 3218 C CA . CYS A 1 425 ? -15.674 7.717 8.972 1.00 94.38 425 CYS A CA 1
ATOM 3219 C C . CYS A 1 425 ? -16.849 6.759 9.154 1.00 94.38 425 CYS A C 1
ATOM 3221 O O . CYS A 1 425 ? -17.307 6.108 8.213 1.00 94.38 425 CYS A O 1
ATOM 3223 N N . ILE A 1 426 ? -17.346 6.715 10.387 1.00 94.75 426 ILE A N 1
ATOM 3224 C CA . ILE A 1 426 ? -18.561 6.003 10.763 1.00 94.75 426 ILE A CA 1
AT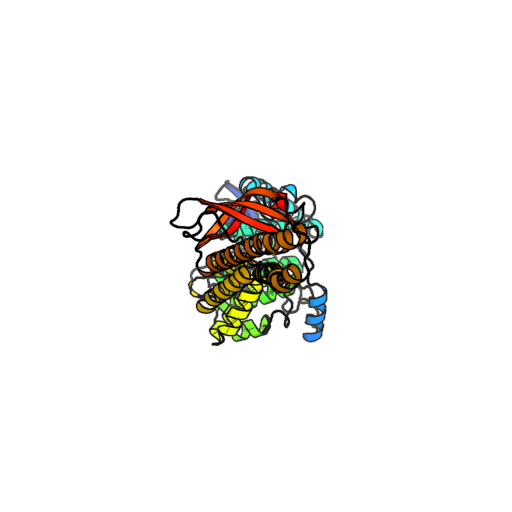OM 3225 C C . ILE A 1 426 ? -19.574 7.034 11.258 1.00 94.75 426 ILE A C 1
ATOM 3227 O O . ILE A 1 426 ? -19.328 7.742 12.241 1.00 94.75 426 ILE A O 1
ATOM 3231 N N . TRP A 1 427 ? -20.714 7.113 10.577 1.00 96.94 427 TRP A N 1
ATOM 3232 C CA . TRP A 1 427 ? -21.797 8.052 10.860 1.00 96.94 427 TRP A CA 1
ATOM 3233 C C . TRP A 1 427 ? -23.099 7.316 11.148 1.00 96.94 427 TRP A C 1
ATOM 3235 O O . TRP A 1 427 ? -23.391 6.293 10.539 1.00 96.94 427 TRP A O 1
ATOM 3245 N N . HIS A 1 428 ? -23.907 7.833 12.069 1.00 97.44 428 HIS A N 1
ATOM 3246 C CA . HIS A 1 428 ? -25.145 7.181 12.480 1.00 97.44 428 HIS A CA 1
ATOM 3247 C C . HIS A 1 428 ? -26.344 8.126 12.297 1.00 97.44 428 HIS A C 1
ATOM 3249 O O . HIS A 1 428 ? -26.332 9.221 12.863 1.00 97.44 428 HIS A O 1
ATOM 3255 N N . PRO A 1 429 ? -27.430 7.711 11.615 1.00 96.94 429 PRO A N 1
ATOM 3256 C CA . PRO A 1 429 ? -28.568 8.590 11.317 1.00 96.94 429 PRO A CA 1
ATOM 3257 C C . PRO A 1 429 ? -29.304 9.092 12.565 1.00 96.94 429 PRO A C 1
ATOM 3259 O O . PRO A 1 429 ? -29.813 10.206 12.579 1.00 96.94 429 PRO A O 1
ATOM 3262 N N . GLY A 1 430 ? -29.315 8.307 13.648 1.00 97.38 430 GLY A N 1
ATOM 3263 C CA . GLY A 1 430 ? -29.848 8.737 14.949 1.00 97.38 430 GLY A CA 1
ATOM 3264 C C . GLY A 1 430 ? -29.006 9.793 15.686 1.00 97.38 430 GLY A C 1
ATOM 3265 O O . GLY A 1 430 ? -29.468 10.334 16.686 1.00 97.38 430 GLY A O 1
ATOM 3266 N N . PHE A 1 431 ? -27.787 10.086 15.218 1.00 96.88 431 PHE A N 1
ATOM 3267 C CA . PHE A 1 431 ? -26.882 11.092 15.788 1.00 96.88 431 PHE A CA 1
ATOM 3268 C C . PHE A 1 431 ? -26.251 11.932 14.664 1.00 96.88 431 PHE A C 1
ATOM 3270 O O . PHE A 1 431 ? -25.033 11.920 14.498 1.00 96.88 431 PHE A O 1
ATOM 3277 N N . PRO A 1 432 ? -27.054 12.663 13.871 1.00 96.75 432 PRO A N 1
ATOM 3278 C CA . PRO A 1 432 ? -26.612 13.209 12.586 1.00 96.75 432 PRO A CA 1
ATOM 3279 C C . PRO A 1 432 ? -25.461 14.218 12.702 1.00 96.75 432 PRO A C 1
ATOM 3281 O O . PRO A 1 432 ? -24.706 14.386 11.750 1.00 96.75 432 PRO A O 1
ATOM 3284 N N . THR A 1 433 ? -25.310 14.859 13.864 1.00 97.31 433 THR A N 1
ATOM 3285 C CA . THR A 1 433 ? -24.278 15.865 14.150 1.00 97.31 433 THR A CA 1
ATOM 3286 C C . THR A 1 433 ? -22.973 15.282 14.697 1.00 97.31 433 THR A C 1
ATOM 3288 O O . THR A 1 433 ? -22.007 16.022 14.864 1.00 97.31 433 THR A O 1
ATOM 3291 N N . GLU A 1 434 ? -22.927 13.991 15.032 1.00 96.56 434 GLU A N 1
ATOM 3292 C CA . GLU A 1 434 ? -21.759 13.324 15.618 1.00 96.56 434 GLU A CA 1
ATOM 3293 C C . GLU A 1 434 ? -21.207 12.283 14.627 1.00 96.56 434 GLU A C 1
ATOM 3295 O O . GLU A 1 434 ? -21.954 11.592 13.936 1.00 96.56 434 GLU A O 1
ATOM 3300 N N . VAL A 1 435 ? -19.882 12.160 14.546 1.00 96.69 435 VAL A N 1
ATOM 3301 C CA . VAL A 1 435 ? -19.215 11.178 13.677 1.00 96.69 435 VAL A CA 1
ATOM 3302 C C . VAL A 1 435 ? -17.972 10.623 14.360 1.00 96.69 435 VAL A C 1
ATOM 3304 O O . VAL A 1 435 ? -17.304 11.313 15.134 1.00 96.69 435 VAL A O 1
ATOM 3307 N N . VAL A 1 436 ? -17.646 9.367 14.067 1.00 94.31 436 VAL A N 1
ATOM 3308 C CA . VAL A 1 436 ? -16.398 8.739 14.500 1.00 94.31 436 VAL A CA 1
ATOM 3309 C C . VAL A 1 436 ? -15.439 8.706 13.316 1.00 94.31 436 VAL A C 1
ATOM 3311 O O . VAL A 1 436 ? -15.688 8.020 12.328 1.00 94.31 436 VAL A O 1
ATOM 3314 N N . LEU A 1 437 ? -14.352 9.473 13.409 1.00 92.56 437 LEU A N 1
ATOM 3315 C CA . LEU A 1 437 ? -13.280 9.478 12.411 1.00 92.56 437 LEU A CA 1
ATOM 3316 C C . LEU A 1 437 ? -12.252 8.387 12.727 1.00 92.56 437 LEU A C 1
ATOM 3318 O O . LEU A 1 437 ? -11.785 8.290 13.874 1.00 92.56 437 LEU A O 1
ATOM 3322 N N . ASP A 1 438 ? -11.893 7.620 11.702 1.00 85.31 438 ASP A N 1
ATOM 3323 C CA . ASP A 1 438 ? -10.815 6.632 11.729 1.00 85.31 438 ASP A CA 1
ATOM 3324 C C . ASP A 1 438 ? -9.519 7.334 11.284 1.00 85.31 438 ASP A C 1
ATOM 3326 O O . ASP A 1 438 ? -9.200 7.407 10.097 1.00 85.31 438 ASP A O 1
ATOM 3330 N N . ILE A 1 439 ? -8.868 7.985 12.257 1.00 80.62 439 ILE A N 1
ATOM 3331 C CA . ILE A 1 439 ? -7.608 8.737 12.120 1.00 80.62 439 ILE A CA 1
ATOM 3332 C C . ILE A 1 439 ? -6.560 8.229 13.091 1.00 80.62 439 ILE A C 1
ATOM 3334 O O . ILE A 1 439 ? -6.970 7.827 14.214 1.00 80.62 439 ILE A O 1
#

Foldseek 3Di:
DDADLLFLQWDWAADLPQGDIDTAHLQWDWDQDPPPRDIDGTHHQDQLFFDADDDDDPVVLQVLLVVQAPDDLDAQPPCPVQDDPLAGDPVCLRVLSNLLSVLLVVLVVVVPPPSSLSNNLSSLVRNLVVCLVVVVSSSNSNSLSSSSRRHDDSQSVLLSLLVSLLVCVLVVNLVRSCVSLVSAHCRDSHQASVLSSLLSVLSSCLSVVVLVVLCVSLPLACVVGPHHPVCQLSSLQSNLQSCVSVVNLVSSLVSLLVCLLVLCLVVNVVNQVSGRVVSCGSVPSNVSSLQSSLQSLLVVQAPLVQLVVLQVVQQVLVVCLVVCVVVVHDPVSNVCSVVSNVVSNVSSVVRNVSSVVSSCLSNVFAKWKWFFAAKAFPPDDDPNFTWIKTWTFTDGPPDDTAIAIDTDGDHPVVRVSRHRDIFIWTADPVRRHYIRTSD

Radius of gyration: 27.97 Å; chains: 1; bounding box: 55×52×99 Å

Secondary structure (DSSP, 8-state):
-PPPTT-SS-EEEE-TTT--EEEE-TT-EEEE-TTT--EEEEPSPP--PPPPPPP--HHHHHHHHHTTTT---PPPTT-GGGEETTEE-GGGHHHHHHHHHHHHHHHHH-TT-HHHHHHHHHHHHHHHHHHHHTT-HHHHHHHHHHHHHH--SHHHHHHHHHHHHHHHHHTT-HHHHHHHHTTS-TT-SSHHHHHHHHHHHHHHHHHTT-HHHHHHHH-SSTTTS---TTTHHHHHHHHHHHHHHTT-HHHHHHHHHHHIIIIIHHHHHHHHHHS-GGG-TTTTHHHHHHHHHHHHHHHHT--HHHHHHHHHHHHGGGGGHHHHHHTT--HHHHHHHHHHHHHHHHHHHHHHHHHHHHHHHHHHPEEEEEEEEEEEEEEEEETTEEEEEEEEEEE-TTS--EEEEEEEE--TTHHHHHTT-EEEEEE-TTSTTBEEE--

pLDDT: mean 95.17, std 4.15, range [68.0, 98.81]

Sequence (439 aa):
MTMTTFSYRRRILGCEACGTAVEVNPGGGSVACTSCGAPVVVTARPNTAVPRSAPRPEPQRIQYLRQQDGRPLLPPPGLESLMQGGKIEPWRMQEARQIYTGTRRHLLSVPSDVAASERLLFLTMLLSNTLSESGNDPALRSLYEGSLEALSLPRHRQMMRGYLARHAARTNDFESAEAWLAGCDPCSDDLLTDSAYRVSRAFIDTGLGRYQNVVGILGASEQDVPIDDSMDPVAAVLRANAWERQGRPDAAQQQLARFMTQGQASTIEHVVKAMPQQWQVCAQSVQGARQAHRAHVGAKAGTAWIGWILLVSGFLPLLAIIPVILSGASIMMVAWIVIFPVIFGGLGLKMIKSANRAKKIAAEGLHGTARVLNVQPTGTEINNVPVMAIIVQVQVSGHPPVQAQAKKLLHHGQAGVLMNRELPCIWHPGFPTEVVLDI